Protein AF-0000000078880315 (afdb_homodimer)

Solvent-accessible surface area (backbone atoms only — not comparable to full-atom values): 31575 Å² total; per-residue (Å²): 105,66,65,55,48,51,47,51,52,50,47,64,68,63,51,79,81,53,62,60,77,68,39,70,79,33,32,33,38,32,30,36,22,53,47,67,68,31,27,52,38,49,49,51,42,39,74,69,38,25,28,31,39,34,22,2,74,40,71,65,24,21,52,53,47,38,68,73,37,57,89,51,36,43,56,34,72,33,44,59,71,35,68,67,34,46,52,51,46,50,52,54,50,58,71,70,43,56,90,94,52,37,26,38,28,42,36,43,51,43,62,77,76,64,43,41,58,64,85,64,54,54,71,66,56,38,52,53,49,28,34,38,40,27,52,11,44,52,50,52,49,61,71,48,38,67,35,22,47,68,44,40,16,29,40,37,39,60,46,19,34,44,18,61,36,47,43,35,49,72,31,26,31,54,40,21,20,22,22,17,21,41,46,21,40,46,45,15,47,30,63,67,30,43,60,42,51,28,44,42,29,33,40,18,39,53,78,55,42,45,95,62,44,60,60,51,33,51,48,52,30,50,53,42,60,70,67,48,56,71,67,58,46,60,34,33,32,69,66,34,50,54,52,43,51,51,50,49,52,51,52,45,70,69,29,48,71,66,58,63,52,53,43,51,49,50,49,43,53,72,35,30,68,76,49,57,58,64,42,68,24,60,88,57,31,63,58,41,43,52,42,42,61,42,59,64,70,56,39,49,52,49,44,48,68,76,56,66,70,76,64,40,54,58,30,76,107,104,66,65,56,47,51,47,51,53,52,46,63,68,63,50,80,82,53,64,60,76,68,40,70,78,31,30,33,38,34,29,35,21,52,47,68,68,31,28,54,39,50,49,52,42,40,73,69,38,25,28,30,38,34,20,3,73,40,72,65,25,21,52,54,47,40,68,73,35,56,89,52,36,44,56,34,73,35,44,58,69,34,68,68,36,45,52,50,46,49,53,52,50,56,71,68,43,55,89,94,52,39,26,39,29,41,35,42,50,42,62,79,76,64,44,42,57,63,84,64,55,54,69,65,58,37,51,53,48,27,35,38,41,27,52,10,43,52,50,51,49,62,73,48,38,66,35,22,47,67,46,39,17,30,41,38,38,59,45,18,34,46,18,64,36,45,43,34,50,73,30,26,30,55,40,22,21,22,21,18,21,40,44,24,39,47,44,15,48,30,64,69,29,43,60,42,52,28,44,42,28,33,39,16,40,51,76,55,43,45,94,62,46,60,62,52,32,50,48,52,31,49,52,42,60,72,66,48,55,71,68,58,47,58,34,34,33,69,66,34,51,55,53,43,51,50,52,50,51,51,51,48,69,68,30,48,70,66,58,62,52,53,43,50,49,50,48,43,54,70,35,29,67,76,47,57,58,63,42,70,25,61,90,58,30,63,58,40,42,53,42,41,60,42,58,64,70,57,40,49,53,49,43,49,66,76,57,67,70,76,64,41,54,58,32,75,107

InterPro domains:
  IPR002347 Short-chain dehydrogenase/reductase SDR [PF00106] (26-218)
  IPR002347 Short-chain dehydrogenase/reductase SDR [PR00080] (101-112)
  IPR002347 Short-chain dehydrogenase/reductase SDR [PR00080] (153-161)
  IPR002347 Short-chain dehydrogenase/reductase SDR [PR00080] (175-194)
  IPR002347 Short-chain dehydrogenase/reductase SDR [PR00081] (27-44)
  IPR002347 Short-chain dehydrogenase/reductase SDR [PR00081] (101-112)
  IPR002347 Short-chain dehydrogenase/reductase SDR [PR00081] (147-163)
  IPR002347 Short-chain dehydrogenase/reductase SDR [PR00081] (175-194)
  IPR002347 Short-chain dehydrogenase/reductase SDR [PR00081] (196-213)
  IPR020904 Short-chain dehydrogenase/reductase, conserved site [PS00061] (162-190)
  IPR036291 NAD(P)-binding domain superfamily [SSF51735] (19-226)

pLDDT: mean 86.41, std 15.2, range [40.78, 98.94]

Secondary structure (DSSP, 8-state):
-HHHHHHHHHHHHHS---B---GGG-EEEEE--SSHHHHHHHHHHHHHT-EEEEEESSHHHHHHHHHHS-TTEEEEE--TT-HHHHHHHHHHHHHHSPTT---SEEEE---------GGGS-HHHHHHHHIIIIIIHHHHHHHHHHHHHHHT-EEEEE--TTTSS----TT-HHHHHHHHHHHHHHHHHHHHHGGGT-EEEEEEE--B--TTHHHHHHHHHHHHHHHS-HHHHHHH-HHHHHHHHHHHHHHHHHSB--THHHHHHHHHHHHBSS--SEEEESTTHHHHHHHTTS-HHHHHHHHHHHS--PPPGGGG-/-HHHHHHHHHHHHHS---B---GGG-EEEEE--SSHHHHHHHHHHHHHT-EEEEEESSHHHHHHHHHHS-TTEEEEE--TT-HHHHHHHHHHHHHHSPTT---SEEEE-------S-GGGS-HHHHHHHHIIIIIHHHHHHHHHHHHHHHHT-EEEEE--TTTTT----TT-HHHHHHHHHHHHHHHHHHHHHGGGT-EEEEEEE--B--TTHHHHHHHHHHHHHHHS-HHHHHHH-HHHHHHHHHHHHHHHHHSB--THHHHHHHHHHHHBSS--SEEEESTTHHHHHHHTTS-HHHHHHHHHHHS--PPPGGGG-

Structure (mmCIF, N/CA/C/O backbone):
data_AF-0000000078880315-model_v1
#
loop_
_entity.id
_entity.type
_entity.pdbx_description
1 polymer 'Uncharacterized protein'
#
loop_
_atom_site.group_PDB
_atom_site.id
_atom_site.type_symbol
_atom_site.label_atom_id
_atom_site.label_alt_id
_atom_site.label_comp_id
_atom_site.label_asym_id
_atom_site.label_entity_id
_atom_site.label_seq_id
_atom_site.pdbx_PDB_ins_code
_atom_site.Cartn_x
_atom_site.Cartn_y
_atom_site.Cartn_z
_atom_site.occupancy
_atom_site.B_iso_or_equiv
_atom_site.auth_seq_id
_atom_site.auth_comp_id
_atom_site.auth_asym_id
_atom_site.auth_atom_id
_atom_site.pdbx_PDB_model_num
ATOM 1 N N . ILE A 1 1 ? 1.495 8.859 -29.516 1 46.91 1 ILE A N 1
ATOM 2 C CA . ILE A 1 1 ? 1.49 8.094 -28.281 1 46.91 1 ILE A CA 1
ATOM 3 C C . ILE A 1 1 ? 0.071 7.621 -27.969 1 46.91 1 ILE A C 1
ATOM 5 O O . ILE A 1 1 ? -0.155 6.43 -27.734 1 46.91 1 ILE A O 1
ATOM 9 N N . ALA A 1 2 ? -0.802 8.547 -28.125 1 50.09 2 ALA A N 1
ATOM 10 C CA . ALA A 1 2 ? -2.184 8.141 -27.891 1 50.09 2 ALA A CA 1
ATOM 11 C C . ALA A 1 2 ? -2.648 7.137 -28.953 1 50.09 2 ALA A C 1
ATOM 13 O O . ALA A 1 2 ? -3.277 6.129 -28.609 1 50.09 2 ALA A O 1
ATOM 14 N N . VAL A 1 3 ? -2.312 7.414 -30.062 1 51.72 3 VAL A N 1
ATOM 15 C CA . VAL A 1 3 ? -2.742 6.551 -31.156 1 51.72 3 VAL A CA 1
ATOM 16 C C . VAL A 1 3 ? -2.1 5.176 -31.016 1 51.72 3 VAL A C 1
ATOM 18 O O . VAL A 1 3 ? -2.76 4.152 -31.203 1 51.72 3 VAL A O 1
ATOM 21 N N . LEU A 1 4 ? -0.891 5.148 -30.625 1 52.59 4 LEU A N 1
ATOM 22 C CA . LEU A 1 4 ? -0.205 3.873 -30.438 1 52.59 4 LEU A CA 1
ATOM 23 C C . LEU A 1 4 ? -0.797 3.105 -29.266 1 52.59 4 LEU A C 1
ATOM 25 O O . LEU A 1 4 ? -0.941 1.882 -29.312 1 52.59 4 LEU A O 1
ATOM 29 N N . PHE A 1 5 ? -1.157 3.898 -28.359 1 54.91 5 PHE A N 1
ATOM 30 C CA . PHE A 1 5 ? -1.778 3.307 -27.188 1 54.91 5 PHE A CA 1
ATOM 31 C C . PHE A 1 5 ? -3.127 2.689 -27.531 1 54.91 5 PHE A C 1
ATOM 33 O O . PHE A 1 5 ? -3.426 1.564 -27.125 1 54.91 5 PHE A O 1
ATOM 40 N N . VAL A 1 6 ? -3.842 3.479 -28.266 1 55.38 6 VAL A N 1
ATOM 41 C CA . VAL A 1 6 ? -5.168 3 -28.641 1 55.38 6 VAL A CA 1
ATOM 42 C C . VAL A 1 6 ? -5.043 1.776 -29.547 1 55.38 6 VAL A C 1
ATOM 44 O O . VAL A 1 6 ? -5.809 0.817 -29.406 1 55.38 6 VAL A O 1
ATOM 47 N N . SER A 1 7 ? -4.094 1.853 -30.359 1 54.53 7 SER A N 1
ATOM 48 C CA . SER A 1 7 ? -3.893 0.73 -31.266 1 54.53 7 SER A CA 1
ATOM 49 C C . SER A 1 7 ? -3.432 -0.515 -30.516 1 54.53 7 SER A C 1
ATOM 51 O O . SER A 1 7 ? -3.867 -1.627 -30.828 1 54.53 7 SER A O 1
ATOM 53 N N . TRP A 1 8 ? -2.508 -0.329 -29.656 1 55 8 TRP A N 1
ATOM 54 C CA . TRP A 1 8 ? -2.039 -1.439 -28.828 1 55 8 TRP A CA 1
ATOM 55 C C . TRP A 1 8 ? -3.188 -2.053 -28.047 1 55 8 TRP A C 1
ATOM 57 O O . TRP A 1 8 ? -3.32 -3.277 -27.969 1 55 8 TRP A O 1
ATOM 67 N N . LEU A 1 9 ? -3.916 -1.178 -27.5 1 56.56 9 LEU A N 1
ATOM 68 C CA . LEU A 1 9 ? -5.086 -1.625 -26.766 1 56.56 9 LEU A CA 1
ATOM 69 C C . LEU A 1 9 ? -6.039 -2.406 -27.656 1 56.56 9 LEU A C 1
ATOM 71 O O . LEU A 1 9 ? -6.586 -3.434 -27.25 1 56.56 9 LEU A O 1
ATOM 75 N N . SER A 1 10 ? -6.223 -1.826 -28.797 1 52.69 10 SER A N 1
ATOM 76 C CA . SER A 1 10 ? -7.129 -2.461 -29.734 1 52.69 10 SER A CA 1
ATOM 77 C C . SER A 1 10 ? -6.605 -3.824 -30.188 1 52.69 10 SER A C 1
ATOM 79 O O . SER A 1 10 ? -7.375 -4.777 -30.312 1 52.69 10 SER A O 1
ATOM 81 N N . LEU A 1 11 ? -5.348 -3.941 -30.422 1 53.69 11 LEU A N 1
ATOM 82 C CA . LEU A 1 11 ? -4.77 -5.195 -30.891 1 53.69 11 LEU A CA 1
ATOM 83 C C . LEU A 1 11 ? -4.801 -6.254 -29.797 1 53.69 11 LEU A C 1
ATOM 85 O O . LEU A 1 11 ? -5.078 -7.426 -30.062 1 53.69 11 LEU A O 1
ATOM 89 N N . LYS A 1 12 ? -4.434 -5.938 -28.703 1 56.69 12 LYS A N 1
ATOM 90 C CA . LYS A 1 12 ? -4.43 -6.859 -27.578 1 56.69 12 LYS A CA 1
ATOM 91 C C . LYS A 1 12 ? -5.828 -7.406 -27.312 1 56.69 12 LYS A C 1
ATOM 93 O O . LYS A 1 12 ? -5.984 -8.562 -26.906 1 56.69 12 LYS A O 1
ATOM 98 N N . PHE A 1 13 ? -6.68 -6.434 -27.531 1 54.09 13 PHE A N 1
ATOM 99 C CA . PHE A 1 13 ? -8.062 -6.855 -27.359 1 54.09 13 PHE A CA 1
ATOM 100 C C . PHE A 1 13 ? -8.484 -7.82 -28.453 1 54.09 13 PHE A C 1
ATOM 102 O O . PHE A 1 13 ? -9.352 -8.672 -28.25 1 54.09 13 PHE A O 1
ATOM 109 N N . LEU A 1 14 ? -7.801 -7.711 -29.562 1 53.75 14 LEU A N 1
ATOM 110 C CA . LEU A 1 14 ? -8.297 -8.477 -30.703 1 53.75 14 LEU A CA 1
ATOM 111 C C . LEU A 1 14 ? -7.586 -9.82 -30.812 1 53.75 14 LEU A C 1
ATOM 113 O O . LEU A 1 14 ? -8.086 -10.742 -31.453 1 53.75 14 LEU A O 1
ATOM 117 N N . LEU A 1 15 ? -6.469 -9.992 -30.25 1 57.09 15 LEU A N 1
ATOM 118 C CA . LEU A 1 15 ? -5.77 -11.25 -30.484 1 57.09 15 LEU A CA 1
ATOM 119 C C . LEU 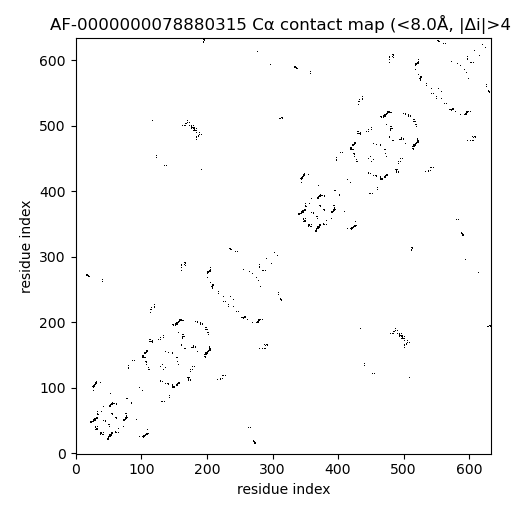A 1 15 ? -6.258 -12.32 -29.516 1 57.09 15 LEU A C 1
ATOM 121 O O . LEU A 1 15 ? -6.504 -12.039 -28.328 1 57.09 15 LEU A O 1
ATOM 125 N N . PRO A 1 16 ? -6.609 -13.453 -30.156 1 60 16 PRO A N 1
ATOM 126 C CA . PRO A 1 16 ? -7.059 -14.547 -29.281 1 60 16 PRO A CA 1
ATOM 127 C C . PRO A 1 16 ? -6.016 -14.938 -28.234 1 60 16 PRO A C 1
ATOM 129 O O . PRO A 1 16 ? -4.816 -14.859 -28.5 1 60 16 PRO A O 1
ATOM 132 N N . THR A 1 17 ? -6.441 -15.195 -27.078 1 67.38 17 THR A N 1
ATOM 133 C CA . THR A 1 17 ? -5.574 -15.648 -25.984 1 67.38 17 THR A CA 1
ATOM 134 C C . THR A 1 17 ? -5.117 -17.078 -26.219 1 67.38 17 THR A C 1
ATOM 136 O O . THR A 1 17 ? -5.945 -17.969 -26.422 1 67.38 17 THR A O 1
ATOM 139 N N . ARG A 1 18 ? -3.924 -17.438 -26.625 1 74.31 18 ARG A N 1
ATOM 140 C CA . ARG A 1 18 ? -3.371 -18.781 -26.672 1 74.31 18 ARG A CA 1
ATOM 141 C C . ARG A 1 18 ? -3.334 -19.391 -25.266 1 74.31 18 ARG A C 1
ATOM 143 O O . ARG A 1 18 ? -3.041 -18.703 -24.297 1 74.31 18 ARG A O 1
ATOM 150 N N . ILE A 1 19 ? -3.795 -20.562 -25.078 1 84.88 19 ILE A N 1
ATOM 151 C CA . ILE A 1 19 ? -3.902 -21.219 -23.781 1 84.88 19 ILE A CA 1
ATOM 152 C C . ILE A 1 19 ? -2.834 -22.297 -23.672 1 84.88 19 ILE A C 1
ATOM 154 O O . ILE A 1 19 ? -2.391 -22.859 -24.672 1 84.88 19 ILE A O 1
ATOM 158 N N . VAL A 1 20 ? -2.467 -22.5 -22.453 1 88.56 20 VAL A N 1
ATOM 159 C CA . VAL A 1 20 ? -1.51 -23.578 -22.203 1 88.56 20 VAL A CA 1
ATOM 160 C C . VAL A 1 20 ? -2.234 -24.922 -22.172 1 88.56 20 VAL A C 1
ATOM 162 O O . VAL A 1 20 ? -3.453 -24.969 -22 1 88.56 20 VAL A O 1
ATOM 165 N N . GLY A 1 21 ? -1.651 -26.078 -22.547 1 89.56 21 GLY A N 1
ATOM 166 C CA . GLY A 1 21 ? -2.193 -27.422 -22.484 1 89.56 21 GLY A CA 1
ATOM 167 C C . GLY A 1 21 ? -1.617 -28.234 -21.344 1 89.56 21 GLY A C 1
ATOM 168 O O . GLY A 1 21 ? -1.077 -27.688 -20.375 1 89.56 21 GLY A O 1
ATOM 169 N N . ASP A 1 22 ? -1.996 -29.484 -21.219 1 94.06 22 ASP A N 1
ATOM 170 C CA . ASP A 1 22 ? -1.438 -30.469 -20.297 1 94.06 22 ASP A CA 1
ATOM 171 C C . ASP A 1 22 ? -1.775 -30.109 -18.859 1 94.06 22 ASP A C 1
ATOM 173 O O . ASP A 1 22 ? -0.897 -30.094 -17.984 1 94.06 22 ASP A O 1
ATOM 177 N N . TYR A 1 23 ? -3.043 -29.688 -18.656 1 95.81 23 TYR A N 1
ATOM 178 C CA . TYR A 1 23 ? -3.504 -29.266 -17.328 1 95.81 23 TYR A CA 1
ATOM 179 C C . TYR A 1 23 ? -3.297 -30.391 -16.312 1 95.81 23 TYR A C 1
ATOM 181 O O . TYR A 1 23 ? -3.002 -30.125 -15.141 1 95.81 23 TYR A O 1
ATOM 189 N N . HIS A 1 24 ? -3.342 -31.641 -16.781 1 95.31 24 HIS A N 1
ATOM 190 C CA . HIS A 1 24 ? -3.291 -32.781 -15.875 1 95.31 24 HIS A CA 1
ATOM 191 C C . HIS A 1 24 ? -1.906 -32.938 -15.25 1 95.31 24 HIS A C 1
ATOM 193 O O . HIS A 1 24 ? -1.733 -33.688 -14.281 1 95.31 24 HIS A O 1
ATOM 199 N N . ASN A 1 25 ? -0.926 -32.219 -15.734 1 96.5 25 ASN A N 1
ATOM 200 C CA . ASN A 1 25 ? 0.419 -32.25 -15.172 1 96.5 25 ASN A CA 1
ATOM 201 C C . ASN A 1 25 ? 0.773 -30.953 -14.469 1 96.5 25 ASN A C 1
ATOM 203 O O . ASN A 1 25 ? 1.935 -30.719 -14.133 1 96.5 25 ASN A O 1
ATOM 207 N N . LYS A 1 26 ? -0.206 -30.109 -14.297 1 98.06 26 LYS A N 1
ATOM 208 C CA . LYS A 1 26 ? 0.046 -28.812 -13.688 1 98.06 26 LYS A CA 1
ATOM 209 C C . LYS A 1 26 ? -0.578 -28.719 -12.297 1 98.06 26 LYS A C 1
ATOM 211 O O . LYS A 1 26 ? -1.708 -29.172 -12.086 1 98.06 26 LYS A O 1
ATOM 216 N N . TYR A 1 27 ? 0.176 -28.203 -11.375 1 98.81 27 TYR A N 1
ATOM 217 C CA . TYR A 1 27 ? -0.209 -28.062 -9.969 1 98.81 27 TYR A CA 1
ATOM 218 C C . TYR A 1 27 ? -0.408 -26.594 -9.609 1 98.81 27 TYR A C 1
ATOM 220 O O . TYR A 1 27 ? 0.428 -25.75 -9.93 1 98.81 27 TYR A O 1
ATOM 228 N N . VAL A 1 28 ? -1.519 -26.266 -8.945 1 98.88 28 VAL A N 1
ATOM 229 C CA . VAL A 1 28 ? -1.863 -24.891 -8.609 1 98.88 28 VAL A CA 1
ATOM 230 C C . VAL A 1 28 ? -2.182 -24.781 -7.121 1 98.88 28 VAL A C 1
ATOM 232 O O . VAL A 1 28 ? -2.918 -25.609 -6.578 1 98.88 28 VAL A O 1
ATOM 235 N N . LEU A 1 29 ? -1.566 -23.844 -6.422 1 98.94 29 LEU A N 1
ATOM 236 C CA . LEU A 1 29 ? -1.932 -23.516 -5.051 1 98.94 29 LEU A CA 1
ATOM 237 C C . LEU A 1 29 ? -2.902 -22.328 -5.023 1 98.94 29 LEU A C 1
ATOM 239 O O . LEU A 1 29 ? -2.645 -21.297 -5.637 1 98.94 29 LEU A O 1
ATOM 243 N N . VAL A 1 30 ? -4.016 -22.469 -4.375 1 98.88 30 VAL A N 1
ATOM 244 C CA . VAL A 1 30 ? -5.012 -21.422 -4.203 1 98.88 30 VAL A CA 1
ATOM 245 C C . VAL A 1 30 ? -5.234 -21.156 -2.715 1 98.88 30 VAL A C 1
ATOM 247 O O . VAL A 1 30 ? -5.547 -22.078 -1.957 1 98.88 30 VAL A O 1
ATOM 250 N N . THR A 1 31 ? -5.039 -19.938 -2.287 1 98.69 31 THR A N 1
ATOM 251 C CA . THR A 1 31 ? -5.324 -19.625 -0.892 1 98.69 31 THR A CA 1
ATOM 252 C C . THR A 1 31 ? -6.754 -19.109 -0.732 1 98.69 31 THR A C 1
ATOM 254 O O . THR A 1 31 ? -7.352 -18.609 -1.688 1 98.69 31 THR A O 1
ATOM 257 N N . GLY A 1 32 ? -7.277 -19.203 0.508 1 97.19 32 GLY A N 1
ATOM 258 C CA . GLY A 1 32 ? -8.609 -18.703 0.793 1 97.19 32 GLY A CA 1
ATOM 259 C C . GLY A 1 32 ? -9.711 -19.547 0.185 1 97.19 32 GLY A C 1
ATOM 260 O O . GLY A 1 32 ? -10.617 -19.031 -0.463 1 97.19 32 GLY A O 1
ATOM 261 N N . CYS A 1 33 ? -9.664 -20.859 0.381 1 97.19 33 CYS A N 1
ATOM 262 C CA . CYS A 1 33 ? -10.57 -21.766 -0.306 1 97.19 33 CYS A CA 1
ATOM 263 C C . CYS A 1 33 ? -11.711 -22.203 0.609 1 97.19 33 CYS A C 1
ATOM 265 O O . CYS A 1 33 ? -12.461 -23.125 0.288 1 97.19 33 CYS A O 1
ATOM 267 N N . ASP A 1 34 ? -11.875 -21.516 1.762 1 94.31 34 ASP A N 1
ATOM 268 C CA . ASP A 1 34 ? -12.984 -21.844 2.654 1 94.31 34 ASP A CA 1
ATOM 269 C C . ASP A 1 34 ? -14.328 -21.578 1.979 1 94.31 34 ASP A C 1
ATOM 271 O O . ASP A 1 34 ? -15.289 -22.312 2.209 1 94.31 34 ASP A O 1
ATOM 275 N N . SER A 1 35 ? -14.383 -20.516 1.231 1 87.5 35 SER A N 1
ATOM 276 C CA . SER A 1 35 ? -15.602 -20.062 0.567 1 87.5 35 SER A CA 1
ATOM 277 C C . SER A 1 35 ? -15.297 -19.078 -0.551 1 87.5 35 SER A C 1
ATOM 279 O O . SER A 1 35 ? -14.133 -18.859 -0.889 1 87.5 35 SER A O 1
ATOM 281 N N . GLY A 1 36 ? -16.297 -18.75 -1.234 1 87.62 36 GLY A N 1
ATOM 282 C CA . GLY A 1 36 ? -16.219 -17.609 -2.131 1 87.62 36 GLY A CA 1
ATOM 283 C C . GLY A 1 36 ? -15.414 -17.891 -3.385 1 87.62 36 GLY A C 1
ATOM 284 O O . GLY A 1 36 ? -15.508 -18.984 -3.957 1 87.62 36 GLY A O 1
ATOM 285 N N . LEU A 1 37 ? -14.672 -16.922 -3.783 1 89.38 37 LEU A N 1
ATOM 286 C CA . LEU A 1 37 ? -13.984 -16.922 -5.07 1 89.38 37 LEU A CA 1
ATOM 287 C C . LEU A 1 37 ? -12.867 -17.953 -5.094 1 89.38 37 LEU A C 1
ATOM 289 O O . LEU A 1 37 ? -12.648 -18.625 -6.109 1 89.38 37 LEU A O 1
ATOM 293 N N . GLY A 1 38 ? -12.18 -18.109 -3.955 1 95.06 38 GLY A N 1
ATOM 294 C CA . GLY A 1 38 ? -11.109 -19.094 -3.893 1 95.06 38 GLY A CA 1
ATOM 295 C C . GLY A 1 38 ? -11.594 -20.516 -4.039 1 95.06 38 GLY A C 1
ATOM 296 O O . GLY A 1 38 ? -10.992 -21.312 -4.762 1 95.06 38 GLY A O 1
ATOM 297 N N . ARG A 1 39 ? -12.68 -20.781 -3.348 1 96 39 ARG A N 1
ATOM 298 C CA . ARG A 1 39 ? -13.266 -22.125 -3.438 1 96 39 ARG A CA 1
ATOM 299 C C . ARG A 1 39 ? -13.781 -22.406 -4.844 1 96 39 ARG A C 1
ATOM 301 O O . ARG A 1 39 ? -13.531 -23.469 -5.406 1 96 39 ARG A O 1
ATOM 308 N N . ASP A 1 40 ? -14.461 -21.438 -5.402 1 95.31 40 ASP A N 1
ATOM 309 C CA . ASP A 1 40 ? -15 -21.578 -6.75 1 95.31 40 ASP A CA 1
ATOM 310 C C . ASP A 1 40 ? -13.891 -21.812 -7.77 1 95.31 40 ASP A C 1
ATOM 312 O O . ASP A 1 40 ? -14.039 -22.625 -8.68 1 95.31 40 ASP A O 1
ATOM 316 N N . LEU A 1 41 ? -12.82 -21.109 -7.594 1 97.62 41 LEU A N 1
ATOM 317 C CA . LEU A 1 41 ? -11.688 -21.281 -8.5 1 97.62 41 LEU A CA 1
ATOM 318 C C . LEU A 1 41 ? -11.094 -22.672 -8.367 1 97.62 41 LEU A C 1
ATOM 320 O O . LEU A 1 41 ? -10.805 -23.328 -9.375 1 97.62 41 LEU A O 1
ATOM 324 N N . ALA A 1 42 ? -10.922 -23.141 -7.141 1 98.5 42 ALA A N 1
ATOM 325 C CA . ALA A 1 42 ? -10.359 -24.469 -6.906 1 98.5 42 ALA A CA 1
ATOM 326 C C . ALA A 1 42 ? -11.211 -25.547 -7.562 1 98.5 42 ALA A C 1
ATOM 328 O O . ALA A 1 42 ? -10.68 -26.438 -8.219 1 98.5 42 ALA A O 1
ATOM 329 N N . ILE A 1 43 ? -12.477 -25.422 -7.422 1 98.38 43 ILE A N 1
ATOM 330 C CA . ILE A 1 43 ? -13.414 -26.391 -7.977 1 98.38 43 ILE A CA 1
ATOM 331 C C . ILE A 1 43 ? -13.328 -26.391 -9.5 1 98.38 43 ILE A C 1
ATOM 333 O O . ILE A 1 43 ? -13.266 -27.438 -10.133 1 98.38 43 ILE A O 1
ATOM 337 N N . ARG A 1 44 ? -13.305 -25.203 -10.047 1 98.19 44 ARG A N 1
ATOM 338 C CA . ARG A 1 44 ? -13.25 -25.078 -11.5 1 98.19 44 ARG A CA 1
ATOM 339 C C . ARG A 1 44 ? -11.938 -25.625 -12.055 1 98.19 44 ARG A C 1
ATOM 341 O O . ARG A 1 44 ? -11.93 -26.312 -13.07 1 98.19 44 ARG A O 1
ATOM 348 N N . LEU A 1 45 ? -10.844 -25.312 -11.43 1 98.56 45 LEU A N 1
ATOM 349 C CA . LEU A 1 45 ? -9.539 -25.828 -11.852 1 98.56 45 LEU A CA 1
ATOM 350 C C . LEU A 1 45 ? -9.508 -27.344 -11.773 1 98.56 45 LEU A C 1
ATOM 352 O O . LEU A 1 45 ? -9 -28.016 -12.68 1 98.56 45 LEU A O 1
ATOM 356 N N . ASP A 1 46 ? -10.039 -27.875 -10.695 1 98.69 46 ASP A N 1
ATOM 357 C CA . ASP A 1 46 ? -10.141 -29.328 -10.539 1 98.69 46 ASP A CA 1
ATOM 358 C C . ASP A 1 46 ? -10.914 -29.953 -11.695 1 98.69 46 ASP A C 1
ATOM 360 O O . ASP A 1 46 ? -10.492 -30.953 -12.273 1 98.69 46 ASP A O 1
ATOM 364 N N . GLY A 1 47 ? -12 -29.312 -12.023 1 98.12 47 GLY A N 1
ATOM 365 C CA . GLY A 1 47 ? -12.828 -29.797 -13.125 1 98.12 47 GLY A CA 1
ATOM 366 C C . GLY A 1 47 ? -12.109 -29.766 -14.461 1 98.12 47 GLY A C 1
ATOM 367 O O . GLY A 1 47 ? -12.406 -30.578 -15.344 1 98.12 47 GLY A O 1
ATOM 368 N N . MET A 1 48 ? -11.18 -28.875 -14.617 1 97.62 48 MET A N 1
ATOM 369 C CA . MET A 1 48 ? -10.43 -28.719 -15.859 1 97.62 48 MET A CA 1
ATOM 370 C C . MET A 1 48 ? -9.297 -29.734 -15.938 1 97.62 48 MET A C 1
ATOM 372 O O . MET A 1 48 ? -8.688 -29.906 -17 1 97.62 48 MET A O 1
ATOM 376 N N . GLY A 1 49 ? -9.008 -30.391 -14.742 1 98 49 GLY A N 1
ATOM 377 C CA . GLY A 1 49 ? -8.008 -31.453 -14.75 1 98 49 GLY A CA 1
ATOM 378 C C . GLY A 1 49 ? -6.734 -31.062 -14.023 1 98 49 GLY A C 1
ATOM 379 O O . GLY A 1 49 ? -5.801 -31.875 -13.938 1 98 49 GLY A O 1
ATOM 380 N N . PHE A 1 50 ? -6.645 -29.844 -13.445 1 98.5 50 PHE A N 1
ATOM 381 C CA . PHE A 1 50 ? -5.473 -29.422 -12.688 1 98.5 50 PHE A CA 1
ATOM 382 C C . PHE A 1 50 ? -5.363 -30.203 -11.383 1 98.5 50 PHE A C 1
ATOM 384 O O . PHE A 1 50 ? -6.371 -30.672 -10.844 1 98.5 50 PHE A O 1
ATOM 391 N N . HIS A 1 51 ? -4.137 -30.406 -10.93 1 98.69 51 HIS A N 1
ATOM 392 C CA . HIS A 1 51 ? -3.934 -30.703 -9.516 1 98.69 51 HIS A CA 1
ATOM 393 C C . HIS A 1 51 ? -3.986 -29.438 -8.68 1 98.69 51 HIS A C 1
ATOM 395 O O . HIS A 1 51 ? -3.295 -28.453 -8.977 1 98.69 51 HIS A O 1
ATOM 401 N N . VAL A 1 52 ? -4.824 -29.453 -7.633 1 98.88 52 VAL A N 1
ATOM 402 C CA . VAL A 1 52 ? -5.043 -28.219 -6.887 1 98.88 52 VAL A CA 1
ATOM 403 C C . VAL A 1 52 ? -4.707 -28.438 -5.414 1 98.88 52 VAL A C 1
ATOM 405 O O . VAL A 1 52 ? -5.105 -29.438 -4.82 1 98.88 52 VAL A O 1
ATOM 408 N N . PHE A 1 53 ? -3.854 -27.594 -4.879 1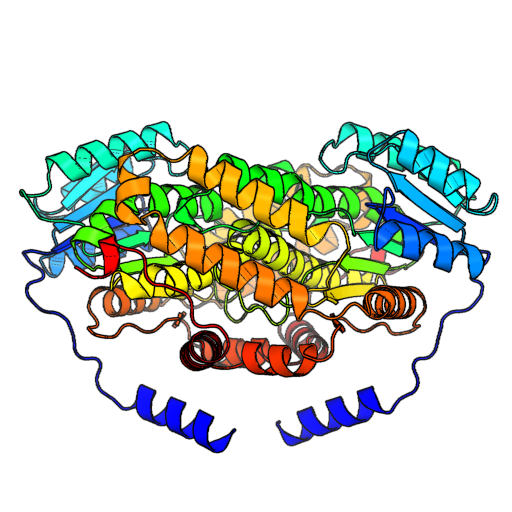 98.88 53 PHE A N 1
ATOM 409 C CA . PHE A 1 53 ? -3.725 -27.422 -3.436 1 98.88 53 PHE A CA 1
ATOM 410 C C . PHE A 1 53 ? -4.602 -26.281 -2.943 1 98.88 53 PHE A C 1
ATOM 412 O O . PHE A 1 53 ? -4.305 -25.109 -3.201 1 98.88 53 PHE A O 1
ATOM 419 N N . GLY A 1 54 ? -5.723 -26.609 -2.273 1 98.81 54 GLY A N 1
ATOM 420 C CA . GLY A 1 54 ? -6.617 -25.594 -1.739 1 98.81 54 GLY A CA 1
ATOM 421 C C . GLY A 1 54 ? -6.371 -25.297 -0.273 1 98.81 54 GLY A C 1
ATOM 422 O O . GLY A 1 54 ? -6.68 -26.109 0.596 1 98.81 54 GLY A O 1
ATOM 423 N N . ALA A 1 55 ? -5.828 -24.125 0.041 1 98.81 55 ALA A N 1
ATOM 424 C CA . ALA A 1 55 ? -5.539 -23.734 1.42 1 98.81 55 ALA A CA 1
ATOM 425 C C . ALA A 1 55 ? -6.773 -23.141 2.09 1 98.81 55 ALA A C 1
ATOM 427 O O . ALA A 1 55 ? -7.336 -22.156 1.597 1 98.81 55 ALA A O 1
ATOM 428 N N . CYS A 1 56 ? -7.156 -23.734 3.189 1 98.06 56 CYS A N 1
ATOM 429 C CA . CYS A 1 56 ? -8.305 -23.297 3.977 1 98.06 56 CYS A CA 1
ATOM 430 C C . CYS A 1 56 ? -7.883 -22.875 5.379 1 98.06 56 CYS A C 1
ATOM 432 O O . CYS A 1 56 ? -6.934 -23.438 5.938 1 98.06 56 CYS A O 1
ATOM 434 N N . LEU A 1 57 ? -8.602 -21.906 5.84 1 97.25 57 LEU A N 1
ATOM 435 C CA . LEU A 1 57 ? -8.367 -21.469 7.211 1 97.25 57 LEU A CA 1
ATOM 436 C C . LEU A 1 57 ? -8.953 -22.453 8.211 1 97.25 57 LEU A C 1
ATOM 438 O O . LEU A 1 57 ? -8.414 -22.641 9.305 1 97.25 57 LEU A O 1
ATOM 442 N N . THR A 1 58 ? -10.086 -23.125 7.816 1 97.38 58 THR A N 1
ATOM 443 C CA . THR A 1 58 ? -10.812 -23.969 8.75 1 97.38 58 THR A CA 1
ATOM 444 C C . THR A 1 58 ? -10.766 -25.438 8.312 1 97.38 58 THR A C 1
ATOM 446 O O . THR A 1 58 ? -10.672 -25.719 7.117 1 97.38 58 THR A O 1
ATOM 449 N N . GLN A 1 59 ? -10.875 -26.281 9.312 1 97.94 59 GLN A N 1
ATOM 450 C CA . GLN A 1 59 ? -10.969 -27.719 9.031 1 97.94 59 GLN A CA 1
ATOM 451 C C . GLN A 1 59 ? -12.219 -28.031 8.227 1 97.94 59 GLN A C 1
ATOM 453 O O . GLN A 1 59 ? -12.195 -28.891 7.34 1 97.94 59 GLN A O 1
ATOM 458 N N . GLN A 1 60 ? -13.258 -27.359 8.531 1 97.88 60 GLN A N 1
ATOM 459 C CA . GLN A 1 60 ? -14.5 -27.578 7.805 1 97.88 60 GLN A CA 1
ATOM 460 C C . GLN A 1 60 ? -14.352 -27.188 6.336 1 97.88 60 GLN A C 1
ATOM 462 O O . GLN A 1 60 ? -14.82 -27.906 5.449 1 97.88 60 GLN A O 1
ATOM 467 N N . GLY A 1 61 ? -13.75 -26.047 6.098 1 97.06 61 GLY A N 1
ATOM 468 C CA . GLY A 1 61 ? -13.508 -25.625 4.727 1 97.06 61 GLY A CA 1
ATOM 469 C C . GLY A 1 61 ? -12.672 -26.625 3.941 1 97.06 61 GLY A C 1
ATOM 470 O O . GLY A 1 61 ? -12.984 -26.922 2.787 1 97.06 61 GLY A O 1
ATOM 471 N N . LYS A 1 62 ? -11.68 -27.141 4.598 1 98.06 62 LYS A N 1
ATOM 472 C CA . LYS A 1 62 ? -10.805 -28.141 3.988 1 98.06 62 LYS A CA 1
ATOM 473 C C . LYS A 1 62 ? -11.586 -29.406 3.617 1 98.06 62 LYS A C 1
ATOM 475 O O . LYS A 1 62 ? -11.484 -29.891 2.488 1 98.06 62 LYS A O 1
ATOM 480 N N . ARG A 1 63 ? -12.344 -29.891 4.5 1 97.75 63 ARG A N 1
ATOM 481 C CA . ARG A 1 63 ? -13.117 -31.109 4.277 1 97.75 63 ARG A CA 1
ATOM 482 C C . ARG A 1 63 ? -14.133 -30.906 3.16 1 97.75 63 ARG A C 1
ATOM 484 O O . ARG A 1 63 ? -14.281 -31.781 2.289 1 97.75 63 ARG A O 1
ATOM 491 N N . ASP A 1 64 ? -14.781 -29.766 3.232 1 97.62 64 ASP A N 1
ATOM 492 C CA . ASP A 1 64 ? -15.797 -29.469 2.225 1 97.62 64 ASP A CA 1
ATOM 493 C C . ASP A 1 64 ? -15.18 -29.422 0.828 1 97.62 64 ASP A C 1
ATOM 495 O O . ASP A 1 64 ? -15.773 -29.906 -0.135 1 97.62 64 ASP A O 1
ATOM 499 N N . LEU A 1 65 ? -14.031 -28.859 0.736 1 98 65 LEU A N 1
ATOM 500 C CA . LEU A 1 65 ? -13.344 -28.75 -0.547 1 98 65 LEU A CA 1
ATOM 501 C C . LEU A 1 65 ? -12.953 -30.125 -1.076 1 98 65 LEU A C 1
ATOM 503 O O . LEU A 1 65 ? -13.195 -30.438 -2.244 1 98 65 LEU A O 1
ATOM 507 N N . GLU A 1 66 ? -12.406 -30.953 -0.226 1 98.06 66 GLU A N 1
ATOM 508 C CA . GLU A 1 66 ? -11.945 -32.281 -0.621 1 98.06 66 GLU A CA 1
ATOM 509 C C . GLU A 1 66 ? -13.117 -33.188 -0.995 1 98.06 66 GLU A C 1
ATOM 511 O O . GLU A 1 66 ? -12.992 -34.062 -1.857 1 98.06 66 GLU A O 1
ATOM 516 N N . GLN A 1 67 ? -14.227 -32.938 -0.397 1 98.06 67 GLN A N 1
ATOM 517 C CA . GLN A 1 67 ? -15.406 -33.719 -0.706 1 98.06 67 GLN A CA 1
ATOM 518 C C . GLN A 1 67 ? -16 -33.344 -2.053 1 98.06 67 GLN A C 1
ATOM 520 O O . GLN A 1 67 ? -16.594 -34.156 -2.748 1 98.06 67 GLN A O 1
ATOM 525 N N . THR A 1 68 ? -15.875 -32.094 -2.359 1 98.06 68 THR A N 1
ATOM 526 C CA . THR A 1 68 ? -16.469 -31.547 -3.568 1 98.06 68 THR A CA 1
ATOM 527 C C . THR A 1 68 ? -15.617 -31.859 -4.789 1 98.06 68 THR A C 1
ATOM 529 O O . THR A 1 68 ? -16.141 -32.062 -5.891 1 98.06 68 THR A O 1
ATOM 532 N N . CYS A 1 69 ? -14.328 -31.938 -4.613 1 98.31 69 CYS A N 1
ATOM 533 C CA . CYS A 1 69 ? -13.383 -32.062 -5.723 1 98.31 69 CYS A CA 1
ATOM 534 C C . CYS A 1 69 ? -12.898 -33.5 -5.879 1 98.31 69 CYS A C 1
ATOM 536 O O . CYS A 1 69 ? -13.219 -34.344 -5.059 1 98.31 69 CYS A O 1
ATOM 538 N N . SER A 1 70 ? -12.297 -33.781 -6.992 1 98 70 SER A N 1
ATOM 539 C CA . SER A 1 70 ? -11.688 -35.094 -7.223 1 98 70 SER A CA 1
ATOM 540 C C . SER A 1 70 ? -10.453 -35.281 -6.344 1 98 70 SER A C 1
ATOM 542 O O . SER A 1 70 ? -10.078 -34.406 -5.578 1 98 70 SER A O 1
ATOM 544 N N . LYS A 1 71 ? -9.789 -36.406 -6.496 1 97.12 71 LYS A N 1
ATOM 545 C CA . LYS A 1 71 ? -8.609 -36.75 -5.711 1 97.12 71 LYS A CA 1
ATOM 546 C C . LYS A 1 71 ? -7.41 -35.906 -6.113 1 97.12 71 LYS A C 1
ATOM 548 O O . LYS A 1 71 ? -6.402 -35.875 -5.402 1 97.12 71 LYS A O 1
ATOM 553 N N . ARG A 1 72 ? -7.527 -35.188 -7.188 1 97.62 72 ARG A N 1
ATOM 554 C CA . ARG A 1 72 ? -6.449 -34.312 -7.633 1 97.62 72 ARG A CA 1
ATOM 555 C C . ARG A 1 72 ? -6.355 -33.062 -6.758 1 97.62 72 ARG A C 1
ATOM 557 O O . ARG A 1 72 ? -5.363 -32.344 -6.809 1 97.62 72 ARG A O 1
ATOM 564 N N . THR A 1 73 ? -7.402 -32.812 -6.004 1 98.44 73 THR A N 1
ATOM 565 C CA . THR A 1 73 ? -7.406 -31.641 -5.121 1 98.44 73 THR A CA 1
ATOM 566 C C . THR A 1 73 ? -7.074 -32.031 -3.688 1 98.44 73 THR A C 1
ATOM 568 O O . THR A 1 73 ? -7.734 -32.906 -3.113 1 98.44 73 THR A O 1
ATOM 571 N N . VAL A 1 74 ? -6.059 -31.484 -3.164 1 98.38 74 VAL A N 1
ATOM 572 C CA . VAL A 1 74 ? -5.637 -31.688 -1.785 1 98.38 74 VAL A CA 1
ATOM 573 C C . VAL A 1 74 ? -5.918 -30.438 -0.958 1 98.38 74 VAL A C 1
ATOM 575 O O . VAL A 1 74 ? -5.48 -29.344 -1.314 1 98.38 74 VAL A O 1
ATOM 578 N N . GLY A 1 75 ? -6.664 -30.641 0.116 1 98.38 75 GLY A N 1
ATOM 579 C CA . GLY A 1 75 ? -6.883 -29.547 1.046 1 98.38 75 GLY A CA 1
ATOM 580 C C . GLY A 1 75 ? -5.727 -29.328 2.006 1 98.38 75 GLY A C 1
ATOM 581 O O . GLY A 1 75 ? -5.137 -30.297 2.496 1 98.38 75 GLY A O 1
ATOM 582 N N . LEU A 1 76 ? -5.359 -28.062 2.215 1 98.56 76 LEU A N 1
ATOM 583 C CA . LEU A 1 76 ? -4.348 -27.672 3.191 1 98.56 76 LEU A CA 1
ATOM 584 C C . LEU A 1 76 ? -4.949 -26.781 4.281 1 98.56 76 LEU A C 1
ATOM 586 O O . LEU A 1 76 ? -5.797 -25.938 3.998 1 98.56 76 LEU A O 1
ATOM 590 N N . LEU A 1 77 ? -4.625 -27.094 5.48 1 98.31 77 LEU A N 1
ATOM 591 C CA . LEU A 1 77 ? -4.898 -26.141 6.547 1 98.31 77 LEU A CA 1
ATOM 592 C C . LEU A 1 77 ? -3.785 -25.109 6.648 1 98.31 77 LEU A C 1
ATOM 594 O O . LEU A 1 77 ? -2.648 -25.438 6.988 1 98.31 77 LEU A O 1
ATOM 598 N N . MET A 1 78 ? -4.137 -23.828 6.383 1 98.44 78 MET A N 1
ATOM 599 C CA . MET A 1 78 ? -3.09 -22.812 6.332 1 98.44 78 MET A CA 1
ATOM 600 C C . MET A 1 78 ? -3.66 -21.422 6.621 1 98.44 78 MET A C 1
ATOM 602 O O . MET A 1 78 ? -4.449 -20.891 5.832 1 98.44 78 MET A O 1
ATOM 606 N N . ASP A 1 79 ? -3.309 -20.906 7.75 1 98.56 79 ASP A N 1
ATOM 607 C CA . ASP A 1 79 ? -3.502 -19.484 8.039 1 98.56 79 ASP A CA 1
ATOM 608 C C . ASP A 1 79 ? -2.367 -18.656 7.457 1 98.56 79 ASP A C 1
ATOM 610 O O . ASP A 1 79 ? -1.221 -18.75 7.895 1 98.56 79 ASP A O 1
ATOM 614 N N . VAL A 1 80 ? -2.727 -17.781 6.504 1 98.62 80 VAL A N 1
ATOM 615 C CA . VAL A 1 80 ? -1.691 -17.062 5.777 1 98.62 80 VAL A CA 1
ATOM 616 C C . VAL A 1 80 ? -0.99 -16.078 6.719 1 98.62 80 VAL A C 1
ATOM 618 O O . VAL A 1 80 ? 0.055 -15.523 6.379 1 98.62 80 VAL A O 1
ATOM 621 N N . THR A 1 81 ? -1.554 -15.836 7.949 1 98.44 81 THR A N 1
ATOM 622 C CA . THR A 1 81 ? -0.914 -14.93 8.898 1 98.44 81 THR A CA 1
ATOM 623 C C . THR A 1 81 ? 0.099 -15.68 9.758 1 98.44 81 THR A C 1
ATOM 625 O O . THR A 1 81 ? 0.781 -15.078 10.594 1 98.44 81 THR A O 1
ATOM 628 N N . SER A 1 82 ? 0.19 -16.984 9.578 1 98.62 82 SER A N 1
ATOM 629 C CA . SER A 1 82 ? 1.123 -17.812 10.344 1 98.62 82 SER A CA 1
ATOM 630 C C . SER A 1 82 ? 2.238 -18.344 9.461 1 98.62 82 SER A C 1
ATOM 632 O O . SER A 1 82 ? 2.016 -19.266 8.672 1 98.62 82 SER A O 1
ATOM 634 N N . HIS A 1 83 ? 3.416 -17.844 9.68 1 98.19 83 HIS A N 1
ATOM 635 C CA . HIS A 1 83 ? 4.539 -18.328 8.891 1 98.19 83 HIS A CA 1
ATOM 636 C C . HIS A 1 83 ? 4.766 -19.812 9.117 1 98.19 83 HIS A C 1
ATOM 638 O O . HIS A 1 83 ? 5.16 -20.531 8.195 1 98.19 83 HIS A O 1
ATOM 644 N N . GLU A 1 84 ? 4.562 -20.234 10.297 1 98.31 84 GLU A N 1
ATOM 645 C CA . GLU A 1 84 ? 4.738 -21.656 10.617 1 98.31 84 GLU A CA 1
ATOM 646 C C . GLU A 1 84 ? 3.793 -22.531 9.797 1 98.31 84 GLU A C 1
ATOM 648 O O . GLU A 1 84 ? 4.203 -23.547 9.258 1 98.31 84 GLU A O 1
ATOM 653 N N . GLN A 1 85 ? 2.559 -22.125 9.672 1 98.62 85 GLN A N 1
ATOM 654 C CA . GLN A 1 85 ? 1.591 -22.891 8.898 1 98.62 85 GLN A CA 1
ATOM 655 C C . GLN A 1 85 ? 1.902 -22.828 7.406 1 98.62 85 GLN A C 1
ATOM 657 O O . GLN A 1 85 ? 1.707 -23.812 6.684 1 98.62 85 GLN A O 1
ATOM 662 N N . ILE A 1 86 ? 2.41 -21.703 6.973 1 98.81 86 ILE A N 1
ATOM 663 C CA . ILE A 1 86 ? 2.797 -21.562 5.574 1 98.81 86 ILE A CA 1
ATOM 664 C C . ILE A 1 86 ? 3.955 -22.5 5.258 1 98.81 86 ILE A C 1
ATOM 666 O O . ILE A 1 86 ? 3.943 -23.188 4.234 1 98.81 86 ILE A O 1
ATOM 670 N N . ALA A 1 87 ? 4.91 -22.562 6.16 1 98.44 87 ALA A N 1
ATOM 671 C CA . ALA A 1 87 ? 6.055 -23.438 5.992 1 98.44 87 ALA A CA 1
ATOM 672 C C . ALA A 1 87 ? 5.617 -24.906 5.988 1 98.44 87 ALA A C 1
ATOM 674 O O . ALA A 1 87 ? 6.133 -25.719 5.207 1 98.44 87 ALA A O 1
ATOM 675 N N . GLU A 1 88 ? 4.719 -25.234 6.848 1 98.62 88 GLU A N 1
ATOM 676 C CA . GLU A 1 88 ? 4.188 -26.594 6.887 1 98.62 88 GLU A CA 1
ATOM 677 C C . GLU A 1 88 ? 3.469 -26.953 5.586 1 98.62 88 GLU A C 1
ATOM 679 O O . GLU A 1 88 ? 3.621 -28.047 5.066 1 98.62 88 GLU A O 1
ATOM 684 N N . ALA A 1 89 ? 2.678 -26.031 5.109 1 98.81 89 ALA A N 1
ATOM 685 C CA . ALA A 1 89 ? 1.989 -26.234 3.84 1 98.81 89 ALA A CA 1
ATOM 686 C C . ALA A 1 89 ? 2.986 -26.438 2.703 1 98.81 89 ALA A C 1
ATOM 688 O O . ALA A 1 89 ? 2.762 -27.266 1.811 1 98.81 89 ALA A O 1
ATOM 689 N N . PHE A 1 90 ? 4.062 -25.656 2.725 1 98.75 90 PHE A N 1
ATOM 690 C CA . PHE A 1 90 ? 5.113 -25.797 1.725 1 98.75 90 PHE A CA 1
ATOM 691 C C . PHE A 1 90 ? 5.66 -27.219 1.705 1 98.75 90 PHE A C 1
ATOM 693 O O . PHE A 1 90 ? 5.805 -27.828 0.638 1 98.75 90 PHE A O 1
ATOM 700 N N . GLU A 1 91 ? 5.914 -27.734 2.867 1 98.5 91 GLU A N 1
ATOM 701 C CA . GLU A 1 91 ? 6.453 -29.094 2.965 1 98.5 91 GLU A CA 1
ATOM 702 C C . GLU A 1 91 ? 5.434 -30.125 2.506 1 98.5 91 GLU A C 1
ATOM 704 O O . GLU A 1 91 ? 5.793 -31.109 1.864 1 98.5 91 GLU A O 1
ATOM 709 N N . GLN A 1 92 ? 4.219 -29.906 2.826 1 98.5 92 GLN A N 1
ATOM 710 C CA . GLN A 1 92 ? 3.166 -30.812 2.371 1 98.5 92 GLN A CA 1
ATOM 711 C C . GLN A 1 92 ? 3.053 -30.812 0.85 1 98.5 92 GLN A C 1
ATOM 713 O O . GLN A 1 92 ? 2.951 -31.859 0.224 1 98.5 92 GLN A O 1
ATOM 718 N N . VAL A 1 93 ? 3.068 -29.625 0.246 1 98.75 93 VAL A N 1
ATOM 719 C CA . VAL A 1 93 ? 2.996 -29.484 -1.204 1 98.75 93 VAL A CA 1
ATOM 720 C C . VAL A 1 93 ? 4.18 -30.203 -1.854 1 98.75 93 VAL A C 1
ATOM 722 O O . VAL A 1 93 ? 4.004 -30.984 -2.799 1 98.75 93 VAL A O 1
ATOM 725 N N . LYS A 1 94 ? 5.344 -30 -1.298 1 97.75 94 LYS A N 1
ATOM 726 C CA . LYS A 1 94 ? 6.559 -30.609 -1.829 1 97.75 94 LYS A CA 1
ATOM 727 C C . LYS A 1 94 ? 6.465 -32.125 -1.798 1 97.75 94 LYS A C 1
ATOM 729 O O . LYS A 1 94 ? 6.938 -32.812 -2.715 1 97.75 94 LYS A O 1
ATOM 734 N N . SER A 1 95 ? 5.836 -32.594 -0.781 1 97.5 95 SER A N 1
ATOM 735 C CA . SER A 1 95 ? 5.758 -34.062 -0.614 1 97.5 95 SER A CA 1
ATOM 736 C C . SER A 1 95 ? 4.801 -34.688 -1.629 1 97.5 95 SER A C 1
ATOM 738 O O . SER A 1 95 ? 4.918 -35.875 -1.951 1 97.5 95 SER A O 1
ATOM 740 N N . VAL A 1 96 ? 3.85 -33.906 -2.096 1 97.31 96 VAL A N 1
ATOM 741 C CA . VAL A 1 96 ? 2.848 -34.406 -3.035 1 97.31 96 VAL A CA 1
ATOM 742 C C . VAL A 1 96 ? 3.367 -34.25 -4.465 1 97.31 96 VAL A C 1
ATOM 744 O O . VAL A 1 96 ? 3.037 -35.062 -5.328 1 97.31 96 VAL A O 1
ATOM 747 N N . LEU A 1 97 ? 4.176 -33.281 -4.738 1 97.94 97 LEU A N 1
ATOM 748 C CA . LEU A 1 97 ? 4.676 -33 -6.082 1 97.94 97 LEU A CA 1
ATOM 749 C C . LEU A 1 97 ? 5.594 -34.125 -6.566 1 97.94 97 LEU A C 1
ATOM 751 O O . LEU A 1 97 ? 6.445 -34.594 -5.816 1 97.94 97 LEU A O 1
ATOM 755 N N . PRO A 1 98 ? 5.418 -34.594 -7.832 1 96.88 98 PRO A N 1
ATOM 756 C CA . PRO A 1 98 ? 6.406 -35.5 -8.414 1 96.88 98 PRO A CA 1
ATOM 757 C C . PRO A 1 98 ? 7.805 -34.875 -8.477 1 96.88 98 PRO A C 1
ATOM 759 O O . PRO A 1 98 ? 7.941 -33.656 -8.555 1 96.88 98 PRO A O 1
ATOM 762 N N . SER A 1 99 ? 8.734 -35.75 -8.539 1 94.25 99 SER A N 1
ATOM 763 C CA . SER A 1 99 ? 10.117 -35.312 -8.625 1 94.25 99 SER A CA 1
ATOM 764 C C . SER A 1 99 ? 10.328 -34.406 -9.844 1 94.25 99 SER A C 1
ATOM 766 O O . SER A 1 99 ? 9.875 -34.719 -10.945 1 94.25 99 SER A O 1
ATOM 768 N N . GLY A 1 100 ? 10.938 -33.281 -9.531 1 93.69 100 GLY A N 1
ATOM 769 C CA . GLY A 1 100 ? 11.281 -32.375 -10.617 1 93.69 100 GLY A CA 1
ATOM 770 C C . GLY A 1 100 ? 10.117 -31.516 -11.062 1 93.69 100 GLY A C 1
ATOM 771 O O . GLY A 1 100 ? 10.203 -30.812 -12.078 1 93.69 100 GLY A O 1
ATOM 772 N N . THR A 1 101 ? 9.016 -31.656 -10.398 1 96.44 101 THR A N 1
ATOM 773 C CA . THR A 1 101 ? 7.836 -30.859 -10.742 1 96.44 101 THR A CA 1
ATOM 774 C C . THR A 1 101 ? 7.66 -29.703 -9.75 1 96.44 101 THR A C 1
ATOM 776 O O . THR A 1 101 ? 7.867 -29.875 -8.547 1 96.44 101 THR A O 1
ATOM 779 N N . GLY A 1 102 ? 7.363 -28.547 -10.281 1 98.12 102 GLY A N 1
ATOM 780 C CA . GLY A 1 102 ? 7.094 -27.375 -9.453 1 98.12 102 GLY A CA 1
ATOM 781 C C . GLY A 1 102 ? 5.633 -26.969 -9.453 1 98.12 102 GLY A C 1
ATOM 782 O O . GLY A 1 102 ? 4.754 -27.797 -9.719 1 98.12 102 GLY A O 1
ATOM 783 N N . LEU A 1 103 ? 5.367 -25.766 -9.039 1 98.75 103 LEU A N 1
ATOM 784 C CA . LEU A 1 103 ? 4.02 -25.203 -9.047 1 98.75 103 LEU A CA 1
ATOM 785 C C . LEU A 1 103 ? 3.795 -24.359 -10.297 1 98.75 103 LEU A C 1
ATOM 787 O O . LEU A 1 103 ? 4.539 -23.406 -10.555 1 98.75 103 LEU A O 1
ATOM 791 N N . TRP A 1 104 ? 2.801 -24.734 -11.008 1 98.69 104 TRP A N 1
ATOM 792 C CA . TRP A 1 104 ? 2.438 -23.969 -12.195 1 98.69 104 TRP A CA 1
ATOM 793 C C . TRP A 1 104 ? 1.931 -22.578 -11.812 1 98.69 104 TRP A C 1
ATOM 795 O O . TRP A 1 104 ? 2.227 -21.594 -12.492 1 98.69 104 TRP A O 1
ATOM 805 N N . ALA A 1 105 ? 1.169 -22.562 -10.703 1 98.88 105 ALA A N 1
ATOM 806 C CA . ALA A 1 105 ? 0.646 -21.25 -10.297 1 98.88 105 ALA A CA 1
ATOM 807 C C . ALA A 1 105 ? 0.417 -21.203 -8.789 1 98.88 105 ALA A C 1
ATOM 809 O O . ALA A 1 105 ? 0.093 -22.219 -8.164 1 98.88 105 ALA A O 1
ATOM 810 N N . VAL A 1 106 ? 0.69 -20.094 -8.25 1 98.94 106 VAL A N 1
ATOM 811 C CA . VAL A 1 106 ? 0.222 -19.688 -6.93 1 98.94 106 VAL A CA 1
ATOM 812 C C . VAL A 1 106 ? -0.811 -18.578 -7.059 1 98.94 106 VAL A C 1
ATOM 814 O O . VAL A 1 106 ? -0.519 -17.516 -7.613 1 98.94 106 VAL A O 1
ATOM 817 N N . TYR A 1 107 ? -2.016 -18.859 -6.648 1 98.88 107 TYR A N 1
ATOM 818 C CA . TYR A 1 107 ? -3.111 -17.891 -6.676 1 98.88 107 TYR A CA 1
ATOM 819 C C . TYR A 1 107 ? -3.428 -17.391 -5.273 1 98.88 107 TYR A C 1
ATOM 821 O O . TYR A 1 107 ? -4.051 -18.094 -4.477 1 98.88 107 TYR A O 1
ATOM 829 N N . ASN A 1 108 ? -3.01 -16.188 -4.996 1 98.62 108 ASN A N 1
ATOM 830 C CA . ASN A 1 108 ? -3.234 -15.562 -3.695 1 98.62 108 ASN A CA 1
ATOM 831 C C . ASN A 1 108 ? -4.586 -14.852 -3.637 1 98.62 108 ASN A C 1
ATOM 833 O O . ASN A 1 108 ? -4.715 -13.711 -4.086 1 98.62 108 ASN A O 1
ATOM 837 N N . ASN A 1 109 ? -5.473 -15.469 -2.92 1 96.25 109 ASN A N 1
ATOM 838 C CA . ASN A 1 109 ? -6.848 -14.984 -2.863 1 96.25 109 ASN A CA 1
ATOM 839 C C . ASN A 1 109 ? -7.258 -14.633 -1.436 1 96.25 109 ASN A C 1
ATOM 841 O O . ASN A 1 109 ? -8.195 -13.859 -1.229 1 96.25 109 ASN A O 1
ATOM 845 N N . ALA A 1 110 ? -6.594 -15.234 -0.455 1 95 110 ALA A N 1
ATOM 846 C CA . ALA A 1 110 ? -6.957 -15 0.94 1 95 110 ALA A CA 1
ATOM 847 C C . ALA A 1 110 ? -6.996 -13.508 1.255 1 95 110 ALA A C 1
ATOM 849 O O . ALA A 1 110 ? -6.074 -12.766 0.902 1 95 110 ALA A O 1
ATOM 850 N N . GLY A 1 111 ? -8.047 -13.047 1.834 1 92.5 111 GLY A N 1
ATOM 851 C CA . GLY A 1 111 ? -8.211 -11.648 2.205 1 92.5 111 GLY A CA 1
ATOM 852 C C . GLY A 1 111 ? -9.625 -11.32 2.664 1 92.5 111 GLY A C 1
ATOM 853 O O . GLY A 1 111 ? -10.523 -12.148 2.555 1 92.5 111 GLY A O 1
ATOM 854 N N . TYR A 1 112 ? -9.758 -10.18 3.242 1 90.06 112 TYR A N 1
ATOM 855 C CA . TYR A 1 112 ? -11.07 -9.695 3.66 1 90.06 112 TYR A CA 1
ATOM 856 C C . TYR A 1 112 ? -11.102 -8.172 3.666 1 90.06 112 TYR A C 1
ATOM 858 O O . TYR A 1 112 ? -10.078 -7.516 3.449 1 90.06 112 TYR A O 1
ATOM 866 N N . MET A 1 113 ? -12.336 -7.664 3.768 1 89.5 113 MET A N 1
ATOM 867 C CA . MET A 1 113 ? -12.539 -6.219 3.768 1 89.5 113 MET A CA 1
ATOM 868 C C . MET A 1 113 ? -13.539 -5.816 4.852 1 89.5 113 MET A C 1
ATOM 870 O O . MET A 1 113 ? -14.516 -6.523 5.102 1 89.5 113 MET A O 1
ATOM 874 N N . THR A 1 114 ? -13.258 -4.75 5.508 1 88.62 114 THR A N 1
ATOM 875 C CA . THR A 1 114 ? -14.203 -4.059 6.375 1 88.62 114 THR A CA 1
ATOM 876 C C . THR A 1 114 ? -14.336 -2.594 5.973 1 88.62 114 THR A C 1
ATOM 878 O O . THR A 1 114 ? -13.391 -2.002 5.445 1 88.62 114 THR A O 1
ATOM 881 N N . LEU A 1 115 ? -15.547 -2.043 6.188 1 89.38 115 LEU A N 1
ATOM 882 C CA . LEU A 1 115 ? -15.828 -0.681 5.75 1 89.38 115 LEU A CA 1
ATOM 883 C C . LEU A 1 115 ? -16.219 0.202 6.934 1 89.38 115 LEU A C 1
ATOM 885 O O . LEU A 1 115 ? -17.031 -0.193 7.77 1 89.38 115 LEU A O 1
ATOM 889 N N . ALA A 1 116 ? -15.664 1.319 7.027 1 93.44 116 ALA A N 1
ATOM 890 C CA . ALA A 1 116 ? -15.977 2.367 7.996 1 93.44 116 ALA A CA 1
ATOM 891 C C . ALA A 1 116 ? -15.141 3.617 7.742 1 93.44 116 ALA A C 1
ATOM 893 O O . ALA A 1 116 ? -14.172 3.58 6.984 1 93.44 116 ALA A O 1
ATOM 894 N N . PRO A 1 117 ? -15.586 4.746 8.258 1 92.81 117 PRO A N 1
ATOM 895 C CA . PRO A 1 117 ? -14.711 5.922 8.172 1 92.81 117 PRO A CA 1
ATOM 896 C C . PRO A 1 117 ? -13.305 5.652 8.711 1 92.81 117 PRO A C 1
ATOM 898 O O . PRO A 1 117 ? -13.148 4.938 9.703 1 92.81 117 PRO A O 1
ATOM 901 N N . LEU A 1 118 ? -12.359 6.223 8.047 1 95.62 118 LEU A N 1
ATOM 902 C CA . LEU A 1 118 ? -10.953 5.949 8.305 1 95.62 118 LEU A CA 1
ATOM 903 C C . LEU A 1 118 ? -10.602 6.234 9.758 1 95.62 118 LEU A C 1
ATOM 905 O O . LEU A 1 118 ? -9.773 5.531 10.352 1 95.62 118 LEU A O 1
ATOM 909 N N . GLU A 1 119 ? -11.266 7.25 10.367 1 95.62 119 GLU A N 1
ATOM 910 C CA . GLU A 1 119 ? -10.945 7.672 11.727 1 95.62 119 GLU A CA 1
ATOM 911 C C . GLU A 1 119 ? -11.422 6.641 12.75 1 95.62 119 GLU A C 1
ATOM 913 O O . GLU A 1 119 ? -10.953 6.621 13.883 1 95.62 119 GLU A O 1
ATOM 918 N N . TRP A 1 120 ? -12.375 5.848 12.32 1 96.31 120 TRP A N 1
ATOM 919 C CA . TRP A 1 120 ? -13.008 4.949 13.273 1 96.31 120 TRP A CA 1
ATOM 920 C C . TRP A 1 120 ? -12.141 3.719 13.531 1 96.31 120 TRP A C 1
ATOM 922 O O . TRP A 1 120 ? -12.289 3.051 14.555 1 96.31 120 TRP A O 1
ATOM 932 N N . PHE A 1 121 ? -11.258 3.361 12.609 1 96.56 121 PHE A N 1
ATOM 933 C CA . PHE A 1 121 ? -10.43 2.168 12.734 1 96.56 121 PHE A CA 1
ATOM 934 C C . PHE A 1 121 ? -9.281 2.4 13.711 1 96.56 121 PHE A C 1
ATOM 936 O O . PHE A 1 121 ? -8.492 3.328 13.539 1 96.56 121 PHE A O 1
ATOM 943 N N . PRO A 1 122 ? -9.219 1.6 14.82 1 96.44 122 PRO A N 1
ATOM 944 C CA . PRO A 1 122 ? -7.941 1.605 15.531 1 96.44 122 PRO A CA 1
ATOM 945 C C . PRO A 1 122 ? -6.777 1.135 14.664 1 96.44 122 PRO A C 1
ATOM 947 O O . PRO A 1 122 ? -6.98 0.387 13.711 1 96.44 122 PRO A O 1
ATOM 950 N N . LEU A 1 123 ? -5.582 1.543 14.984 1 97.56 123 LEU A N 1
ATOM 951 C CA . LEU A 1 123 ? -4.414 1.183 14.188 1 97.56 123 LEU A CA 1
ATOM 952 C C . LEU A 1 123 ? -4.277 -0.332 14.078 1 97.56 123 LEU A C 1
ATOM 954 O O . LEU A 1 123 ? -3.861 -0.848 13.039 1 97.56 123 LEU A O 1
ATOM 958 N N . ASP A 1 124 ? -4.637 -1.032 15.117 1 97 124 ASP A N 1
ATOM 959 C CA . ASP A 1 124 ? -4.508 -2.486 15.133 1 97 124 ASP A CA 1
ATOM 960 C C . ASP A 1 124 ? -5.406 -3.123 14.07 1 97 124 ASP A C 1
ATOM 962 O O . ASP A 1 124 ? -5.066 -4.172 13.516 1 97 124 ASP A O 1
ATOM 966 N N . ASP A 1 125 ? -6.555 -2.514 13.781 1 96.5 125 ASP A N 1
ATOM 967 C CA . ASP A 1 125 ? -7.418 -3.016 12.711 1 96.5 125 ASP A CA 1
ATOM 968 C C . ASP A 1 125 ? -6.738 -2.891 11.352 1 96.5 125 ASP A C 1
ATOM 970 O O . ASP A 1 125 ? -6.848 -3.787 10.516 1 96.5 125 ASP A O 1
ATOM 974 N N . TYR A 1 126 ? -6.066 -1.757 11.141 1 97.88 126 TYR A N 1
ATOM 975 C CA . TYR A 1 126 ? -5.293 -1.578 9.914 1 97.88 126 TYR A CA 1
ATOM 976 C C . TYR A 1 126 ? -4.266 -2.695 9.75 1 97.88 126 TYR A C 1
ATOM 978 O O . TYR A 1 126 ? -4.215 -3.35 8.711 1 97.88 126 TYR A O 1
ATOM 986 N N . LYS A 1 127 ? -3.531 -2.902 10.82 1 98.19 127 LYS A N 1
ATOM 987 C CA . LYS A 1 127 ? -2.428 -3.855 10.781 1 98.19 127 LYS A CA 1
ATOM 988 C C . LYS A 1 127 ? -2.939 -5.285 10.641 1 98.19 127 LYS A C 1
ATOM 990 O O . LYS A 1 127 ? -2.344 -6.098 9.922 1 98.19 127 LYS A O 1
ATOM 995 N N . ARG A 1 128 ? -4.016 -5.605 11.305 1 97.62 128 ARG A N 1
ATOM 996 C CA . ARG A 1 128 ? -4.586 -6.949 11.211 1 97.62 128 ARG A CA 1
ATOM 997 C C . ARG A 1 128 ? -5.031 -7.258 9.789 1 97.62 128 ARG A C 1
ATOM 999 O O . ARG A 1 128 ? -4.809 -8.367 9.289 1 97.62 128 ARG A O 1
ATOM 1006 N N . MET A 1 129 ? -5.68 -6.336 9.148 1 97.25 129 MET A N 1
ATOM 1007 C CA . MET A 1 129 ? -6.09 -6.551 7.766 1 97.25 129 MET A CA 1
ATOM 1008 C C . MET A 1 129 ? -4.875 -6.723 6.859 1 97.25 129 MET A C 1
ATOM 1010 O O . MET A 1 129 ? -4.883 -7.562 5.957 1 97.25 129 MET A O 1
ATOM 1014 N N . ALA A 1 130 ? -3.854 -5.922 7.105 1 98.5 130 ALA A N 1
ATOM 1015 C CA . ALA A 1 130 ? -2.627 -6.043 6.324 1 98.5 130 ALA A CA 1
ATOM 1016 C C . ALA A 1 130 ? -1.974 -7.406 6.535 1 98.5 130 ALA A C 1
ATOM 1018 O O . ALA A 1 130 ? -1.366 -7.961 5.613 1 98.5 130 ALA A O 1
ATOM 1019 N N . ASP A 1 131 ? -2.076 -7.934 7.734 1 98.56 131 ASP A N 1
ATOM 1020 C CA . ASP A 1 131 ? -1.495 -9.242 8.031 1 98.56 131 ASP A CA 1
ATOM 1021 C C . ASP A 1 131 ? -2.068 -10.32 7.117 1 98.56 131 ASP A C 1
ATOM 1023 O O . ASP A 1 131 ? -1.341 -11.203 6.664 1 98.56 131 ASP A O 1
ATOM 1027 N N . VAL A 1 132 ? -3.297 -10.18 6.832 1 98 132 VAL A N 1
ATOM 1028 C CA . VAL A 1 132 ? -3.963 -11.195 6.016 1 98 132 VAL A CA 1
ATOM 1029 C C . VAL A 1 132 ? -3.807 -10.844 4.539 1 98 132 VAL A C 1
ATOM 1031 O O . VAL A 1 132 ? -3.248 -11.633 3.766 1 98 132 VAL A O 1
ATOM 1034 N N . ASN A 1 133 ? -4.219 -9.633 4.125 1 97.12 133 ASN A N 1
ATOM 1035 C CA . ASN A 1 133 ? -4.375 -9.25 2.727 1 97.12 133 ASN A CA 1
ATOM 1036 C C . ASN A 1 133 ? -3.023 -9.016 2.055 1 97.12 133 ASN A C 1
ATOM 1038 O O . ASN A 1 133 ? -2.902 -9.141 0.835 1 97.12 133 ASN A O 1
ATOM 1042 N N . LEU A 1 134 ? -2.051 -8.617 2.855 1 98.38 134 LEU A N 1
ATOM 1043 C CA . LEU A 1 134 ? -0.808 -8.141 2.256 1 98.38 134 LEU A CA 1
ATOM 1044 C C . LEU A 1 134 ? 0.372 -9 2.703 1 98.38 134 LEU A C 1
ATOM 1046 O O . LEU A 1 134 ? 0.951 -9.734 1.899 1 98.38 134 LEU A O 1
ATOM 1050 N N . TRP A 1 135 ? 0.646 -9 4.023 1 98.81 135 TRP A N 1
ATOM 1051 C CA . TRP A 1 135 ? 1.822 -9.719 4.504 1 98.81 135 TRP A CA 1
ATOM 1052 C C . TRP A 1 135 ? 1.662 -11.227 4.309 1 98.81 135 TRP A C 1
ATOM 1054 O O . TRP A 1 135 ? 2.635 -11.922 4.016 1 98.81 135 TRP A O 1
ATOM 1064 N N . GLY A 1 136 ? 0.432 -11.742 4.547 1 98.81 136 GLY A N 1
ATOM 1065 C CA . GLY A 1 136 ? 0.176 -13.141 4.234 1 98.81 136 GLY A CA 1
ATOM 1066 C C . GLY A 1 136 ? 0.454 -13.492 2.785 1 98.81 136 GLY A C 1
ATOM 1067 O O . GLY A 1 136 ? 1.087 -14.508 2.498 1 98.81 136 GLY A O 1
ATOM 1068 N N . LEU A 1 137 ? 0.006 -12.656 1.874 1 98.69 137 LEU A N 1
ATOM 1069 C CA . LEU A 1 137 ? 0.232 -12.828 0.443 1 98.69 137 LEU A CA 1
ATOM 1070 C C . LEU A 1 137 ? 1.723 -12.812 0.122 1 98.69 137 LEU A C 1
ATOM 1072 O O . LEU A 1 137 ? 2.209 -13.656 -0.632 1 98.69 137 LEU A O 1
ATOM 1076 N N . VAL A 1 138 ? 2.479 -11.867 0.69 1 98.81 138 VAL A N 1
ATOM 1077 C CA . VAL A 1 138 ? 3.918 -11.758 0.476 1 98.81 138 VAL A CA 1
ATOM 1078 C C . VAL A 1 138 ? 4.613 -13.016 0.981 1 98.81 138 VAL A C 1
ATOM 1080 O O . VAL A 1 138 ? 5.465 -13.586 0.29 1 98.81 138 VAL A O 1
ATOM 1083 N N . ASP A 1 139 ? 4.215 -13.461 2.15 1 98.81 139 ASP A N 1
ATOM 1084 C CA . ASP A 1 139 ? 4.848 -14.617 2.779 1 98.81 139 ASP A CA 1
ATOM 1085 C C . ASP A 1 139 ? 4.586 -15.891 1.98 1 98.81 139 ASP A C 1
ATOM 1087 O O . ASP A 1 139 ? 5.508 -16.656 1.707 1 98.81 139 ASP A O 1
ATOM 1091 N N . VAL A 1 140 ? 3.348 -16.062 1.598 1 98.88 140 VAL A N 1
ATOM 1092 C CA . VAL A 1 140 ? 3.002 -17.234 0.79 1 98.88 140 VAL A CA 1
ATOM 1093 C C . VAL A 1 140 ? 3.787 -17.203 -0.521 1 98.88 140 VAL A C 1
ATOM 1095 O O . VAL A 1 140 ? 4.391 -18.203 -0.913 1 98.88 140 VAL A O 1
ATOM 1098 N N . THR A 1 141 ? 3.781 -16.078 -1.204 1 98.88 141 THR A N 1
ATOM 1099 C CA . THR A 1 141 ? 4.453 -15.945 -2.492 1 98.88 141 THR A CA 1
ATOM 1100 C C . THR A 1 141 ? 5.938 -16.266 -2.363 1 98.88 141 THR A C 1
ATOM 1102 O O . THR A 1 141 ? 6.465 -17.094 -3.109 1 98.88 141 THR A O 1
ATOM 1105 N N . LYS A 1 142 ? 6.582 -15.688 -1.394 1 98.38 142 LYS A N 1
ATOM 1106 C CA . LYS A 1 142 ? 8.023 -15.875 -1.237 1 98.38 142 LYS A CA 1
ATOM 1107 C C . LYS A 1 142 ? 8.352 -17.312 -0.855 1 98.38 142 LYS A C 1
ATOM 1109 O O . LYS A 1 142 ? 9.328 -17.891 -1.344 1 98.38 142 LYS A O 1
ATOM 1114 N N . THR A 1 143 ? 7.566 -17.906 -0.005 1 98.5 143 THR A N 1
ATOM 1115 C CA . THR A 1 143 ? 7.809 -19.266 0.469 1 98.5 143 THR A CA 1
ATOM 1116 C C . THR A 1 143 ? 7.68 -20.266 -0.676 1 98.5 143 THR A C 1
ATOM 1118 O O . THR A 1 143 ? 8.469 -21.203 -0.768 1 98.5 143 THR A O 1
ATOM 1121 N N . PHE A 1 144 ? 6.758 -20.062 -1.592 1 98.75 144 PHE A N 1
ATOM 1122 C CA . PHE A 1 144 ? 6.477 -21.047 -2.629 1 98.75 144 PHE A CA 1
ATOM 1123 C C . PHE A 1 144 ? 7.184 -20.688 -3.928 1 98.75 144 PHE A C 1
ATOM 1125 O O . PHE A 1 144 ? 7.125 -21.438 -4.906 1 98.75 144 PHE A O 1
ATOM 1132 N N . LEU A 1 145 ? 7.859 -19.562 -3.939 1 98.12 145 LEU A N 1
ATOM 1133 C CA . LEU A 1 145 ? 8.453 -19 -5.152 1 98.12 145 LEU A CA 1
ATOM 1134 C C . LEU A 1 145 ? 9.453 -19.984 -5.762 1 98.12 145 LEU A C 1
ATOM 1136 O O . LEU A 1 145 ? 9.508 -20.141 -6.98 1 98.12 145 LEU A O 1
ATOM 1140 N N . PRO A 1 146 ? 10.266 -20.734 -4.941 1 96.94 146 PRO A N 1
ATOM 1141 C CA . PRO A 1 146 ? 11.195 -21.688 -5.539 1 96.94 146 PRO A CA 1
ATOM 1142 C C . PRO A 1 146 ? 10.484 -22.75 -6.391 1 96.94 146 PRO A C 1
ATOM 1144 O O . PRO A 1 146 ? 10.992 -23.141 -7.449 1 96.94 146 PRO A O 1
ATOM 1147 N N . LEU A 1 147 ? 9.352 -23.188 -5.996 1 98.38 147 LEU A N 1
ATOM 1148 C CA . LEU A 1 147 ? 8.594 -24.172 -6.762 1 98.38 147 LEU A CA 1
ATOM 1149 C C . LEU A 1 147 ? 8.008 -23.562 -8.023 1 98.38 147 LEU A C 1
ATOM 1151 O O . LEU A 1 147 ? 7.891 -24.219 -9.055 1 98.38 147 LEU A O 1
ATOM 1155 N N . VAL A 1 148 ? 7.625 -22.281 -7.941 1 98.62 148 VAL A N 1
ATOM 1156 C CA . VAL A 1 148 ? 7.09 -21.578 -9.109 1 98.62 148 VAL A CA 1
ATOM 1157 C C . VAL A 1 148 ? 8.188 -21.391 -10.141 1 98.62 148 VAL A C 1
ATOM 1159 O O . VAL A 1 148 ? 7.965 -21.562 -11.344 1 98.62 148 VAL A O 1
ATOM 1162 N N . LYS A 1 149 ? 9.391 -21.016 -9.656 1 96.38 149 LYS A N 1
ATOM 1163 C CA . LYS A 1 149 ? 10.539 -20.859 -10.539 1 96.38 149 LYS A CA 1
ATOM 1164 C C . LYS A 1 149 ? 10.859 -22.172 -11.258 1 96.38 149 LYS A C 1
ATOM 1166 O O . LYS A 1 149 ? 11.125 -22.172 -12.461 1 96.38 149 LYS A O 1
ATOM 1171 N N . MET A 1 150 ? 10.789 -23.203 -10.523 1 96.25 150 MET A N 1
ATOM 1172 C CA . MET A 1 150 ? 11.094 -24.516 -11.086 1 96.25 150 MET A CA 1
ATOM 1173 C C . MET A 1 150 ? 10.164 -24.844 -12.25 1 96.25 150 MET A C 1
ATOM 1175 O O . MET A 1 150 ? 10.594 -25.406 -13.258 1 96.25 150 MET A O 1
ATOM 1179 N N . ALA A 1 151 ? 8.953 -24.422 -12.188 1 97.06 151 ALA A N 1
ATOM 1180 C CA . ALA A 1 151 ? 7.961 -24.719 -13.211 1 97.06 151 ALA A CA 1
ATOM 1181 C C . ALA A 1 151 ? 7.895 -23.609 -14.258 1 97.06 151 ALA A C 1
ATOM 1183 O O . ALA A 1 151 ? 7.148 -23.719 -15.234 1 97.06 151 ALA A O 1
ATOM 1184 N N . ARG A 1 152 ? 8.695 -22.547 -14.047 1 96.38 152 ARG A N 1
ATOM 1185 C CA . ARG A 1 152 ? 8.516 -21.359 -14.867 1 96.38 152 ARG A CA 1
ATOM 1186 C C . ARG A 1 152 ? 7.039 -20.984 -14.961 1 96.38 152 ARG A C 1
ATOM 1188 O O . ARG A 1 152 ? 6.516 -20.766 -16.062 1 96.38 152 ARG A O 1
ATOM 1195 N N . GLY A 1 153 ? 6.418 -20.984 -13.773 1 98 153 GLY A N 1
ATOM 1196 C CA . GLY A 1 153 ? 4.977 -20.828 -13.664 1 98 153 GLY A CA 1
ATOM 1197 C C . GLY A 1 153 ? 4.555 -19.375 -13.523 1 98 153 GLY A C 1
ATOM 1198 O O . GLY A 1 153 ? 5.055 -18.5 -14.234 1 98 153 GLY A O 1
ATOM 1199 N N . ARG A 1 154 ? 3.512 -19.172 -12.648 1 98.06 154 ARG A N 1
ATOM 1200 C CA . ARG A 1 154 ? 3.002 -17.812 -12.516 1 98.06 154 ARG A CA 1
ATOM 1201 C C . ARG A 1 154 ? 2.447 -17.562 -11.117 1 98.06 154 ARG A C 1
ATOM 1203 O O . ARG A 1 154 ? 2.098 -18.516 -10.406 1 98.06 154 ARG A O 1
ATOM 1210 N N . VAL A 1 155 ? 2.533 -16.391 -10.719 1 98.75 155 VAL A N 1
ATOM 1211 C CA . VAL A 1 155 ? 1.89 -15.898 -9.508 1 98.75 155 VAL A CA 1
ATOM 1212 C C . VAL A 1 155 ? 0.726 -14.984 -9.875 1 98.75 155 VAL A C 1
ATOM 1214 O O . VAL A 1 155 ? 0.878 -14.078 -10.703 1 98.75 155 VAL A O 1
ATOM 1217 N N . VAL A 1 156 ? -0.453 -15.281 -9.383 1 98.75 156 VAL A N 1
ATOM 1218 C CA . VAL A 1 156 ? -1.636 -14.453 -9.594 1 98.75 156 VAL A CA 1
ATOM 1219 C C . VAL A 1 156 ? -2.119 -13.891 -8.258 1 98.75 156 VAL A C 1
ATOM 1221 O O . VAL A 1 156 ? -2.453 -14.648 -7.348 1 98.75 156 VAL A O 1
ATOM 1224 N N . ASN A 1 157 ? -2.084 -12.594 -8.133 1 97.81 157 ASN A N 1
ATOM 1225 C CA . ASN A 1 157 ? -2.486 -11.914 -6.906 1 97.81 157 ASN A CA 1
ATOM 1226 C C . ASN A 1 157 ? -3.822 -11.195 -7.078 1 97.81 157 ASN A C 1
ATOM 1228 O O . ASN A 1 157 ? -4.07 -10.578 -8.117 1 97.81 157 ASN A O 1
ATOM 1232 N N . VAL A 1 158 ? -4.648 -11.297 -6.074 1 94.44 158 VAL A N 1
ATOM 1233 C CA . VAL A 1 158 ? -5.941 -10.625 -6.133 1 94.44 158 VAL A CA 1
ATOM 1234 C C . VAL A 1 158 ? -5.852 -9.273 -5.43 1 94.44 158 VAL A C 1
ATOM 1236 O O . VAL A 1 158 ? -5.57 -9.211 -4.23 1 94.44 158 VAL A O 1
ATOM 1239 N N . SER A 1 159 ? -6.027 -8.289 -6.148 1 90.5 159 SER A N 1
ATOM 1240 C CA . SER A 1 159 ? -6.141 -6.93 -5.633 1 90.5 159 SER A CA 1
ATOM 1241 C C . SER A 1 159 ? -7.586 -6.438 -5.676 1 90.5 159 SER A C 1
ATOM 1243 O O . SER A 1 159 ? -8.492 -7.117 -5.188 1 90.5 159 SER A O 1
ATOM 1245 N N . SER A 1 160 ? -7.836 -5.277 -6.043 1 78.94 160 SER A N 1
ATOM 1246 C CA . SER A 1 160 ? -9.148 -4.656 -6.168 1 78.94 160 SER A CA 1
ATOM 1247 C C . SER A 1 160 ? -9.109 -3.457 -7.109 1 78.94 160 SER A C 1
ATOM 1249 O O . SER A 1 160 ? -8.039 -2.904 -7.371 1 78.94 160 SER A O 1
ATOM 1251 N N . ILE A 1 161 ? -10.258 -3.209 -7.723 1 61.66 161 ILE A N 1
ATOM 1252 C CA . ILE A 1 161 ? -10.297 -2.002 -8.539 1 61.66 161 ILE A CA 1
ATOM 1253 C C . ILE A 1 161 ? -10.016 -0.779 -7.672 1 61.66 161 ILE A C 1
ATOM 1255 O O . ILE A 1 161 ? -9.516 0.236 -8.156 1 61.66 161 ILE A O 1
ATOM 1259 N N . VAL A 1 162 ? -10.469 -0.869 -6.438 1 54.03 162 VAL A N 1
ATOM 1260 C CA . VAL A 1 162 ? -10.148 0.207 -5.508 1 54.03 162 VAL A CA 1
ATOM 1261 C C . VAL A 1 162 ? -8.648 0.204 -5.211 1 54.03 162 VAL A C 1
ATOM 1263 O O . VAL A 1 162 ? -8.086 1.225 -4.809 1 54.03 162 VAL A O 1
ATOM 1266 N N . GLY A 1 163 ? -7.832 -0.682 -5.441 1 42.06 163 GLY A N 1
ATOM 1267 C CA . GLY A 1 163 ? -6.395 -0.803 -5.285 1 42.06 163 GLY A CA 1
ATOM 1268 C C . GLY A 1 163 ? -5.629 -0.528 -6.57 1 42.06 163 GLY A C 1
ATOM 1269 O O . GLY A 1 163 ? -4.602 0.154 -6.551 1 42.06 163 GLY A O 1
ATOM 1270 N N . GLY A 1 164 ? -6.012 -1.241 -7.684 1 41.28 164 GLY A N 1
ATOM 1271 C CA . GLY A 1 164 ? -5.312 -1.263 -8.961 1 41.28 164 GLY A CA 1
ATOM 1272 C C . GLY A 1 164 ? -5.395 0.055 -9.711 1 41.28 164 GLY A C 1
ATOM 1273 O O . GLY A 1 164 ? -4.371 0.698 -9.953 1 41.28 164 GLY A O 1
ATOM 1274 N N . CYS A 1 165 ? -6.543 0.175 -10.398 1 44.75 165 CYS A N 1
ATOM 1275 C CA . CYS A 1 165 ? -6.777 1.382 -11.18 1 44.75 165 CYS A CA 1
ATOM 1276 C C . CYS A 1 165 ? -7.168 2.549 -10.281 1 44.75 165 CYS A C 1
ATOM 1278 O O . CYS A 1 165 ? -7.723 3.543 -10.75 1 44.75 165 CYS A O 1
ATOM 1280 N N . LEU A 1 166 ? -6.473 2.684 -9.164 1 51.31 166 LEU A N 1
ATOM 1281 C CA . LEU A 1 166 ? -6.266 2.939 -7.746 1 51.31 166 LEU A CA 1
ATOM 1282 C C . LEU A 1 166 ? -7.125 4.109 -7.273 1 51.31 166 LEU A C 1
ATOM 1284 O O . LEU A 1 166 ? -6.777 5.27 -7.5 1 51.31 166 LEU A O 1
ATOM 1288 N N . ILE A 1 167 ? -8.398 3.861 -7.344 1 57.66 167 ILE A N 1
ATOM 1289 C CA . ILE A 1 167 ? -9.219 4.801 -6.59 1 57.66 167 ILE A CA 1
ATOM 1290 C C . ILE A 1 167 ? -9.445 4.273 -5.176 1 57.66 167 ILE A C 1
ATOM 1292 O O . ILE A 1 167 ? -9.977 3.174 -4.992 1 57.66 167 ILE A O 1
ATOM 1296 N N . ALA A 1 168 ? -8.766 4.902 -4.297 1 68.38 168 ALA A N 1
ATOM 1297 C CA . ALA A 1 168 ? -9.094 4.648 -2.895 1 68.38 168 ALA A CA 1
ATOM 1298 C C . ALA A 1 168 ? -10.312 5.453 -2.459 1 68.38 168 ALA A C 1
ATOM 1300 O O . ALA A 1 168 ? -10.234 6.676 -2.309 1 68.38 168 ALA A O 1
ATOM 1301 N N . ASN A 1 169 ? -11.383 4.676 -2.227 1 71.75 169 ASN A N 1
ATOM 1302 C CA . ASN A 1 169 ? -12.641 5.344 -1.924 1 71.75 169 ASN A CA 1
ATOM 1303 C C . ASN A 1 169 ? -12.859 5.484 -0.42 1 71.75 169 ASN A C 1
ATOM 1305 O O . ASN A 1 169 ? -12.195 4.812 0.371 1 71.75 169 ASN A O 1
ATOM 1309 N N . GLU A 1 170 ? -13.797 6.305 -0.087 1 80.75 170 GLU A N 1
ATOM 1310 C CA . GLU A 1 170 ? -14.18 6.48 1.312 1 80.75 170 GLU A CA 1
ATOM 1311 C C . GLU A 1 170 ? -14.57 5.148 1.948 1 80.75 170 GLU A C 1
ATOM 1313 O O . GLU A 1 170 ? -15.078 4.258 1.27 1 80.75 170 GLU A O 1
ATOM 1318 N N . LEU A 1 171 ? -14.266 4.988 3.176 1 86.75 171 LEU A N 1
ATOM 1319 C CA . LEU A 1 171 ? -14.656 3.877 4.035 1 86.75 171 LEU A CA 1
ATOM 1320 C C . LEU A 1 171 ? -13.727 2.684 3.836 1 86.75 171 LEU A C 1
ATOM 1322 O O . LEU A 1 171 ? -13.844 1.677 4.535 1 86.75 171 LEU A O 1
ATOM 1326 N N . THR A 1 172 ? -12.742 2.787 2.941 1 88.56 172 THR A N 1
ATOM 1327 C CA . THR A 1 172 ? -11.977 1.604 2.568 1 88.56 172 THR A CA 1
ATOM 1328 C C . THR A 1 172 ? -10.508 1.761 2.965 1 88.56 172 THR A C 1
ATOM 1330 O O . THR A 1 172 ? -9.641 1.053 2.447 1 88.56 172 THR A O 1
ATOM 1333 N N . ALA A 1 173 ? -10.211 2.615 3.832 1 92.69 173 ALA A N 1
ATOM 1334 C CA . ALA A 1 173 ? -8.82 3 4.062 1 92.69 173 ALA A CA 1
ATOM 1335 C C . ALA A 1 173 ? -7.957 1.779 4.367 1 92.69 173 ALA A C 1
ATOM 1337 O O . ALA A 1 173 ? -6.977 1.514 3.664 1 92.69 173 ALA A O 1
ATOM 1338 N N . PRO A 1 174 ? -8.289 0.948 5.438 1 95.19 174 PRO A N 1
ATOM 1339 C CA . PRO A 1 174 ? -7.43 -0.214 5.684 1 95.19 174 PRO A CA 1
ATOM 1340 C C . PRO A 1 174 ? -7.363 -1.163 4.492 1 95.19 174 PRO A C 1
ATOM 1342 O O . PRO A 1 174 ? -6.289 -1.683 4.172 1 95.19 174 PRO A O 1
ATOM 1345 N N . TYR A 1 175 ? -8.43 -1.367 3.861 1 93 175 TYR A N 1
ATOM 1346 C CA . TYR A 1 175 ? -8.5 -2.277 2.725 1 93 175 TYR A CA 1
ATOM 1347 C C . TYR A 1 175 ? -7.691 -1.739 1.548 1 93 175 TYR A C 1
ATOM 1349 O O . TYR A 1 175 ? -6.871 -2.455 0.969 1 93 175 TYR A O 1
ATOM 1357 N N . SER A 1 176 ? -7.93 -0.437 1.183 1 91.44 176 SER A N 1
ATOM 1358 C CA . SER A 1 176 ? -7.227 0.186 0.065 1 91.44 176 SER A CA 1
ATOM 1359 C C . SER A 1 176 ? -5.719 0.154 0.274 1 91.44 176 SER A C 1
ATOM 1361 O O . SER A 1 176 ? -4.961 -0.084 -0.668 1 91.44 176 SER A O 1
ATOM 1363 N N . ILE A 1 177 ? -5.297 0.393 1.478 1 94.81 177 ILE A N 1
ATOM 1364 C CA . ILE A 1 177 ? -3.871 0.351 1.791 1 94.81 177 ILE A CA 1
ATOM 1365 C C . ILE A 1 177 ? -3.303 -1.021 1.432 1 94.81 177 ILE A C 1
ATOM 1367 O O . ILE A 1 177 ? -2.26 -1.117 0.784 1 94.81 177 ILE A O 1
ATOM 1371 N N . THR A 1 178 ? -3.982 -2.098 1.829 1 95.81 178 THR A N 1
ATOM 1372 C CA . THR A 1 178 ? -3.479 -3.443 1.587 1 95.81 178 THR A CA 1
ATOM 1373 C C . THR A 1 178 ? -3.453 -3.752 0.092 1 95.81 178 THR A C 1
ATOM 1375 O O . THR A 1 178 ? -2.49 -4.336 -0.411 1 95.81 178 THR A O 1
ATOM 1378 N N . LYS A 1 179 ? -4.465 -3.373 -0.582 1 92.69 179 LYS A N 1
ATOM 1379 C CA . LYS A 1 179 ? -4.559 -3.725 -1.995 1 92.69 179 LYS A CA 1
ATOM 1380 C C . LYS A 1 179 ? -3.598 -2.889 -2.834 1 92.69 179 LYS A C 1
ATOM 1382 O O . LYS A 1 179 ? -3.066 -3.365 -3.84 1 92.69 179 LYS A O 1
ATOM 1387 N N . TYR A 1 180 ? -3.395 -1.634 -2.443 1 90.75 180 TYR A N 1
ATOM 1388 C CA . TYR A 1 180 ? -2.309 -0.87 -3.049 1 90.75 180 TYR A CA 1
ATOM 1389 C C . TYR A 1 180 ? -0.967 -1.56 -2.828 1 90.75 180 TYR A C 1
ATOM 1391 O O . TYR A 1 180 ? -0.136 -1.618 -3.736 1 90.75 180 TYR A O 1
ATOM 1399 N N . GLY A 1 181 ? -0.787 -2.021 -1.641 1 93.88 181 GLY A N 1
ATOM 1400 C CA . GLY A 1 181 ? 0.425 -2.773 -1.356 1 93.88 181 GLY A CA 1
ATOM 1401 C C . GLY A 1 181 ? 0.585 -4 -2.236 1 93.88 181 GLY A C 1
ATOM 1402 O O . GLY A 1 181 ? 1.686 -4.293 -2.709 1 93.88 181 GLY A O 1
ATOM 1403 N N . VAL A 1 182 ? -0.49 -4.68 -2.473 1 95.12 182 VAL A N 1
ATOM 1404 C CA . VAL A 1 182 ? -0.485 -5.859 -3.332 1 95.12 182 VAL A CA 1
ATOM 1405 C C . VAL A 1 182 ? -0.071 -5.469 -4.746 1 95.12 182 VAL A C 1
ATOM 1407 O O . VAL A 1 182 ? 0.706 -6.176 -5.395 1 95.12 182 VAL A O 1
ATOM 1410 N N . GLU A 1 183 ? -0.576 -4.348 -5.219 1 90.38 183 GLU A N 1
ATOM 1411 C CA . GLU A 1 183 ? -0.204 -3.854 -6.543 1 90.38 183 GLU A CA 1
ATOM 1412 C C . GLU A 1 183 ? 1.299 -3.607 -6.637 1 90.38 183 GLU A C 1
ATOM 1414 O O . GLU A 1 183 ? 1.949 -4.055 -7.586 1 90.38 183 GLU A O 1
ATOM 1419 N N . ALA A 1 184 ? 1.803 -2.922 -5.672 1 90.56 184 ALA A N 1
ATOM 1420 C CA . ALA A 1 184 ? 3.227 -2.594 -5.656 1 90.56 184 ALA A CA 1
ATOM 1421 C C . ALA A 1 184 ? 4.078 -3.859 -5.625 1 90.56 184 ALA A C 1
ATOM 1423 O O . ALA A 1 184 ? 5.016 -4.004 -6.414 1 90.56 184 ALA A O 1
ATOM 1424 N N . PHE A 1 185 ? 3.721 -4.758 -4.727 1 95.69 185 PHE A N 1
ATOM 1425 C CA . PHE A 1 185 ? 4.453 -6.012 -4.598 1 95.69 185 PHE A CA 1
ATOM 1426 C C . PHE A 1 185 ? 4.441 -6.781 -5.914 1 95.69 185 PHE A C 1
ATOM 1428 O O . PHE A 1 185 ? 5.473 -7.301 -6.344 1 95.69 185 PHE A O 1
ATOM 1435 N N . SER A 1 186 ? 3.301 -6.812 -6.531 1 94.06 186 SER A N 1
ATOM 1436 C CA . SER A 1 186 ? 3.119 -7.578 -7.758 1 94.06 186 SER A CA 1
ATOM 1437 C C . SER A 1 186 ? 3.945 -7 -8.898 1 94.06 186 SER A C 1
ATOM 1439 O O . SER A 1 186 ? 4.535 -7.746 -9.688 1 94.06 186 SER A O 1
ATOM 1441 N N . ASP A 1 187 ? 3.975 -5.734 -9.008 1 88.75 187 ASP A N 1
ATOM 1442 C CA . ASP A 1 187 ? 4.738 -5.094 -10.07 1 88.75 187 ASP A CA 1
ATOM 1443 C C . ASP A 1 187 ? 6.234 -5.367 -9.922 1 88.75 187 ASP A C 1
ATOM 1445 O O . ASP A 1 187 ? 6.918 -5.672 -10.898 1 88.75 187 ASP A O 1
ATOM 1449 N N . VAL A 1 188 ? 6.711 -5.23 -8.688 1 90.44 188 VAL A N 1
ATOM 1450 C CA . VAL A 1 188 ? 8.133 -5.496 -8.461 1 90.44 188 VAL A CA 1
ATOM 1451 C C . VAL A 1 188 ? 8.43 -6.973 -8.711 1 90.44 188 VAL A C 1
ATOM 1453 O O . VAL A 1 188 ? 9.422 -7.309 -9.352 1 90.44 188 VAL A O 1
ATOM 1456 N N . LEU A 1 189 ? 7.559 -7.824 -8.219 1 95.12 189 LEU A N 1
ATOM 1457 C CA . LEU A 1 189 ? 7.719 -9.258 -8.43 1 95.12 189 LEU A CA 1
ATOM 1458 C C . LEU A 1 189 ? 7.789 -9.586 -9.914 1 95.12 189 LEU A C 1
ATOM 1460 O O . LEU A 1 189 ? 8.656 -10.352 -10.344 1 95.12 189 LEU A O 1
ATOM 1464 N N . ARG A 1 190 ? 6.871 -9.031 -10.664 1 92.31 190 ARG A N 1
ATOM 1465 C CA . ARG A 1 190 ? 6.809 -9.273 -12.102 1 92.31 190 ARG A CA 1
ATOM 1466 C C . ARG A 1 190 ? 8.141 -8.938 -12.773 1 92.31 190 ARG A C 1
ATOM 1468 O O . ARG A 1 190 ? 8.672 -9.734 -13.547 1 92.31 190 ARG A O 1
ATOM 1475 N N . ARG A 1 191 ? 8.672 -7.828 -12.43 1 86.62 191 ARG A N 1
ATOM 1476 C CA . ARG A 1 191 ? 9.906 -7.348 -13.047 1 86.62 191 ARG A CA 1
ATOM 1477 C C . ARG A 1 191 ? 11.094 -8.195 -12.625 1 86.62 191 ARG A C 1
ATOM 1479 O O . ARG A 1 191 ? 11.953 -8.523 -13.445 1 86.62 191 ARG A O 1
ATOM 1486 N N . GLU A 1 192 ? 11.156 -8.578 -11.414 1 90.69 192 GLU A N 1
ATOM 1487 C CA . GLU A 1 192 ? 12.328 -9.289 -10.898 1 90.69 192 GLU A CA 1
ATOM 1488 C C . GLU A 1 192 ? 12.273 -10.773 -11.273 1 90.69 192 GLU A C 1
ATOM 1490 O O . GLU A 1 192 ? 13.305 -11.445 -11.305 1 90.69 192 GLU A O 1
ATOM 1495 N N . MET A 1 193 ? 11.086 -11.281 -11.602 1 92.69 193 MET A N 1
ATOM 1496 C CA . MET A 1 193 ? 10.953 -12.703 -11.891 1 92.69 193 MET A CA 1
ATOM 1497 C C . MET A 1 193 ? 10.992 -12.961 -13.391 1 92.69 193 MET A C 1
ATOM 1499 O O . MET A 1 193 ? 11.055 -14.117 -13.828 1 92.69 193 MET A O 1
ATOM 1503 N N . LEU A 1 194 ? 11.016 -11.906 -14.133 1 87.5 194 LEU A N 1
ATOM 1504 C CA . LEU A 1 194 ? 10.992 -12.031 -15.586 1 87.5 194 LEU A CA 1
ATOM 1505 C C . LEU A 1 194 ? 12.133 -12.922 -16.062 1 87.5 194 LEU A C 1
ATOM 1507 O O . LEU A 1 194 ? 11.914 -13.828 -16.875 1 87.5 194 LEU A O 1
ATOM 1511 N N . PRO A 1 195 ? 13.367 -12.766 -15.508 1 87.19 195 PRO A N 1
ATOM 1512 C CA . PRO A 1 195 ? 14.461 -13.617 -15.984 1 87.19 195 PRO A CA 1
ATOM 1513 C C . PRO A 1 195 ? 14.234 -15.102 -15.688 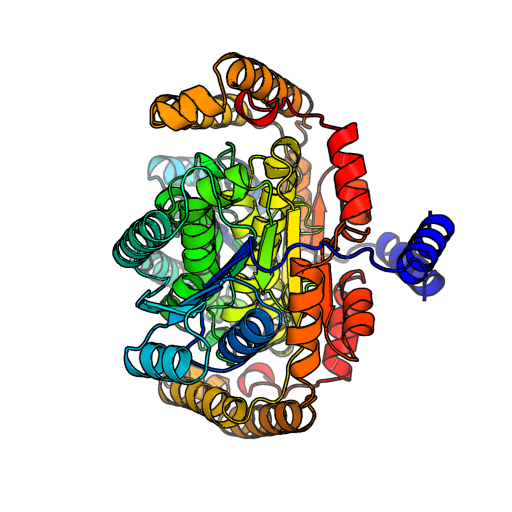1 87.19 195 PRO A C 1
ATOM 1515 O O . PRO A 1 195 ? 14.828 -15.961 -16.344 1 87.19 195 PRO A O 1
ATOM 1518 N N . TRP A 1 196 ? 13.406 -15.406 -14.742 1 92.94 196 TRP A N 1
ATOM 1519 C CA . TRP A 1 196 ? 13.148 -16.781 -14.352 1 92.94 196 TRP A CA 1
ATOM 1520 C C . TRP A 1 196 ? 12 -17.375 -15.164 1 92.94 196 TRP A C 1
ATOM 1522 O O . TRP A 1 196 ? 11.641 -18.547 -14.977 1 92.94 196 TRP A O 1
ATOM 1532 N N . GLY A 1 197 ? 11.398 -16.5 -16.031 1 92.56 197 GLY A N 1
ATOM 1533 C CA . GLY A 1 197 ? 10.273 -16.969 -16.828 1 92.56 197 GLY A CA 1
ATOM 1534 C C . GLY A 1 197 ? 8.984 -17.062 -16.047 1 92.56 197 GLY A C 1
ATOM 1535 O O . GLY A 1 197 ? 8.031 -17.719 -16.484 1 92.56 197 GLY A O 1
ATOM 1536 N N . VAL A 1 198 ? 8.977 -16.5 -14.875 1 95.62 198 VAL A N 1
ATOM 1537 C CA . VAL A 1 198 ? 7.777 -16.484 -14.039 1 95.62 198 VAL A CA 1
ATOM 1538 C C . VAL A 1 198 ? 6.891 -15.305 -14.43 1 95.62 198 VAL A C 1
ATOM 1540 O O . VAL A 1 198 ? 7.375 -14.18 -14.57 1 95.62 198 VAL A O 1
ATOM 1543 N N . ARG A 1 199 ? 5.625 -15.594 -14.703 1 95.12 199 ARG A N 1
ATOM 1544 C CA . ARG A 1 199 ? 4.656 -14.547 -15.016 1 95.12 199 ARG A CA 1
ATOM 1545 C C . ARG A 1 199 ? 3.906 -14.109 -13.758 1 95.12 199 ARG A C 1
ATOM 1547 O O . ARG A 1 199 ? 3.672 -14.914 -12.859 1 95.12 199 ARG A O 1
ATOM 1554 N N . VAL A 1 200 ? 3.596 -12.812 -13.703 1 95.94 200 VAL A N 1
ATOM 1555 C CA . VAL A 1 200 ? 2.855 -12.273 -12.57 1 95.94 200 VAL A CA 1
ATOM 1556 C C . VAL A 1 200 ? 1.645 -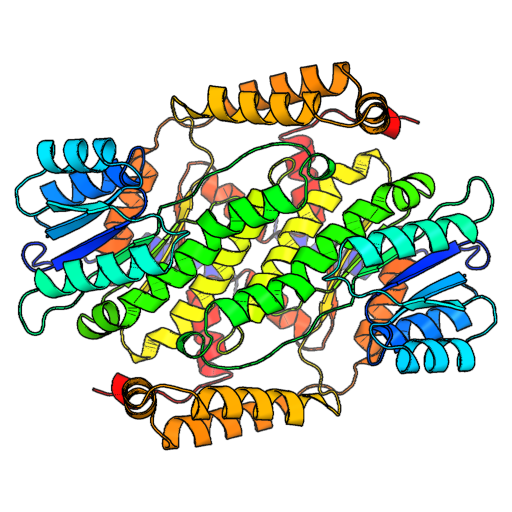11.484 -13.062 1 95.94 200 VAL A C 1
ATOM 1558 O O . VAL A 1 200 ? 1.774 -10.617 -13.93 1 95.94 200 VAL A O 1
ATOM 1561 N N . SER A 1 201 ? 0.479 -11.844 -12.594 1 94.88 201 SER A N 1
ATOM 1562 C CA . SER A 1 201 ? -0.764 -11.164 -12.945 1 94.88 201 SER A CA 1
ATOM 1563 C C . SER A 1 201 ? -1.499 -10.672 -11.703 1 94.88 201 SER A C 1
ATOM 1565 O O . SER A 1 201 ? -1.346 -11.242 -10.625 1 94.88 201 SER A O 1
ATOM 1567 N N . ILE A 1 202 ? -2.264 -9.633 -11.883 1 93.56 202 ILE A N 1
ATOM 1568 C CA . ILE A 1 202 ? -3.105 -9.078 -10.828 1 93.56 202 ILE A CA 1
ATOM 1569 C C . ILE A 1 202 ? -4.57 -9.141 -11.25 1 93.56 202 ILE A C 1
ATOM 1571 O O . ILE A 1 202 ? -4.922 -8.695 -12.352 1 93.56 202 ILE A O 1
ATOM 1575 N N . ILE A 1 203 ? -5.398 -9.766 -10.445 1 93 203 ILE A N 1
ATOM 1576 C CA . ILE A 1 203 ? -6.844 -9.688 -10.633 1 93 203 ILE A CA 1
ATOM 1577 C C . ILE A 1 203 ? -7.395 -8.477 -9.883 1 93 203 ILE A C 1
ATOM 1579 O O . ILE A 1 203 ? -7.156 -8.312 -8.68 1 93 203 ILE A O 1
ATOM 1583 N N . GLU A 1 204 ? -8.102 -7.645 -10.539 1 88.75 204 GLU A N 1
ATOM 1584 C CA . GLU A 1 204 ? -8.641 -6.426 -9.945 1 88.75 204 GLU A CA 1
ATOM 1585 C C . GLU A 1 204 ? -10.164 -6.402 -10.016 1 88.75 204 GLU A C 1
ATOM 1587 O O . GLU A 1 204 ? -10.742 -5.734 -10.875 1 88.75 204 GLU A O 1
ATOM 1592 N N . PRO A 1 205 ? -10.773 -7.039 -9.062 1 86.12 205 PRO A N 1
ATOM 1593 C CA . PRO A 1 205 ? -12.234 -7.102 -9.086 1 86.12 205 PRO A CA 1
ATOM 1594 C C . PRO A 1 205 ? -12.891 -5.816 -8.578 1 86.12 205 PRO A C 1
ATOM 1596 O O . PRO A 1 205 ? -12.359 -5.168 -7.676 1 86.12 205 PRO A O 1
ATOM 1599 N N . GLN A 1 206 ? -14.023 -5.539 -9.148 1 77.69 206 GLN A N 1
ATOM 1600 C CA . GLN A 1 206 ? -14.914 -4.551 -8.539 1 77.69 206 GLN A CA 1
ATOM 1601 C C . GLN A 1 206 ? -15.68 -5.145 -7.367 1 77.69 206 GLN A C 1
ATOM 1603 O O . GLN A 1 206 ? -15.5 -6.316 -7.023 1 77.69 206 GLN A O 1
ATOM 1608 N N . ALA A 1 207 ? -16.438 -4.273 -6.785 1 72.31 207 ALA A N 1
ATOM 1609 C CA . ALA A 1 207 ? -17.281 -4.766 -5.695 1 72.31 207 ALA A CA 1
ATOM 1610 C C . ALA A 1 207 ? -18.422 -5.637 -6.23 1 72.31 207 ALA A C 1
ATOM 1612 O O . ALA A 1 207 ? -19.094 -5.262 -7.191 1 72.31 207 ALA A O 1
ATOM 1613 N N . PHE A 1 208 ? -18.422 -6.812 -5.703 1 72.38 208 PHE A N 1
ATOM 1614 C CA . PHE A 1 208 ? -19.516 -7.711 -6.062 1 72.38 208 PHE A CA 1
ATOM 1615 C C . PHE A 1 208 ? -20.391 -8.008 -4.852 1 72.38 208 PHE A C 1
ATOM 1617 O O . PHE A 1 208 ? -19.922 -7.961 -3.711 1 72.38 208 PHE A O 1
ATOM 1624 N N . LYS A 1 209 ? -21.656 -8.156 -5.156 1 72.88 209 LYS A N 1
ATOM 1625 C CA . LYS A 1 209 ? -22.578 -8.539 -4.094 1 72.88 209 LYS A CA 1
ATOM 1626 C C . LYS A 1 209 ? -22.422 -10.016 -3.736 1 72.88 209 LYS A C 1
ATOM 1628 O O . LYS A 1 209 ? -22.594 -10.891 -4.59 1 72.88 209 LYS A O 1
ATOM 1633 N N . THR A 1 210 ? -21.672 -10.219 -2.678 1 64.31 210 THR A N 1
ATOM 1634 C CA . THR A 1 210 ? -21.703 -11.586 -2.182 1 64.31 210 THR A CA 1
ATOM 1635 C C . THR A 1 210 ? -22.703 -11.727 -1.034 1 64.31 210 THR A C 1
ATOM 1637 O O . THR A 1 210 ? -23.016 -10.742 -0.356 1 64.31 210 THR A O 1
ATOM 1640 N N . PRO A 1 211 ? -23.453 -12.859 -0.968 1 57.03 211 PRO A N 1
ATOM 1641 C CA . PRO A 1 211 ? -24.531 -13.023 0.022 1 57.03 211 PRO A CA 1
ATOM 1642 C C . PRO A 1 211 ? -24.094 -12.625 1.431 1 57.03 211 PRO A C 1
ATOM 1644 O O . PRO A 1 211 ? -24.922 -12.164 2.227 1 57.03 211 PRO A O 1
ATOM 1647 N N . LEU A 1 212 ? -22.844 -12.711 1.72 1 57.41 212 LEU A N 1
ATOM 1648 C CA . LEU A 1 212 ? -22.438 -12.461 3.1 1 57.41 212 LEU A CA 1
ATOM 1649 C C . LEU A 1 212 ? -21.859 -11.055 3.254 1 57.41 212 LEU A C 1
ATOM 1651 O O . LEU A 1 212 ? -21.641 -10.594 4.375 1 57.41 212 LEU A O 1
ATOM 1655 N N . TRP A 1 213 ? -21.891 -10.336 2.191 1 62.62 213 TRP A N 1
ATOM 1656 C CA . TRP A 1 213 ? -21.156 -9.078 2.246 1 62.62 213 TRP A CA 1
ATOM 1657 C C . TRP A 1 213 ? -21.938 -8.016 3.01 1 62.62 213 TRP A C 1
ATOM 1659 O O . TRP A 1 213 ? -21.359 -7.258 3.797 1 62.62 213 TRP A O 1
ATOM 1669 N N . ASP A 1 214 ? -23.203 -8.07 2.793 1 60.47 214 ASP A N 1
ATOM 1670 C CA . ASP A 1 214 ? -24.016 -7.02 3.412 1 60.47 214 ASP A CA 1
ATOM 1671 C C . ASP A 1 214 ? -23.953 -7.113 4.934 1 60.47 214 ASP A C 1
ATOM 1673 O O . ASP A 1 214 ? -23.625 -6.137 5.609 1 60.47 214 ASP A O 1
ATOM 1677 N N . ASN A 1 215 ? -24.141 -8.289 5.363 1 65.56 215 ASN A N 1
ATOM 1678 C CA . ASN A 1 215 ? -24.203 -8.469 6.809 1 65.56 215 ASN A CA 1
ATOM 1679 C C . ASN A 1 215 ? -22.828 -8.258 7.453 1 65.56 215 ASN A C 1
ATOM 1681 O O . ASN A 1 215 ? -22.719 -7.613 8.5 1 65.56 215 ASN A O 1
ATOM 1685 N N . ILE A 1 216 ? -21.922 -8.602 6.762 1 69.06 216 ILE A N 1
ATOM 1686 C CA . ILE A 1 216 ? -20.578 -8.539 7.332 1 69.06 216 ILE A CA 1
ATOM 1687 C C . ILE A 1 216 ? -20.078 -7.098 7.32 1 69.06 216 ILE A C 1
ATOM 1689 O O . ILE A 1 216 ? -19.562 -6.602 8.328 1 69.06 216 ILE A O 1
ATOM 1693 N N . ALA A 1 217 ? -20.422 -6.395 6.266 1 72.44 217 ALA A N 1
ATOM 1694 C CA . ALA A 1 217 ? -19.938 -5.023 6.125 1 72.44 217 ALA A CA 1
ATOM 1695 C C . ALA A 1 217 ? -20.641 -4.094 7.113 1 72.44 217 ALA A C 1
ATOM 1697 O O . ALA A 1 217 ? -20 -3.289 7.785 1 72.44 217 ALA A O 1
ATOM 1698 N N . THR A 1 218 ? -21.906 -4.359 7.277 1 81.56 218 THR A N 1
ATOM 1699 C CA . THR A 1 218 ? -22.656 -3.459 8.141 1 81.56 218 THR A CA 1
ATOM 1700 C C . THR A 1 218 ? -22.422 -3.803 9.609 1 81.56 218 THR A C 1
ATOM 1702 O O . THR A 1 218 ? -22.391 -2.914 10.469 1 81.56 218 THR A O 1
ATOM 1705 N N . LYS A 1 219 ? -22.219 -5.055 9.812 1 85.69 219 LYS A N 1
ATOM 1706 C CA . LYS A 1 219 ? -21.969 -5.465 11.195 1 85.69 219 LYS A CA 1
ATOM 1707 C C . LYS A 1 219 ? -20.672 -4.867 11.734 1 85.69 219 LYS A C 1
ATOM 1709 O O . LYS A 1 219 ? -20.641 -4.328 12.836 1 85.69 219 LYS A O 1
ATOM 1714 N N . LYS A 1 220 ? -19.656 -4.953 11.023 1 88.31 220 LYS A N 1
ATOM 1715 C CA . LYS A 1 220 ? -18.391 -4.383 11.461 1 88.31 220 LYS A CA 1
ATOM 1716 C C . LYS A 1 220 ? -18.469 -2.861 11.555 1 88.31 220 LYS A C 1
ATOM 1718 O O . LYS A 1 220 ? -17.938 -2.264 12.492 1 88.31 220 LYS A O 1
ATOM 1723 N N . TYR A 1 221 ? -19.156 -2.258 10.578 1 92.69 221 TYR A N 1
ATOM 1724 C CA . TYR A 1 221 ? -19.375 -0.816 10.609 1 92.69 221 TYR A CA 1
ATOM 1725 C C . TYR A 1 221 ? -20.016 -0.391 11.922 1 92.69 221 TYR A C 1
ATOM 1727 O O . TYR A 1 221 ? -19.516 0.505 12.602 1 92.69 221 TYR A O 1
ATOM 1735 N N . MET A 1 222 ? -21.078 -1.103 12.289 1 93.81 222 MET A N 1
ATOM 1736 C CA . MET A 1 222 ? -21.812 -0.75 13.492 1 93.81 222 MET A CA 1
ATOM 1737 C C . MET A 1 222 ? -21.016 -1.088 14.75 1 93.81 222 MET A C 1
ATOM 1739 O O . MET A 1 222 ? -21.109 -0.385 15.758 1 93.81 222 MET A O 1
ATOM 1743 N N . SER A 1 223 ? -20.297 -2.176 14.656 1 95.12 223 SER A N 1
ATOM 1744 C CA . SER A 1 223 ? -19.453 -2.529 15.781 1 95.12 223 SER A CA 1
ATOM 1745 C C . SER A 1 223 ? -18.422 -1.437 16.062 1 95.12 223 SER A C 1
ATOM 1747 O O . SER A 1 223 ? -18.172 -1.094 17.219 1 95.12 223 SER A O 1
ATOM 1749 N N . LEU A 1 224 ? -17.859 -0.839 15.047 1 95.31 224 LEU A N 1
ATOM 1750 C CA . LEU A 1 224 ? -16.906 0.246 15.211 1 95.31 224 LEU A CA 1
ATOM 1751 C C . LEU A 1 224 ? -17.578 1.499 15.75 1 95.31 224 LEU A C 1
ATOM 1753 O O . LEU A 1 224 ? -17.078 2.131 16.688 1 95.31 224 LEU A O 1
ATOM 1757 N N . TRP A 1 225 ? -18.719 1.804 15.219 1 95.62 225 TRP A N 1
ATOM 1758 C CA . TRP A 1 225 ? -19.484 2.951 15.695 1 95.62 225 TRP A CA 1
ATOM 1759 C C . TRP A 1 225 ? -19.781 2.832 17.188 1 95.62 225 TRP A C 1
ATOM 1761 O O . TRP A 1 225 ? -19.547 3.773 17.953 1 95.62 225 TRP A O 1
ATOM 1771 N N . ASN A 1 226 ? -20.234 1.679 17.547 1 95.94 226 ASN A N 1
ATOM 1772 C CA . ASN A 1 226 ? -20.641 1.458 18.922 1 95.94 226 ASN A CA 1
ATOM 1773 C C . ASN A 1 226 ? -19.453 1.528 19.875 1 95.94 226 ASN A C 1
ATOM 1775 O O . ASN A 1 226 ? -19.609 1.859 21.062 1 95.94 226 ASN A O 1
ATOM 1779 N N . GLY A 1 227 ? -18.266 1.24 19.344 1 95.56 227 GLY A N 1
ATOM 1780 C CA . GLY A 1 227 ? -17.078 1.217 20.172 1 95.56 227 GLY A CA 1
ATOM 1781 C C . GLY A 1 227 ? -16.359 2.551 20.234 1 95.56 227 GLY A C 1
ATOM 1782 O O . GLY A 1 227 ? -15.375 2.703 20.953 1 95.56 227 GLY A O 1
ATOM 1783 N N . LEU A 1 228 ? -16.828 3.555 19.531 1 95.62 228 LEU A N 1
ATOM 1784 C CA . LEU A 1 228 ? -16.156 4.855 19.5 1 95.62 228 LEU A CA 1
ATOM 1785 C C . LEU A 1 228 ? -16.297 5.57 20.828 1 95.62 228 LEU A C 1
ATOM 1787 O O . LEU A 1 228 ? -17.25 5.324 21.578 1 95.62 228 LEU A O 1
ATOM 1791 N N . ASP A 1 229 ? -15.328 6.395 21.125 1 94.12 229 ASP A N 1
ATOM 1792 C CA . ASP A 1 229 ? -15.461 7.234 22.312 1 94.12 229 ASP A CA 1
ATOM 1793 C C . ASP A 1 229 ? -16.578 8.266 22.125 1 94.12 229 ASP A C 1
ATOM 1795 O O . ASP A 1 229 ? -16.969 8.57 21 1 94.12 229 ASP A O 1
ATOM 1799 N N . PRO A 1 230 ? -17.109 8.805 23.203 1 94.44 230 PRO A N 1
ATOM 1800 C CA . PRO A 1 230 ? -18.25 9.719 23.156 1 94.44 230 PRO A CA 1
ATOM 1801 C C . PRO A 1 230 ? -17.969 10.969 22.328 1 94.44 230 PRO A C 1
ATOM 1803 O O . PRO A 1 230 ? -18.859 11.477 21.641 1 94.44 230 PRO A O 1
ATOM 1806 N N . GLU A 1 231 ? -16.781 11.414 22.328 1 91.19 231 GLU A N 1
ATOM 1807 C CA . GLU A 1 231 ? -16.438 12.625 21.594 1 91.19 231 GLU A CA 1
ATOM 1808 C C . GLU A 1 231 ? -16.547 12.391 20.078 1 91.19 231 GLU A C 1
ATOM 1810 O O . GLU A 1 231 ? -17.109 13.219 19.359 1 91.19 231 GLU A O 1
ATOM 1815 N N . MET A 1 232 ? -16.062 11.328 19.656 1 92.81 232 MET A N 1
ATOM 1816 C CA . MET A 1 232 ? -16.141 10.977 18.25 1 92.81 232 MET A CA 1
ATOM 1817 C C . MET A 1 232 ? -17.578 10.719 17.828 1 92.81 232 MET A C 1
ATOM 1819 O O . MET A 1 232 ? -17.984 11.07 16.719 1 92.81 232 MET A O 1
ATOM 1823 N N . LYS A 1 233 ? -18.359 10.086 18.688 1 93.94 233 LYS A N 1
ATOM 1824 C CA . LYS A 1 233 ? -19.766 9.836 18.375 1 93.94 233 LYS A CA 1
ATOM 1825 C C . LYS A 1 233 ? -20.516 11.148 18.203 1 93.94 233 LYS A C 1
ATOM 1827 O O . LYS A 1 233 ? -21.375 11.258 17.312 1 93.94 233 LYS A O 1
ATOM 1832 N N . LYS A 1 234 ? -20.188 12.031 19.047 1 93.69 234 LYS A N 1
ATOM 1833 C CA . LYS A 1 234 ? -20.828 13.344 18.938 1 93.69 234 LYS A CA 1
ATOM 1834 C C . LYS A 1 234 ? -20.406 14.062 17.656 1 93.69 234 LYS A C 1
ATOM 1836 O O . LYS A 1 234 ? -21.219 14.734 17.031 1 93.69 234 LYS A O 1
ATOM 1841 N N . GLU A 1 235 ? -19.188 13.906 17.344 1 93.31 235 GLU A N 1
ATOM 1842 C CA . GLU A 1 235 ? -18.641 14.555 16.172 1 93.31 235 GLU A CA 1
ATOM 1843 C C . GLU A 1 235 ? -19.297 14.055 14.891 1 93.31 235 GLU A C 1
ATOM 1845 O O . GLU A 1 235 ? -19.594 14.836 13.992 1 93.31 235 GLU A O 1
ATOM 1850 N N . TYR A 1 236 ? -19.531 12.805 14.766 1 93.44 236 TYR A N 1
ATOM 1851 C CA . TYR A 1 236 ? -20.125 12.234 13.562 1 93.44 236 TYR A CA 1
ATOM 1852 C C . TYR A 1 236 ? -21.641 12.258 13.641 1 93.44 236 TYR A C 1
ATOM 1854 O O . TYR A 1 236 ? -22.312 12.633 12.672 1 93.44 236 TYR A O 1
ATOM 1862 N N . GLY A 1 237 ? -22.234 11.891 14.766 1 94.5 237 GLY A N 1
ATOM 1863 C CA . GLY A 1 237 ? -23.672 11.938 14.977 1 94.5 237 GLY A CA 1
ATOM 1864 C C . GLY A 1 237 ? -24.391 10.695 14.477 1 94.5 237 GLY A C 1
ATOM 1865 O O . GLY A 1 237 ? -23.984 10.109 13.469 1 94.5 237 GLY A O 1
ATOM 1866 N N . GLU A 1 238 ? -25.516 10.398 15.078 1 93.12 238 GLU A N 1
ATOM 1867 C CA . GLU A 1 238 ? -26.312 9.219 14.75 1 93.12 238 GLU A CA 1
ATOM 1868 C C . GLU A 1 238 ? -26.922 9.336 13.359 1 93.12 238 GLU A C 1
ATOM 1870 O O . GLU A 1 238 ? -27.047 8.344 12.641 1 93.12 238 GLU A O 1
ATOM 1875 N N . LYS A 1 239 ? -27.281 10.5 13.016 1 92.62 239 LYS A N 1
ATOM 1876 C CA . LYS A 1 239 ? -27.875 10.711 11.711 1 92.62 239 LYS A CA 1
ATOM 1877 C C . LYS A 1 239 ? -26.906 10.383 10.586 1 92.62 239 LYS A C 1
ATOM 1879 O O . LYS A 1 239 ? -27.297 9.82 9.562 1 92.62 239 LYS A O 1
ATOM 1884 N N . PHE A 1 240 ? -25.641 10.781 10.812 1 91.88 240 PHE A N 1
ATOM 1885 C CA . PHE A 1 240 ? -24.609 10.438 9.852 1 91.88 240 PHE A CA 1
ATOM 1886 C C . PHE A 1 240 ? -24.531 8.93 9.656 1 91.88 240 PHE A C 1
ATOM 1888 O O . PHE A 1 240 ? -24.469 8.453 8.516 1 91.88 240 PHE A O 1
ATOM 1895 N N . VAL A 1 241 ? -24.562 8.227 10.742 1 92.69 241 VAL A N 1
ATOM 1896 C CA . VAL A 1 241 ? -24.406 6.773 10.727 1 92.69 241 VAL A CA 1
ATOM 1897 C C . VAL A 1 241 ? -25.578 6.133 9.984 1 92.69 241 VAL A C 1
ATOM 1899 O O . VAL A 1 241 ? -25.391 5.262 9.133 1 92.69 241 VAL A O 1
ATOM 1902 N N . GLU A 1 242 ? -26.75 6.598 10.266 1 91.62 242 GLU A N 1
ATOM 1903 C CA . GLU A 1 242 ? -27.953 6.07 9.617 1 91.62 242 GLU A CA 1
ATOM 1904 C C . GLU A 1 242 ? -27.891 6.273 8.109 1 91.62 242 GLU A C 1
ATOM 1906 O O . GLU A 1 242 ? -28.141 5.34 7.34 1 91.62 242 GLU A O 1
ATOM 1911 N N . GLU A 1 243 ? -27.547 7.457 7.746 1 89.56 243 GLU A N 1
ATOM 1912 C CA . GLU A 1 243 ? -27.5 7.789 6.324 1 89.56 243 GLU A CA 1
ATOM 1913 C C . GLU A 1 243 ? -26.359 7.055 5.621 1 89.56 243 GLU A C 1
ATOM 1915 O O . GLU A 1 243 ? -26.516 6.605 4.484 1 89.56 243 GLU A O 1
ATOM 1920 N N . ASP A 1 244 ? -25.234 6.98 6.301 1 88.5 244 ASP A N 1
ATOM 1921 C CA . ASP A 1 244 ? -24.078 6.324 5.707 1 88.5 244 ASP A CA 1
ATOM 1922 C C . ASP A 1 244 ? -24.328 4.824 5.531 1 88.5 244 ASP A C 1
ATOM 1924 O O . ASP A 1 244 ? -23.984 4.254 4.496 1 88.5 244 ASP A O 1
ATOM 1928 N N . VAL A 1 245 ? -24.922 4.191 6.508 1 88.56 245 VAL A N 1
ATOM 1929 C CA . VAL A 1 245 ? -25.25 2.771 6.449 1 88.56 245 VAL A CA 1
ATOM 1930 C C . VAL A 1 245 ? -26.281 2.521 5.355 1 88.56 245 VAL A C 1
ATOM 1932 O O . VAL A 1 245 ? -26.203 1.534 4.621 1 88.56 245 VAL A O 1
ATOM 1935 N N . ALA A 1 246 ? -27.25 3.439 5.25 1 86.5 246 ALA A N 1
ATOM 1936 C CA . ALA A 1 246 ? -28.25 3.32 4.191 1 86.5 246 ALA A CA 1
ATOM 1937 C C . ALA A 1 246 ? -27.594 3.402 2.812 1 86.5 246 ALA A C 1
ATOM 1939 O O . ALA A 1 246 ? -27.969 2.658 1.9 1 86.5 246 ALA A O 1
ATOM 1940 N N . GLY A 1 247 ? -26.672 4.359 2.689 1 82.69 247 GLY A N 1
ATOM 1941 C CA . GLY A 1 247 ? -25.938 4.473 1.445 1 82.69 247 GLY A CA 1
ATOM 1942 C C . GLY A 1 247 ? -25.125 3.234 1.118 1 82.69 247 GLY A C 1
ATOM 1943 O O . GLY A 1 247 ? -25.062 2.812 -0.038 1 82.69 247 GLY A O 1
ATOM 1944 N N . LEU A 1 248 ? -24.5 2.682 2.123 1 82.25 248 LEU A N 1
ATOM 1945 C CA . LEU A 1 248 ? -23.703 1.47 1.962 1 82.25 248 LEU A CA 1
ATOM 1946 C C . LEU A 1 248 ? -24.578 0.305 1.506 1 82.25 248 LEU A C 1
ATOM 1948 O O . LEU A 1 248 ? -24.188 -0.452 0.612 1 82.25 248 LEU A O 1
ATOM 1952 N N . ARG A 1 249 ? -25.703 0.139 2.107 1 82.88 249 ARG A N 1
ATOM 1953 C CA . ARG A 1 249 ? -26.625 -0.923 1.732 1 82.88 249 ARG A CA 1
ATOM 1954 C C . ARG A 1 249 ? -27.078 -0.769 0.284 1 82.88 249 ARG A C 1
ATOM 1956 O O . ARG A 1 249 ? -27.172 -1.754 -0.45 1 82.88 249 ARG A O 1
ATOM 1963 N N . LYS A 1 250 ? -27.359 0.48 -0.057 1 80.12 250 LYS A N 1
ATOM 1964 C CA . LYS A 1 250 ? -27.766 0.751 -1.433 1 80.12 250 LYS A CA 1
ATOM 1965 C C . LYS A 1 250 ? -26.656 0.385 -2.416 1 80.12 250 LYS A C 1
ATOM 1967 O O . LYS A 1 250 ? -26.922 -0.175 -3.48 1 80.12 250 LYS A O 1
ATOM 1972 N N . TYR A 1 251 ? -25.453 0.714 -2.029 1 75.38 251 TYR A N 1
ATOM 1973 C CA . TYR A 1 251 ? -24.312 0.399 -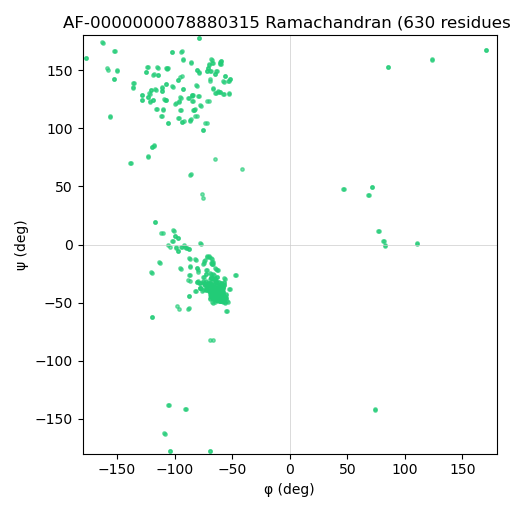2.863 1 75.38 251 TYR A CA 1
ATOM 1974 C C . TYR A 1 251 ? -24.156 -1.107 -3.035 1 75.38 251 TYR A C 1
ATOM 1976 O O . TYR A 1 251 ? -23.906 -1.591 -4.145 1 75.38 251 TYR A O 1
ATOM 1984 N N . ILE A 1 252 ? -24.25 -1.852 -2.008 1 76.44 252 ILE A N 1
ATOM 1985 C CA . ILE A 1 252 ? -24.094 -3.303 -2.025 1 76.44 252 ILE A CA 1
ATOM 1986 C C . ILE A 1 252 ? -25.203 -3.92 -2.877 1 76.44 252 ILE A C 1
ATOM 1988 O O . ILE A 1 252 ? -24.953 -4.824 -3.678 1 76.44 252 ILE A O 1
ATOM 1992 N N . ASP A 1 253 ? -26.375 -3.371 -2.766 1 77.19 253 ASP A N 1
ATOM 1993 C CA . ASP A 1 253 ? -27.531 -3.895 -3.494 1 77.19 253 ASP A CA 1
ATOM 1994 C C . ASP A 1 253 ? -27.375 -3.66 -4.996 1 77.19 253 ASP A C 1
ATOM 1996 O O . ASP A 1 253 ? -27.891 -4.441 -5.805 1 77.19 253 ASP A O 1
ATOM 2000 N N . MET A 1 254 ? -26.672 -2.617 -5.34 1 74.19 254 MET A N 1
ATOM 2001 C CA . MET A 1 254 ? -26.516 -2.252 -6.742 1 74.19 254 MET A CA 1
ATOM 2002 C C . MET A 1 254 ? -25.344 -2.982 -7.371 1 74.19 254 MET A C 1
ATOM 2004 O O . MET A 1 254 ? -25.172 -2.971 -8.594 1 74.19 254 MET A O 1
ATOM 2008 N N . SER A 1 255 ? -24.547 -3.59 -6.547 1 76.44 255 SER A N 1
ATOM 2009 C CA . SER A 1 255 ? -23.359 -4.266 -7.055 1 76.44 255 SER A CA 1
ATOM 2010 C C . SER A 1 255 ? -23.734 -5.535 -7.816 1 76.44 255 SER A C 1
ATOM 2012 O O . SER A 1 255 ? -24.75 -6.168 -7.523 1 76.44 255 SER A O 1
ATOM 2014 N N . SER A 1 256 ? -22.906 -5.832 -8.773 1 76.12 256 SER A N 1
ATOM 2015 C CA . SER A 1 256 ? -23.141 -6.984 -9.641 1 76.12 256 SER A CA 1
ATOM 2016 C C . SER A 1 256 ? -23.062 -8.289 -8.852 1 76.12 256 SER A C 1
ATOM 2018 O O . SER A 1 256 ? -22.266 -8.406 -7.922 1 76.12 256 SER A O 1
ATOM 2020 N N . THR A 1 257 ? -23.859 -9.219 -9.273 1 78.75 257 THR A N 1
ATOM 2021 C CA . THR A 1 257 ? -23.812 -10.547 -8.68 1 78.75 257 THR A CA 1
ATOM 2022 C C . THR A 1 257 ? -23.016 -11.508 -9.562 1 78.75 257 THR A C 1
ATOM 2024 O O . THR A 1 257 ? -22.969 -12.711 -9.297 1 78.75 257 THR A O 1
ATOM 2027 N N . ALA A 1 258 ? -22.406 -10.922 -10.578 1 80.44 258 ALA A N 1
ATOM 2028 C CA . ALA A 1 258 ? -21.719 -11.758 -11.555 1 80.44 258 ALA A CA 1
ATOM 2029 C C . ALA A 1 258 ? -20.281 -12.055 -11.109 1 80.44 258 ALA A C 1
ATOM 2031 O O . ALA A 1 258 ? -19.328 -11.781 -11.836 1 80.44 258 ALA A O 1
ATOM 2032 N N . PHE A 1 259 ? -20.156 -12.68 -9.977 1 81.81 259 PHE A N 1
ATOM 2033 C CA . PHE A 1 259 ? -18.859 -12.977 -9.367 1 81.81 259 PHE A CA 1
ATOM 2034 C C . PHE A 1 259 ? -18.094 -13.984 -10.211 1 81.81 259 PHE A C 1
ATOM 2036 O O . PHE A 1 259 ? -16.875 -14.086 -10.094 1 81.81 259 PHE A O 1
ATOM 2043 N N . TYR A 1 260 ? -18.797 -14.672 -11.102 1 86.81 260 TYR A N 1
ATOM 2044 C CA . TYR A 1 260 ? -18.156 -15.664 -11.953 1 86.81 260 TYR A CA 1
ATOM 2045 C C . TYR A 1 260 ? -17.109 -15.016 -12.852 1 86.81 260 TYR A C 1
ATOM 2047 O O . TYR A 1 260 ? -16.156 -15.672 -13.297 1 86.81 260 TYR A O 1
ATOM 2055 N N . MET A 1 261 ? -17.25 -13.727 -13.062 1 88.75 261 MET A N 1
ATOM 2056 C CA . MET A 1 261 ? -16.312 -13.008 -13.93 1 88.75 261 MET A CA 1
ATOM 2057 C C . MET A 1 261 ? -14.922 -12.992 -13.312 1 88.75 261 MET A C 1
ATOM 2059 O O . MET A 1 261 ? -13.922 -12.977 -14.039 1 88.75 261 MET A O 1
ATOM 2063 N N . VAL A 1 262 ? -14.906 -12.938 -12 1 91.75 262 VAL A N 1
ATOM 2064 C CA . VAL A 1 262 ? -13.617 -12.938 -11.312 1 91.75 262 VAL A CA 1
ATOM 2065 C C . VAL A 1 262 ? -12.93 -14.289 -11.5 1 91.75 262 VAL A C 1
ATOM 2067 O O . VAL A 1 262 ? -11.734 -14.352 -11.773 1 91.75 262 VAL A O 1
ATOM 2070 N N . VAL A 1 263 ? -13.703 -15.344 -11.422 1 94.88 263 VAL A N 1
ATOM 2071 C CA . VAL A 1 263 ? -13.172 -16.688 -11.602 1 94.88 263 VAL A CA 1
ATOM 2072 C C . VAL A 1 263 ? -12.727 -16.875 -13.055 1 94.88 263 VAL A C 1
ATOM 2074 O O . VAL A 1 263 ? -11.688 -17.5 -13.312 1 94.88 263 VAL A O 1
ATOM 2077 N N . ASP A 1 264 ? -13.469 -16.312 -13.992 1 94.56 264 ASP A N 1
ATOM 2078 C CA . ASP A 1 264 ? -13.094 -16.391 -15.398 1 94.56 264 ASP A CA 1
ATOM 2079 C C . ASP A 1 264 ? -11.742 -15.711 -15.641 1 94.56 264 ASP A C 1
ATOM 2081 O O . ASP A 1 264 ? -10.906 -16.234 -16.375 1 94.56 264 ASP A O 1
ATOM 2085 N N . ALA A 1 265 ? -11.602 -14.57 -15.023 1 93.38 265 ALA A N 1
ATOM 2086 C CA . ALA A 1 265 ? -10.336 -13.844 -15.148 1 93.38 265 ALA A CA 1
ATOM 2087 C C . ALA A 1 265 ? -9.188 -14.648 -14.547 1 93.38 265 ALA A C 1
ATOM 2089 O O . ALA A 1 265 ? -8.086 -14.688 -15.109 1 93.38 265 ALA A O 1
ATOM 2090 N N . ALA A 1 266 ? -9.484 -15.273 -13.43 1 97.12 266 ALA A N 1
ATOM 2091 C CA . ALA A 1 266 ? -8.477 -16.109 -12.773 1 97.12 266 ALA A CA 1
ATOM 2092 C C . ALA A 1 266 ? -8.062 -17.266 -13.672 1 97.12 266 ALA A C 1
ATOM 2094 O O . ALA A 1 266 ? -6.875 -17.562 -13.812 1 97.12 266 ALA A O 1
ATOM 2095 N N . ILE A 1 267 ? -9.023 -17.891 -14.281 1 97.56 267 ILE A N 1
ATOM 2096 C CA . ILE A 1 267 ? -8.75 -19 -15.172 1 97.56 267 ILE A CA 1
ATOM 2097 C C . ILE A 1 267 ? -7.91 -18.531 -16.359 1 97.56 267 ILE A C 1
ATOM 2099 O O . ILE A 1 267 ? -6.945 -19.188 -16.75 1 97.56 267 ILE A O 1
ATOM 2103 N N . ASP A 1 268 ? -8.234 -17.391 -16.859 1 95.56 268 ASP A N 1
ATOM 2104 C CA . ASP A 1 268 ? -7.449 -16.844 -17.953 1 95.56 268 ASP A CA 1
ATOM 2105 C C . ASP A 1 268 ? -6.008 -16.578 -17.531 1 95.56 268 ASP A C 1
ATOM 2107 O O . ASP A 1 268 ? -5.07 -16.953 -18.25 1 95.56 268 ASP A O 1
ATOM 2111 N N . ALA A 1 269 ? -5.867 -16.016 -16.406 1 96.5 269 ALA A N 1
ATOM 2112 C CA . ALA A 1 269 ? -4.531 -15.711 -15.898 1 96.5 269 ALA A CA 1
ATOM 2113 C C . ALA A 1 269 ? -3.711 -16.984 -15.695 1 96.5 269 ALA A C 1
ATOM 2115 O O . ALA A 1 269 ? -2.492 -16.969 -15.891 1 96.5 269 ALA A O 1
ATOM 2116 N N . ILE A 1 270 ? -4.352 -18.031 -15.359 1 98.19 270 ILE A N 1
ATOM 2117 C CA . ILE A 1 270 ? -3.672 -19.281 -15.016 1 98.19 270 ILE A CA 1
ATOM 2118 C C . ILE A 1 270 ? -3.424 -20.094 -16.281 1 98.19 270 ILE A C 1
ATOM 2120 O O . ILE A 1 270 ? -2.414 -20.797 -16.391 1 98.19 270 ILE A O 1
ATOM 2124 N N . THR A 1 271 ? -4.223 -19.922 -17.328 1 97.56 271 THR A N 1
ATOM 2125 C CA . THR A 1 271 ? -4.16 -20.859 -18.438 1 97.56 271 THR A CA 1
ATOM 2126 C C . THR A 1 271 ? -3.621 -20.172 -19.688 1 97.56 271 THR A C 1
ATOM 2128 O O . THR A 1 271 ? -3.244 -20.828 -20.656 1 97.56 271 THR A O 1
ATOM 2131 N N . SER A 1 272 ? -3.605 -18.875 -19.688 1 94.38 272 SER A N 1
ATOM 2132 C CA . SER A 1 272 ? -3.121 -18.172 -20.875 1 94.38 272 SER A CA 1
ATOM 2133 C C . SER A 1 272 ? -1.618 -18.359 -21.047 1 94.38 272 SER A C 1
ATOM 2135 O O . SER A 1 272 ? -0.866 -18.344 -20.078 1 94.38 272 SER A O 1
ATOM 2137 N N . ARG A 1 273 ? -1.159 -18.5 -22.266 1 92.06 273 ARG A N 1
ATOM 2138 C CA . ARG A 1 273 ? 0.27 -18.578 -22.562 1 92.06 273 ARG A CA 1
ATOM 2139 C C . ARG A 1 273 ? 0.958 -17.25 -22.234 1 92.06 273 ARG A C 1
ATOM 2141 O O . ARG A 1 273 ? 2.092 -17.234 -21.75 1 92.06 273 ARG A O 1
ATOM 2148 N N . ASP A 1 274 ? 0.243 -16.203 -22.578 1 89.19 274 ASP A N 1
ATOM 2149 C CA . ASP A 1 274 ? 0.724 -14.852 -22.297 1 89.19 274 ASP A CA 1
ATOM 2150 C C . ASP A 1 274 ? -0.288 -14.07 -21.453 1 89.19 274 ASP A C 1
ATOM 2152 O O . ASP A 1 274 ? -0.948 -13.164 -21.969 1 89.19 274 ASP A O 1
ATOM 2156 N N . PRO A 1 275 ? -0.349 -14.391 -20.172 1 92.25 275 PRO A N 1
ATOM 2157 C CA . PRO A 1 275 ? -1.332 -13.711 -19.328 1 92.25 275 PRO A CA 1
ATOM 2158 C C . PRO A 1 275 ? -1.08 -12.211 -19.219 1 92.25 275 PRO A C 1
ATOM 2160 O O . PRO A 1 275 ? 0.066 -11.766 -19.328 1 92.25 275 PRO A O 1
ATOM 2163 N N . LYS A 1 276 ? -2.162 -11.5 -19.062 1 87.88 276 LYS A N 1
ATOM 2164 C CA . LYS A 1 276 ? -2.064 -10.062 -18.859 1 87.88 276 LYS A CA 1
ATOM 2165 C C . LYS A 1 276 ? -1.484 -9.742 -17.484 1 87.88 276 LYS A C 1
ATOM 2167 O O . LYS A 1 276 ? -1.583 -10.547 -16.562 1 87.88 276 LYS A O 1
ATOM 2172 N N . HIS A 1 277 ? -0.889 -8.57 -17.422 1 87 277 HIS A N 1
ATOM 2173 C CA . HIS A 1 277 ? -0.364 -8.125 -16.125 1 87 277 HIS A CA 1
ATOM 2174 C C . HIS A 1 277 ? -1.492 -7.789 -15.164 1 87 277 HIS A C 1
ATOM 2176 O O . HIS A 1 277 ? -1.343 -7.949 -13.945 1 87 277 HIS A O 1
ATOM 2182 N N . ARG A 1 278 ? -2.557 -7.25 -15.719 1 87.06 278 ARG A N 1
ATOM 2183 C CA . ARG A 1 278 ? -3.701 -6.832 -14.914 1 87.06 278 ARG A CA 1
ATOM 2184 C C . ARG A 1 278 ? -5.012 -7.258 -15.57 1 87.06 278 ARG A C 1
ATOM 2186 O O . ARG A 1 278 ? -5.164 -7.156 -16.797 1 87.06 278 ARG A O 1
ATOM 2193 N N . TYR A 1 279 ? -5.891 -7.793 -14.766 1 87.06 279 TYR A N 1
ATOM 2194 C CA . TYR A 1 279 ? -7.238 -8.18 -15.172 1 87.06 279 TYR A CA 1
ATOM 2195 C C . TYR A 1 279 ? -8.289 -7.379 -14.406 1 87.06 279 TYR A C 1
ATOM 2197 O O . TYR A 1 279 ? -8.758 -7.809 -13.352 1 87.06 279 TYR A O 1
ATOM 2205 N N . PRO A 1 280 ? -8.633 -6.18 -14.883 1 83.81 280 PRO A N 1
ATOM 2206 C CA . PRO A 1 280 ? -9.789 -5.52 -14.273 1 83.81 280 PRO A CA 1
ATOM 2207 C C . PRO A 1 280 ? -11.094 -6.281 -14.516 1 83.81 280 PRO A C 1
ATOM 2209 O O . PRO A 1 280 ? -11.352 -6.719 -15.641 1 83.81 280 PRO A O 1
ATOM 2212 N N . VAL A 1 281 ? -11.812 -6.504 -13.508 1 85.06 281 VAL A N 1
ATOM 2213 C CA . VAL A 1 281 ? -13.016 -7.32 -13.625 1 85.06 281 VAL A CA 1
ATOM 2214 C C . VAL A 1 281 ? -14.234 -6.516 -13.188 1 85.06 281 VAL A C 1
ATOM 2216 O O . VAL A 1 281 ? -14.258 -5.965 -12.086 1 85.06 281 VAL A O 1
ATOM 2219 N N . GLY A 1 282 ? -15.25 -6.496 -14 1 77.25 282 GLY A N 1
ATOM 2220 C CA . GLY A 1 282 ? -16.5 -5.809 -13.719 1 77.25 282 GLY A CA 1
ATOM 2221 C C . GLY A 1 282 ? -16.875 -4.797 -14.789 1 77.25 282 GLY A C 1
ATOM 2222 O O . GLY A 1 282 ? -16.047 -4.426 -15.617 1 77.25 282 GLY A O 1
ATOM 2223 N N . TRP A 1 283 ? -18.172 -4.434 -14.859 1 62.34 283 TRP A N 1
ATOM 2224 C CA . TRP A 1 283 ? -18.688 -3.543 -15.891 1 62.34 283 TRP A CA 1
ATOM 2225 C C . TRP A 1 283 ? -18.109 -2.141 -15.75 1 62.34 283 TRP A C 1
ATOM 2227 O O . TRP A 1 283 ? -17.906 -1.441 -16.75 1 62.34 283 TRP A O 1
ATOM 2237 N N . ASN A 1 284 ? -17.844 -1.891 -14.531 1 61.47 284 ASN A N 1
ATOM 2238 C CA . ASN A 1 284 ? -17.359 -0.534 -14.297 1 61.47 284 ASN A CA 1
ATOM 2239 C C . ASN A 1 284 ? -15.836 -0.479 -14.234 1 61.47 284 ASN A C 1
ATOM 2241 O O . ASN A 1 284 ? -15.258 0.591 -14.047 1 61.47 284 ASN A O 1
ATOM 2245 N N . ALA A 1 285 ? -15.297 -1.623 -14.508 1 58.91 285 ALA A N 1
ATOM 2246 C CA . ALA A 1 285 ? -13.852 -1.688 -14.305 1 58.91 285 ALA A CA 1
ATOM 2247 C C . ALA A 1 285 ? -13.117 -0.842 -15.336 1 58.91 285 ALA A C 1
ATOM 2249 O O . ALA A 1 285 ? -12.109 -0.208 -15.023 1 58.91 285 ALA A O 1
ATOM 2250 N N . LYS A 1 286 ? -13.695 -0.81 -16.469 1 57.97 286 LYS A N 1
ATOM 2251 C CA . LYS A 1 286 ? -13.039 -0.033 -17.516 1 57.97 286 LYS A CA 1
ATOM 2252 C C . LYS A 1 286 ? -13.156 1.465 -17.234 1 57.97 286 LYS A C 1
ATOM 2254 O O . LYS A 1 286 ? -12.203 2.215 -17.469 1 57.97 286 LYS A O 1
ATOM 2259 N N . VAL A 1 287 ? -14.32 1.808 -16.703 1 58.53 287 VAL A N 1
ATOM 2260 C CA . VAL A 1 287 ? -14.508 3.215 -16.375 1 58.53 287 VAL A CA 1
ATOM 2261 C C . VAL A 1 287 ? -13.57 3.613 -15.227 1 58.53 287 VAL A C 1
ATOM 2263 O O . VAL A 1 287 ? -12.93 4.664 -15.289 1 58.53 287 VAL A O 1
ATOM 2266 N N . VAL A 1 288 ? -13.453 2.713 -14.398 1 58.38 288 VAL A N 1
ATOM 2267 C CA . VAL A 1 288 ? -12.648 3.002 -13.219 1 58.38 288 VAL A CA 1
ATOM 2268 C C . VAL A 1 288 ? -11.172 3.051 -13.594 1 58.38 288 VAL A C 1
ATOM 2270 O O . VAL A 1 288 ? -10.414 3.863 -13.062 1 58.38 288 VAL A O 1
ATOM 2273 N N . SER A 1 289 ? -10.906 2.264 -14.539 1 58.84 289 SER A N 1
ATOM 2274 C CA . SER A 1 289 ? -9.516 2.258 -14.977 1 58.84 289 SER A CA 1
ATOM 2275 C C . SER A 1 289 ? -9.141 3.578 -15.648 1 58.84 289 SER A C 1
ATOM 2277 O O . SER A 1 289 ? -8.008 4.047 -15.516 1 58.84 289 SER A O 1
ATOM 2279 N N . ILE A 1 290 ? -10.094 4.176 -16.203 1 57.25 290 ILE A N 1
ATOM 2280 C CA . ILE A 1 290 ? -9.867 5.469 -16.844 1 57.25 290 ILE A CA 1
ATOM 2281 C C . ILE A 1 290 ? -9.758 6.559 -15.781 1 57.25 290 ILE A C 1
ATOM 2283 O O . ILE A 1 290 ? -8.883 7.426 -15.859 1 57.25 290 ILE A O 1
ATOM 2287 N N . LEU A 1 291 ? -10.578 6.438 -14.805 1 54.94 291 LEU A N 1
ATOM 2288 C CA . LEU A 1 291 ? -10.586 7.426 -13.734 1 54.94 291 LEU A CA 1
ATOM 2289 C C . LEU A 1 291 ? -9.266 7.406 -12.969 1 54.94 291 LEU A C 1
ATOM 2291 O O . LEU A 1 291 ? -8.812 8.445 -12.477 1 54.94 291 LEU A O 1
ATOM 2295 N N . GLY A 1 292 ? -8.68 6.246 -12.961 1 54.16 292 GLY A N 1
ATOM 2296 C CA . GLY A 1 292 ? -7.441 6.09 -12.219 1 54.16 292 GLY A CA 1
ATOM 2297 C C . GLY A 1 292 ? -6.281 6.852 -12.836 1 54.16 292 GLY A C 1
ATOM 2298 O O . GLY A 1 292 ? -5.293 7.141 -12.156 1 54.16 292 GLY A O 1
ATOM 2299 N N . VAL A 1 293 ? -6.48 7.219 -14.023 1 56.69 293 VAL A N 1
ATOM 2300 C CA . VAL A 1 293 ? -5.363 7.887 -14.688 1 56.69 293 VAL A CA 1
ATOM 2301 C C . VAL A 1 293 ? -5.641 9.383 -14.789 1 56.69 293 VAL A C 1
ATOM 2303 O O . VAL A 1 293 ? -4.754 10.164 -15.141 1 56.69 293 VAL A O 1
ATOM 2306 N N . LEU A 1 294 ? -6.848 9.742 -14.258 1 57.59 294 LEU A N 1
ATOM 2307 C CA . LEU A 1 294 ? -7.219 11.156 -14.289 1 57.59 294 LEU A CA 1
ATOM 2308 C C . LEU A 1 294 ? -6.656 11.891 -13.078 1 57.59 294 LEU A C 1
ATOM 2310 O O . LEU A 1 294 ? -6.324 11.266 -12.062 1 57.59 294 LEU A O 1
ATOM 2314 N N . PRO A 1 295 ? -6.527 13.234 -13.289 1 55.47 295 PRO A N 1
ATOM 2315 C CA . PRO A 1 295 ? -6.141 14.008 -12.109 1 55.47 295 PRO A CA 1
ATOM 2316 C C . PRO A 1 295 ? -7.062 13.773 -10.922 1 55.47 295 PRO A C 1
ATOM 2318 O O . PRO A 1 295 ? -8.273 13.609 -11.094 1 55.47 295 PRO A O 1
ATOM 2321 N N . SER A 1 296 ? -6.469 13.711 -9.781 1 56.59 296 SER A N 1
ATOM 2322 C CA . SER A 1 296 ? -7.184 13.375 -8.555 1 56.59 296 SER A CA 1
ATOM 2323 C C . SER A 1 296 ? -8.414 14.258 -8.367 1 56.59 296 SER A C 1
ATOM 2325 O O . SER A 1 296 ? -9.445 13.797 -7.883 1 56.59 296 SER A O 1
ATOM 2327 N N . GLY A 1 297 ? -8.281 15.5 -8.711 1 59.59 297 GLY A N 1
ATOM 2328 C CA . GLY A 1 297 ? -9.422 16.391 -8.578 1 59.59 297 GLY A CA 1
ATOM 2329 C C . GLY A 1 297 ? -10.625 15.945 -9.383 1 59.59 297 GLY A C 1
ATOM 2330 O O . GLY A 1 297 ? -11.766 16.062 -8.922 1 59.59 297 GLY A O 1
ATOM 2331 N N . TRP A 1 298 ? -10.344 15.359 -10.57 1 57.22 298 TRP A N 1
ATOM 2332 C CA . TRP A 1 298 ? -11.438 14.875 -11.414 1 57.22 298 TRP A CA 1
ATOM 2333 C C . TRP A 1 298 ? -12.047 13.602 -10.836 1 57.22 298 TRP A C 1
ATOM 2335 O O . TRP A 1 298 ? -13.266 13.438 -10.82 1 57.22 298 TRP A O 1
ATOM 2345 N N . THR A 1 299 ? -11.188 12.867 -10.359 1 60.44 299 THR A N 1
ATOM 2346 C CA . THR A 1 299 ? -11.664 11.625 -9.75 1 60.44 299 THR A CA 1
ATOM 2347 C C . THR A 1 299 ? -12.523 11.922 -8.523 1 60.44 299 THR A C 1
ATOM 2349 O O . THR A 1 299 ? -13.586 11.328 -8.344 1 60.44 299 THR A O 1
ATOM 2352 N N . ASP A 1 300 ? -12.07 12.844 -7.738 1 66.12 300 ASP A N 1
ATOM 2353 C CA . ASP A 1 300 ? -12.828 13.211 -6.543 1 66.12 300 ASP A CA 1
ATOM 2354 C C . ASP A 1 300 ? -14.195 13.789 -6.914 1 66.12 300 ASP A C 1
ATOM 2356 O O . ASP A 1 300 ? -15.203 13.445 -6.297 1 66.12 300 ASP A O 1
ATOM 2360 N N . ALA A 1 301 ? -14.148 14.656 -7.895 1 63.97 301 ALA A N 1
ATOM 2361 C CA . ALA A 1 301 ? -15.406 15.25 -8.344 1 63.97 301 ALA A CA 1
ATOM 2362 C C . ALA A 1 301 ? -16.375 14.188 -8.836 1 63.97 301 ALA A C 1
ATOM 2364 O O . ALA A 1 301 ? -17.562 14.234 -8.531 1 63.97 301 ALA A O 1
ATOM 2365 N N . PHE A 1 302 ? -15.906 13.281 -9.594 1 64.5 302 PHE A N 1
ATOM 2366 C CA . PHE A 1 302 ? -16.734 12.188 -10.094 1 64.5 302 PHE A CA 1
ATOM 2367 C C . PHE A 1 302 ? -17.281 11.359 -8.938 1 64.5 302 PHE A C 1
ATOM 2369 O O . PHE A 1 302 ? -18.484 11.062 -8.898 1 64.5 302 PHE A O 1
ATOM 2376 N N . LEU A 1 303 ? -16.469 11.055 -8.031 1 64 303 LEU A N 1
ATOM 2377 C CA . LEU A 1 303 ? -16.875 10.203 -6.926 1 64 303 LEU A CA 1
ATOM 2378 C C . LEU A 1 303 ? -17.891 10.914 -6.039 1 64 303 LEU A C 1
ATOM 2380 O O . LEU A 1 303 ? -18.859 10.305 -5.562 1 64 303 LEU A O 1
ATOM 2384 N N . TRP A 1 304 ? -17.609 12.141 -5.824 1 64.75 304 TRP A N 1
ATOM 2385 C CA . TRP A 1 304 ? -18.5 12.914 -4.984 1 64.75 304 TRP A CA 1
ATOM 2386 C C . TRP A 1 304 ? -19.875 13.039 -5.633 1 64.75 304 TRP A C 1
ATOM 2388 O O . TRP A 1 304 ? -20.906 13.047 -4.938 1 64.75 304 TRP A O 1
ATOM 2398 N N . THR A 1 305 ? -19.844 13.07 -6.961 1 63.44 305 THR A N 1
ATOM 2399 C CA . THR A 1 305 ? -21.094 13.203 -7.684 1 63.44 305 THR A CA 1
ATOM 2400 C C . THR A 1 305 ? -21.797 11.852 -7.809 1 63.44 305 THR A C 1
ATOM 2402 O O . THR A 1 305 ? -23.016 11.758 -7.645 1 63.44 305 THR A O 1
ATOM 2405 N N . ALA A 1 306 ? -21.047 10.867 -8.039 1 64.69 306 ALA A N 1
ATOM 2406 C CA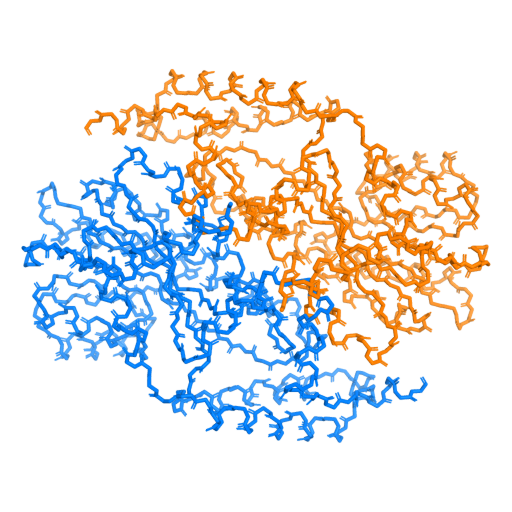 . ALA A 1 306 ? -21.609 9.539 -8.297 1 64.69 306 ALA A CA 1
ATOM 2407 C C . ALA A 1 306 ? -22.047 8.867 -7 1 64.69 306 ALA A C 1
ATOM 2409 O O . ALA A 1 306 ? -23.047 8.148 -6.98 1 64.69 306 ALA A O 1
ATOM 2410 N N . TRP A 1 307 ? -21.25 9.195 -5.906 1 66.75 307 TRP A N 1
ATOM 2411 C CA . TRP A 1 307 ? -21.547 8.57 -4.621 1 66.75 307 TRP A CA 1
ATOM 2412 C C . TRP A 1 307 ? -21.422 9.578 -3.484 1 66.75 307 TRP A C 1
ATOM 2414 O O . TRP A 1 307 ? -20.547 9.469 -2.631 1 66.75 307 TRP A O 1
ATOM 2424 N N . PRO A 1 308 ? -22.391 10.523 -3.475 1 64.94 308 PRO A N 1
ATOM 2425 C CA . PRO A 1 308 ? -22.344 11.508 -2.393 1 64.94 308 PRO A CA 1
ATOM 2426 C C . PRO A 1 308 ? -22.5 10.883 -1.011 1 64.94 308 PRO A C 1
ATOM 2428 O O . PRO A 1 308 ? -23.297 9.953 -0.84 1 64.94 308 PRO A O 1
ATOM 2431 N N . ARG A 1 309 ? -21.672 11.234 -0.212 1 71.62 309 ARG A N 1
ATOM 2432 C CA . ARG A 1 309 ? -21.75 10.781 1.171 1 71.62 309 ARG A CA 1
ATOM 2433 C C . ARG A 1 309 ? -22.219 11.906 2.094 1 71.62 309 ARG A C 1
ATOM 2435 O O . ARG A 1 309 ? -21.969 13.078 1.813 1 71.62 309 ARG A O 1
ATOM 2442 N N . PRO A 1 310 ? -22.875 11.406 3.182 1 76.88 310 PRO A N 1
ATOM 2443 C CA . PRO A 1 310 ? -23.297 12.43 4.141 1 76.88 310 PRO A CA 1
ATOM 2444 C C . PRO A 1 310 ? -22.109 13.102 4.836 1 76.88 310 PRO A C 1
ATOM 2446 O O . PRO A 1 310 ? -21.016 12.539 4.871 1 76.88 310 PRO A O 1
ATOM 2449 N N . SER A 1 311 ? -22.344 14.289 5.301 1 75.69 311 SER A N 1
ATOM 2450 C CA . SER A 1 311 ? -21.359 15.016 6.082 1 75.69 311 SER A CA 1
ATOM 2451 C C . SER A 1 311 ? -21.547 14.781 7.574 1 75.69 311 SER A C 1
ATOM 2453 O O . SER A 1 311 ? -22.672 14.828 8.078 1 75.69 311 SER A O 1
ATOM 2455 N N . PRO A 1 312 ? -20.438 14.516 8.266 1 78 312 PRO A N 1
ATOM 2456 C CA . PRO A 1 312 ? -20.562 14.391 9.719 1 78 312 PRO A CA 1
ATOM 2457 C C . PRO A 1 312 ? -21.078 15.672 10.383 1 78 312 PRO A C 1
ATOM 2459 O O . PRO A 1 312 ? -20.922 16.766 9.82 1 78 312 PRO A O 1
ATOM 2462 N N . LEU A 1 313 ? -21.641 15.508 11.547 1 80.44 313 LEU A N 1
ATOM 2463 C CA . LEU A 1 313 ? -22.25 16.625 12.258 1 80.44 313 LEU A CA 1
ATOM 2464 C C . LEU A 1 313 ? -21.219 17.703 12.562 1 80.44 313 LEU A C 1
ATOM 2466 O O . LEU A 1 313 ? -21.484 18.891 12.359 1 80.44 313 LEU A O 1
ATOM 2470 N N . GLY A 1 314 ? -20.016 17.312 12.922 1 78.44 314 GLY A N 1
ATOM 2471 C CA . GLY A 1 314 ? -18.984 18.25 13.32 1 78.44 314 GLY A CA 1
ATOM 2472 C C . GLY A 1 314 ? -18.391 19.016 12.156 1 78.44 314 GLY A C 1
ATOM 2473 O O . GLY A 1 314 ? -17.75 20.047 12.344 1 78.44 314 GLY A O 1
ATOM 2474 N N . ALA A 1 315 ? -18.656 18.547 11.031 1 80.69 315 ALA A N 1
ATOM 2475 C CA . ALA A 1 315 ? -18.109 19.219 9.852 1 80.69 315 ALA A CA 1
ATOM 2476 C C . ALA A 1 315 ? -19.016 20.344 9.391 1 80.69 315 ALA A C 1
ATOM 2478 O O . ALA A 1 315 ? -18.609 21.188 8.578 1 80.69 315 ALA A O 1
ATOM 2479 N N . LYS A 1 316 ? -20.219 20.422 9.734 1 70.06 316 LYS A N 1
ATOM 2480 C CA . LYS A 1 316 ? -21.188 21.438 9.344 1 70.06 316 LYS A CA 1
ATOM 2481 C C . LYS A 1 316 ? -20.984 22.719 10.141 1 70.06 316 LYS A C 1
ATOM 2483 O O . LYS A 1 316 ? -21.562 23.766 9.812 1 70.06 316 LYS A O 1
ATOM 2488 N N . LYS A 1 317 ? -20.016 22.734 10.984 1 61.28 317 LYS A N 1
ATOM 2489 C CA . LYS A 1 317 ? -19.844 23.938 11.805 1 61.28 317 LYS A CA 1
ATOM 2490 C C . LYS A 1 317 ? -18.859 24.906 11.156 1 61.28 317 LYS A C 1
ATOM 2492 O O . LYS A 1 317 ? -17.922 24.484 10.461 1 61.28 317 LYS A O 1
ATOM 2497 N N . ILE B 1 1 ? -12.523 14.828 -23.859 1 46.94 1 ILE B N 1
ATOM 2498 C CA . ILE B 1 1 ? -11.953 14.453 -22.562 1 46.94 1 ILE B CA 1
ATOM 2499 C C . ILE B 1 1 ? -10.461 14.766 -22.547 1 46.94 1 ILE B C 1
ATOM 2501 O O . ILE B 1 1 ? -9.969 15.43 -21.625 1 46.94 1 ILE B O 1
ATOM 2505 N N . ALA B 1 2 ? -9.875 14.406 -23.609 1 50.97 2 ALA B N 1
ATOM 2506 C CA . ALA B 1 2 ? -8.445 14.719 -23.672 1 50.97 2 ALA B CA 1
ATOM 2507 C C . ALA B 1 2 ? -8.227 16.219 -23.719 1 50.97 2 ALA B C 1
ATOM 2509 O O . ALA B 1 2 ? -7.363 16.766 -23.016 1 50.97 2 ALA B O 1
ATOM 2510 N N . VAL B 1 3 ? -8.953 16.797 -24.484 1 51.56 3 VAL B N 1
ATOM 2511 C CA . VAL B 1 3 ? -8.797 18.234 -24.656 1 51.56 3 VAL B CA 1
ATOM 2512 C C . VAL B 1 3 ? -9.117 18.953 -23.344 1 51.56 3 VAL B C 1
ATOM 2514 O O . VAL B 1 3 ? -8.406 19.891 -22.953 1 51.56 3 VAL B O 1
ATOM 2517 N N . LEU B 1 4 ? -10.086 18.5 -22.672 1 52.78 4 LEU B N 1
ATOM 2518 C CA . LEU B 1 4 ? -10.445 19.109 -21.391 1 52.78 4 LEU B CA 1
ATOM 2519 C C . LEU B 1 4 ? -9.359 18.859 -20.359 1 52.78 4 LEU B C 1
ATOM 2521 O O . LEU B 1 4 ? -9.055 19.75 -19.547 1 52.78 4 LEU B O 1
ATOM 2525 N N . PHE B 1 5 ? -8.844 17.75 -20.516 1 55.16 5 PHE B N 1
ATOM 2526 C CA . PHE B 1 5 ? -7.758 17.375 -19.609 1 55.16 5 PHE B CA 1
ATOM 2527 C C . PHE B 1 5 ? -6.535 18.266 -19.844 1 55.16 5 PHE B C 1
ATOM 2529 O O . PHE B 1 5 ? -5.938 18.766 -18.891 1 55.16 5 PHE B O 1
ATOM 2536 N N . VAL B 1 6 ? -6.273 18.375 -21.094 1 55.34 6 VAL B N 1
ATOM 2537 C CA . VAL B 1 6 ? -5.098 19.172 -21.438 1 55.34 6 VAL B CA 1
ATOM 2538 C C . VAL B 1 6 ? -5.332 20.625 -21.047 1 55.34 6 VAL B C 1
ATOM 2540 O O . VAL B 1 6 ? -4.426 21.297 -20.547 1 55.34 6 VAL B O 1
ATOM 2543 N N . SER B 1 7 ? -6.5 21.016 -21.266 1 54.72 7 SER B N 1
ATOM 2544 C CA . SER B 1 7 ? -6.82 22.391 -20.922 1 54.72 7 SER B CA 1
ATOM 2545 C C . SER B 1 7 ? -6.781 22.625 -19.406 1 54.72 7 SER B C 1
ATOM 2547 O O . SER B 1 7 ? -6.305 23.656 -18.953 1 54.72 7 SER B O 1
ATOM 2549 N N . TRP B 1 8 ? -7.367 21.734 -18.719 1 55.22 8 TRP B N 1
ATOM 2550 C CA . TRP B 1 8 ? -7.332 21.812 -17.25 1 55.22 8 TRP B CA 1
ATOM 2551 C C . TRP B 1 8 ? -5.891 21.828 -16.75 1 55.22 8 TRP B C 1
ATOM 2553 O O . TRP B 1 8 ? -5.547 22.625 -15.875 1 55.22 8 TRP B O 1
ATOM 2563 N N . LEU B 1 9 ? -5.172 20.953 -17.328 1 56.75 9 LEU B N 1
ATOM 2564 C CA . LEU B 1 9 ? -3.756 20.906 -16.969 1 56.75 9 LEU B CA 1
ATOM 2565 C C . LEU B 1 9 ? -3.07 22.234 -17.281 1 56.75 9 LEU B C 1
ATOM 2567 O O . LEU B 1 9 ? -2.258 22.719 -16.484 1 56.75 9 LEU B O 1
ATOM 2571 N N . SER B 1 10 ? -3.395 22.688 -18.438 1 52.78 10 SER B N 1
ATOM 2572 C CA . SER B 1 10 ? -2.785 23.938 -18.875 1 52.78 10 SER B CA 1
ATOM 2573 C C . SER B 1 10 ? -3.203 25.094 -17.969 1 52.78 10 SER B C 1
ATOM 2575 O O . SER B 1 10 ? -2.385 25.953 -17.625 1 52.78 10 SER B O 1
ATOM 2577 N N . LEU B 1 11 ? -4.43 25.156 -17.578 1 53.91 11 LEU B N 1
ATOM 2578 C CA . LEU B 1 11 ? -4.926 26.25 -16.75 1 53.91 11 LEU B CA 1
ATOM 2579 C C . LEU B 1 11 ? -4.344 26.172 -15.344 1 53.91 11 LEU B C 1
ATOM 2581 O O . LEU B 1 11 ? -3.998 27.203 -14.758 1 53.91 11 LEU B O 1
ATOM 2585 N N . LYS B 1 12 ? -4.348 25.125 -14.797 1 56.88 12 LYS B N 1
ATOM 2586 C CA . LYS B 1 12 ? -3.803 24.922 -13.453 1 56.88 12 LYS B CA 1
ATOM 2587 C C . LYS B 1 12 ? -2.332 25.328 -13.391 1 56.88 12 LYS B C 1
ATOM 2589 O O . LYS B 1 12 ? -1.865 25.844 -12.375 1 56.88 12 LYS B O 1
ATOM 2594 N N . PHE B 1 13 ? -1.778 24.969 -14.523 1 54.34 13 PHE B N 1
ATOM 2595 C CA . PHE B 1 13 ? -0.372 25.344 -14.609 1 54.34 13 PHE B CA 1
ATOM 2596 C C . PHE B 1 13 ? -0.221 26.859 -14.703 1 54.34 13 PHE B C 1
ATOM 2598 O O . PHE B 1 13 ? 0.786 27.406 -14.266 1 54.34 13 PHE B O 1
ATOM 2605 N N . LEU B 1 14 ? -1.271 27.453 -15.211 1 54.09 14 LEU B N 1
ATOM 2606 C CA . LEU B 1 14 ? -1.093 28.875 -15.508 1 54.09 14 LEU B CA 1
ATOM 2607 C C . LEU B 1 14 ? -1.575 29.734 -14.352 1 54.09 14 LEU B C 1
ATOM 2609 O O . LEU B 1 14 ? -1.182 30.906 -14.227 1 54.09 14 LEU B O 1
ATOM 2613 N N . LEU B 1 15 ? -2.385 29.281 -13.516 1 57.38 15 LEU B N 1
ATOM 2614 C CA . LEU B 1 15 ? -2.914 30.172 -12.492 1 57.38 15 LEU B CA 1
ATOM 2615 C C . LEU B 1 15 ? -1.96 30.266 -11.305 1 57.38 15 LEU B C 1
ATOM 2617 O O . LEU B 1 15 ? -1.377 29.25 -10.891 1 57.38 15 LEU B O 1
ATOM 2621 N N . PRO B 1 16 ? -1.689 31.547 -10.992 1 60.16 16 PRO B N 1
ATOM 2622 C CA . PRO B 1 16 ? -0.8 31.719 -9.836 1 60.16 16 PRO B CA 1
ATOM 2623 C C . PRO B 1 16 ? -1.344 31.062 -8.57 1 60.16 16 PRO B C 1
ATOM 2625 O O . PRO B 1 16 ? -2.561 31 -8.375 1 60.16 16 PRO B O 1
ATOM 2628 N N . THR B 1 17 ? -0.501 30.484 -7.824 1 67.81 17 THR B N 1
ATOM 2629 C CA . THR B 1 17 ? -0.864 29.875 -6.551 1 67.81 17 THR B CA 1
ATOM 2630 C C . THR B 1 17 ? -1.14 30.938 -5.496 1 67.81 17 THR B C 1
ATOM 2632 O O . THR B 1 17 ? -0.305 31.812 -5.258 1 67.81 17 THR B O 1
ATOM 2635 N N . ARG B 1 18 ? -2.336 31.281 -5.078 1 75.06 18 ARG B N 1
ATOM 2636 C CA . ARG B 1 18 ? -2.656 32.125 -3.939 1 75.06 18 ARG B CA 1
ATOM 2637 C C . ARG B 1 18 ? -2.121 31.531 -2.641 1 75.06 18 ARG B C 1
ATOM 2639 O O . ARG B 1 18 ? -2.158 30.312 -2.451 1 75.06 18 ARG B O 1
ATOM 2646 N N . ILE B 1 19 ? -1.453 32.25 -1.833 1 85.19 19 ILE B N 1
ATOM 2647 C CA . ILE B 1 19 ? -0.813 31.766 -0.611 1 85.19 19 ILE B CA 1
ATOM 2648 C C . ILE B 1 19 ? -1.606 32.25 0.604 1 85.19 19 ILE B C 1
ATOM 2650 O O . ILE B 1 19 ? -2.285 33.281 0.547 1 85.19 19 ILE B O 1
ATOM 2654 N N . VAL B 1 20 ? -1.486 31.453 1.612 1 88.81 20 VAL B N 1
ATOM 2655 C CA . VAL B 1 20 ? -2.125 31.844 2.865 1 88.81 20 VAL B CA 1
ATOM 2656 C C . VAL B 1 20 ? -1.246 32.844 3.605 1 88.81 20 VAL B C 1
ATOM 2658 O O . VAL B 1 20 ? -0.051 32.969 3.324 1 88.81 20 VAL B O 1
ATOM 2661 N N . GLY B 1 21 ? -1.745 33.812 4.426 1 89.88 21 GLY B N 1
ATOM 2662 C CA . GLY B 1 21 ? -1.021 34.75 5.254 1 89.88 21 GLY B CA 1
ATOM 2663 C C . GLY B 1 21 ? -1.038 34.406 6.727 1 89.88 21 GLY B C 1
ATOM 2664 O O . GLY B 1 21 ? -1.283 33.25 7.086 1 89.88 21 GLY B O 1
ATOM 2665 N N . ASP B 1 22 ? -0.453 35.219 7.562 1 94.25 22 ASP B N 1
ATOM 2666 C CA . ASP B 1 22 ? -0.502 35.125 9.023 1 94.25 22 ASP B CA 1
ATOM 2667 C C . ASP B 1 22 ? 0.257 33.906 9.516 1 94.25 22 ASP B C 1
ATOM 2669 O O . ASP B 1 22 ? -0.254 33.156 10.344 1 94.25 22 ASP B O 1
ATOM 2673 N N . TYR B 1 23 ? 1.438 33.688 8.906 1 96 23 TYR B N 1
ATOM 2674 C CA . TYR B 1 23 ? 2.26 32.531 9.25 1 96 23 TYR B CA 1
ATOM 2675 C C . TYR B 1 23 ? 2.586 32.5 10.742 1 96 23 TYR B C 1
ATOM 2677 O O . TYR B 1 23 ? 2.672 31.438 11.352 1 96 23 TYR B O 1
ATOM 2685 N N . HIS B 1 24 ? 2.664 33.688 11.344 1 95.44 24 HIS B N 1
ATOM 2686 C CA . HIS B 1 24 ? 3.1 33.812 12.727 1 95.44 24 HIS B CA 1
ATOM 2687 C C . HIS B 1 24 ? 2.049 33.25 13.68 1 95.44 24 HIS B C 1
ATOM 2689 O O . HIS B 1 24 ? 2.332 33.031 14.859 1 95.44 24 HIS B O 1
ATOM 2695 N N . ASN B 1 25 ? 0.863 32.938 13.203 1 96.56 25 ASN B N 1
ATOM 2696 C CA . ASN B 1 25 ? -0.186 32.375 14.031 1 96.56 25 ASN B CA 1
ATOM 2697 C C . ASN B 1 25 ? -0.471 30.922 13.641 1 96.56 25 ASN B C 1
ATOM 2699 O O . ASN B 1 25 ? -1.462 30.328 14.078 1 96.56 25 ASN B O 1
ATOM 2703 N N . LYS B 1 26 ? 0.363 30.375 12.805 1 98.12 26 LYS B N 1
ATOM 2704 C CA . LYS B 1 26 ? 0.136 29.031 12.312 1 98.12 26 LYS B CA 1
ATOM 2705 C C . LYS B 1 26 ? 1.175 28.062 12.875 1 98.12 26 LYS B C 1
ATOM 2707 O O . LYS B 1 26 ? 2.361 28.391 12.945 1 98.12 26 LYS B O 1
ATOM 2712 N N . TYR B 1 27 ? 0.714 26.922 13.312 1 98.81 27 TYR B N 1
ATOM 2713 C CA . TYR B 1 27 ? 1.525 25.875 13.93 1 98.81 27 TYR B CA 1
ATOM 2714 C C . TYR B 1 27 ? 1.607 24.656 13.023 1 98.81 27 TYR B C 1
ATOM 2716 O O . TYR B 1 27 ? 0.59 24.188 12.508 1 98.81 27 TYR B O 1
ATOM 2724 N N . VAL B 1 28 ? 2.812 24.125 12.805 1 98.88 28 VAL B N 1
ATOM 2725 C CA . VAL B 1 28 ? 3.035 23 11.898 1 98.88 28 VAL B CA 1
ATOM 2726 C C . VAL B 1 28 ? 3.822 21.906 12.617 1 98.88 28 VAL B C 1
ATOM 2728 O O . VAL B 1 28 ? 4.816 22.188 13.289 1 98.88 28 VAL B O 1
ATOM 2731 N N . LEU B 1 29 ? 3.342 20.688 12.57 1 98.94 29 LEU B N 1
ATOM 2732 C CA . LEU B 1 29 ? 4.094 19.516 13.023 1 98.94 29 LEU B CA 1
ATOM 2733 C C . LEU B 1 29 ? 4.824 18.859 11.867 1 98.94 29 LEU B C 1
ATOM 2735 O O . LEU B 1 29 ? 4.219 18.562 10.836 1 98.94 29 LEU B O 1
ATOM 2739 N N . VAL B 1 30 ? 6.105 18.656 11.977 1 98.88 30 VAL B N 1
ATOM 2740 C CA . VAL B 1 30 ? 6.926 17.969 10.984 1 98.88 30 VAL B CA 1
ATOM 2741 C C . VAL B 1 30 ? 7.598 16.75 11.617 1 98.88 30 VAL B C 1
ATOM 2743 O O . VAL B 1 30 ? 8.289 16.875 12.641 1 98.88 30 VAL B O 1
ATOM 2746 N N . THR B 1 31 ? 7.379 15.578 11.055 1 98.69 31 THR B N 1
ATOM 2747 C CA . THR B 1 31 ? 8.07 14.406 11.578 1 98.69 31 THR B CA 1
ATOM 2748 C C . THR B 1 31 ? 9.375 14.164 10.82 1 98.69 31 THR B C 1
ATOM 2750 O O . THR B 1 31 ? 9.523 14.609 9.68 1 98.69 31 THR B O 1
ATOM 2753 N N . GLY B 1 32 ? 10.297 13.414 11.453 1 97.19 32 GLY B N 1
ATOM 2754 C CA . GLY B 1 32 ? 11.555 13.078 10.812 1 97.19 32 GLY B CA 1
ATOM 2755 C C . GLY B 1 32 ? 12.492 14.258 10.688 1 97.19 32 GLY B C 1
ATOM 2756 O O . GLY B 1 32 ? 13.039 14.516 9.609 1 97.19 32 GLY B O 1
ATOM 2757 N N . CYS B 1 33 ? 12.719 15 11.773 1 97.19 33 CYS B N 1
ATOM 2758 C CA . CYS B 1 33 ? 13.469 16.25 11.703 1 97.19 33 CYS B CA 1
ATOM 2759 C C . CYS B 1 33 ? 14.906 16.047 12.172 1 97.19 33 CYS B C 1
ATOM 2761 O O . CYS B 1 33 ? 15.633 17.016 12.398 1 97.19 33 CYS B O 1
ATOM 2763 N N . ASP B 1 34 ? 15.336 14.781 12.328 1 94.44 34 ASP B N 1
ATOM 2764 C CA . ASP B 1 34 ? 16.719 14.523 12.719 1 94.44 34 ASP B CA 1
ATOM 2765 C C . ASP B 1 34 ? 17.703 15.047 11.672 1 94.44 34 ASP B C 1
ATOM 2767 O O . ASP B 1 34 ? 18.781 15.516 12.008 1 94.44 34 ASP B O 1
ATOM 2771 N N . SER B 1 35 ? 17.328 14.875 10.422 1 87.5 35 SER B N 1
ATOM 2772 C CA . SER B 1 35 ? 18.172 15.242 9.289 1 87.5 35 SER B CA 1
ATOM 2773 C C . SER B 1 35 ? 17.344 15.328 8.008 1 87.5 35 SER B C 1
ATOM 2775 O O . SER B 1 35 ? 16.109 15.25 8.039 1 87.5 35 SER B O 1
ATOM 2777 N N . GLY B 1 36 ? 18 15.758 7.012 1 87.56 36 GLY B N 1
ATOM 2778 C CA . GLY B 1 36 ? 17.438 15.617 5.676 1 87.56 36 GLY B CA 1
ATOM 2779 C C . GLY B 1 36 ? 16.297 16.594 5.402 1 87.56 36 GLY B C 1
ATOM 2780 O O . GLY B 1 36 ? 16.359 17.75 5.809 1 87.56 36 GLY B O 1
ATOM 2781 N N . LEU B 1 37 ? 15.344 16.125 4.711 1 89.44 37 LEU B N 1
ATOM 2782 C CA . LEU B 1 37 ? 14.266 16.938 4.168 1 89.44 37 LEU B CA 1
ATOM 2783 C C . LEU B 1 37 ? 13.375 17.484 5.281 1 89.44 37 LEU B C 1
ATOM 2785 O O . LEU B 1 37 ? 12.93 18.625 5.223 1 89.44 37 LEU B O 1
ATOM 2789 N N . GLY B 1 38 ? 13.148 16.641 6.312 1 95.06 38 GLY B N 1
ATOM 2790 C CA . GLY B 1 38 ? 12.328 17.094 7.426 1 95.06 38 GLY B CA 1
ATOM 2791 C C . GLY B 1 38 ? 12.945 18.25 8.203 1 95.06 38 GLY B C 1
ATOM 2792 O O . GLY B 1 38 ? 12.266 19.203 8.547 1 95.06 38 GLY B O 1
ATOM 2793 N N . ARG B 1 39 ? 14.234 18.094 8.445 1 96 39 ARG B N 1
ATOM 2794 C CA . ARG B 1 39 ? 14.945 19.156 9.148 1 96 39 ARG B CA 1
ATOM 2795 C C . ARG B 1 39 ? 14.992 20.438 8.328 1 96 39 ARG B C 1
ATOM 2797 O O . ARG B 1 39 ? 14.727 21.531 8.844 1 96 39 ARG B O 1
ATOM 2804 N N . ASP B 1 40 ? 15.281 20.297 7.062 1 95.31 40 ASP B N 1
ATOM 2805 C CA . ASP B 1 40 ? 15.352 21.438 6.172 1 95.31 40 ASP B CA 1
ATOM 2806 C C . ASP B 1 40 ? 14.008 22.172 6.102 1 95.31 40 ASP B C 1
ATOM 2808 O O . ASP B 1 40 ? 13.961 23.391 6.094 1 95.31 40 ASP B O 1
ATOM 2812 N N . LEU B 1 41 ? 12.961 21.406 6.062 1 97.62 41 LEU B N 1
ATOM 2813 C CA . LEU B 1 41 ? 11.633 22 6.023 1 97.62 41 LEU B CA 1
ATOM 2814 C C . LEU B 1 41 ? 11.336 22.75 7.316 1 97.62 41 LEU B C 1
ATOM 2816 O O . LEU B 1 41 ? 10.828 23.875 7.281 1 97.62 41 LEU B O 1
ATOM 2820 N N . ALA B 1 42 ? 11.664 22.156 8.453 1 98.5 42 ALA B N 1
ATOM 2821 C CA . ALA B 1 42 ? 11.43 22.797 9.742 1 98.5 42 ALA B CA 1
ATOM 2822 C C . ALA B 1 42 ? 12.164 24.125 9.836 1 98.5 42 ALA B C 1
ATOM 2824 O O . ALA B 1 42 ? 11.586 25.125 10.266 1 98.5 42 ALA B O 1
ATOM 2825 N N . ILE B 1 43 ? 13.375 24.141 9.398 1 98.38 43 ILE B N 1
ATOM 2826 C CA . ILE B 1 43 ? 14.203 25.344 9.445 1 98.38 43 ILE B CA 1
ATOM 2827 C C . ILE B 1 43 ? 13.602 26.422 8.547 1 98.38 43 ILE B C 1
ATOM 2829 O O . ILE B 1 43 ? 13.484 27.578 8.953 1 98.38 43 ILE B O 1
ATOM 2833 N N . ARG B 1 44 ? 13.211 26 7.371 1 98.19 44 ARG B N 1
ATOM 2834 C CA . ARG B 1 44 ? 12.648 26.953 6.422 1 98.19 44 ARG B CA 1
ATOM 2835 C C . ARG B 1 44 ? 11.328 27.531 6.93 1 98.19 44 ARG B C 1
ATOM 2837 O O . ARG B 1 44 ? 11.078 28.734 6.82 1 98.19 44 ARG B O 1
ATOM 2844 N N . LEU B 1 45 ? 10.477 26.703 7.465 1 98.56 45 LEU B N 1
ATOM 2845 C CA . LEU B 1 45 ? 9.203 27.156 8.023 1 98.56 45 LEU B CA 1
ATOM 2846 C C . LEU B 1 45 ? 9.43 28.125 9.18 1 98.56 45 LEU B C 1
ATOM 2848 O O . LEU B 1 45 ? 8.75 29.141 9.281 1 98.56 45 LEU B O 1
ATOM 2852 N N . ASP B 1 46 ? 10.359 27.797 10.031 1 98.69 46 ASP B N 1
ATOM 2853 C CA . ASP B 1 46 ? 10.734 28.672 11.141 1 98.69 46 ASP B CA 1
ATOM 2854 C C . ASP B 1 46 ? 11.156 30.047 10.625 1 98.69 46 ASP B C 1
ATOM 2856 O O . ASP B 1 46 ? 10.727 31.078 11.148 1 98.69 46 ASP B O 1
ATOM 2860 N N . GLY B 1 47 ? 11.953 30.016 9.602 1 98.12 47 GLY B N 1
ATOM 2861 C CA . GLY B 1 47 ? 12.422 31.266 9.008 1 98.12 47 GLY B CA 1
ATOM 2862 C C . GLY B 1 47 ? 11.297 32.094 8.422 1 98.12 47 GLY B C 1
ATOM 2863 O O . GLY B 1 47 ? 11.398 33.344 8.367 1 98.12 47 GLY B O 1
ATOM 2864 N N . MET B 1 48 ? 10.25 31.469 7.996 1 97.69 48 MET B N 1
ATOM 2865 C CA . MET B 1 48 ? 9.109 32.156 7.387 1 97.69 48 MET B CA 1
ATOM 2866 C C . MET B 1 48 ? 8.18 32.719 8.461 1 97.69 48 MET B C 1
ATOM 2868 O O . MET B 1 48 ? 7.281 33.5 8.148 1 97.69 48 MET B O 1
ATOM 2872 N N . GLY B 1 49 ? 8.422 32.25 9.758 1 98 49 GLY B N 1
ATOM 2873 C CA . GLY B 1 49 ? 7.648 32.812 10.852 1 98 49 GLY B CA 1
ATOM 2874 C C . GLY B 1 49 ? 6.652 31.828 11.445 1 98 49 GLY B C 1
ATOM 2875 O O . GLY B 1 49 ? 5.941 32.156 12.398 1 98 49 GLY B O 1
ATOM 2876 N N . PHE B 1 50 ? 6.582 30.578 10.938 1 98.5 50 PHE B N 1
ATOM 2877 C CA . PHE B 1 50 ? 5.684 29.562 11.484 1 98.5 50 PHE B CA 1
ATOM 2878 C C . PHE B 1 50 ? 6.148 29.141 12.875 1 98.5 50 PHE B C 1
ATOM 2880 O O . PHE B 1 50 ? 7.336 29.219 13.195 1 98.5 50 PHE B O 1
ATOM 2887 N N . HIS B 1 51 ? 5.195 28.766 13.711 1 98.69 51 HIS B N 1
ATOM 2888 C CA . HIS B 1 51 ? 5.531 27.906 14.844 1 98.69 51 HIS B CA 1
ATOM 2889 C C . HIS B 1 51 ? 5.672 26.453 14.414 1 98.69 51 HIS B C 1
ATOM 2891 O O . HIS B 1 51 ? 4.773 25.891 13.773 1 98.69 51 HIS B O 1
ATOM 2897 N N . VAL B 1 52 ? 6.812 25.828 14.773 1 98.88 52 VAL B N 1
ATOM 2898 C CA . VAL B 1 52 ? 7.078 24.484 14.258 1 98.88 52 VAL B CA 1
ATOM 2899 C C . VAL B 1 52 ? 7.301 23.516 15.422 1 98.88 52 VAL B C 1
ATOM 2901 O O . VAL B 1 52 ? 8.031 23.844 16.359 1 98.88 52 VAL B O 1
ATOM 2904 N N . PHE B 1 53 ? 6.566 22.453 15.422 1 98.88 53 PHE B N 1
ATOM 2905 C CA . PHE B 1 53 ? 6.91 21.281 16.219 1 98.88 53 PHE B CA 1
ATOM 2906 C C . PHE B 1 53 ? 7.715 20.281 15.398 1 98.88 53 PHE B C 1
ATOM 2908 O O . PHE B 1 53 ? 7.176 19.625 14.5 1 98.88 53 PHE B O 1
ATOM 2915 N N . GLY B 1 54 ? 9.039 20.188 15.656 1 98.81 54 GLY B N 1
ATOM 2916 C CA . GLY B 1 54 ? 9.898 19.266 14.945 1 98.81 54 GLY B CA 1
ATOM 2917 C C . GLY B 1 54 ? 10.117 17.969 15.695 1 98.81 54 GLY B C 1
ATOM 2918 O O . GLY B 1 54 ? 10.828 17.938 16.703 1 98.81 54 GLY B O 1
ATOM 2919 N N . ALA B 1 55 ? 9.539 16.859 15.227 1 98.81 55 ALA B N 1
ATOM 2920 C CA . ALA B 1 55 ? 9.688 15.57 15.875 1 98.81 55 ALA B CA 1
ATOM 2921 C C . ALA B 1 55 ? 10.961 14.867 15.422 1 98.81 55 ALA B C 1
ATOM 2923 O O . ALA B 1 55 ? 11.172 14.648 14.227 1 98.81 55 ALA B O 1
ATOM 2924 N N . CYS B 1 56 ? 11.781 14.531 16.391 1 98.06 56 CYS B N 1
ATOM 2925 C CA . CYS B 1 56 ? 13.047 13.844 16.156 1 98.06 56 CYS B CA 1
ATOM 2926 C C . CYS B 1 56 ? 13.07 12.484 16.844 1 98.06 56 CYS B C 1
ATOM 2928 O O . CYS B 1 56 ? 12.469 12.312 17.906 1 98.06 56 CYS B O 1
ATOM 2930 N N . LEU B 1 57 ? 13.742 11.602 16.172 1 97.25 57 LEU B N 1
ATOM 2931 C CA . LEU B 1 57 ? 13.93 10.281 16.766 1 97.25 57 LEU B CA 1
ATOM 2932 C C . LEU B 1 57 ? 14.969 10.32 17.875 1 97.25 57 LEU B C 1
ATOM 2934 O O . LEU B 1 57 ? 14.867 9.57 18.844 1 97.25 57 LEU B O 1
ATOM 2938 N N . THR B 1 58 ? 15.992 11.219 17.734 1 97.38 58 THR B N 1
ATOM 2939 C CA . THR B 1 58 ? 17.109 11.227 18.656 1 97.38 58 THR B CA 1
ATOM 2940 C C . THR B 1 58 ? 17.141 12.523 19.469 1 97.38 58 THR B C 1
ATOM 2942 O O . THR B 1 58 ? 16.688 13.57 18.984 1 97.38 58 THR B O 1
ATOM 2945 N N . GLN B 1 59 ? 17.703 12.398 20.656 1 97.94 59 GLN B N 1
ATOM 2946 C CA . GLN B 1 59 ? 17.922 13.578 21.484 1 97.94 59 GLN B CA 1
ATOM 2947 C C . GLN B 1 59 ? 18.859 14.57 20.797 1 97.94 59 GLN B C 1
ATOM 2949 O O . GLN B 1 59 ? 18.656 15.781 20.891 1 97.94 59 GLN B O 1
ATOM 2954 N N . GLN B 1 60 ? 19.812 14.055 20.141 1 97.88 60 GLN B N 1
ATOM 2955 C CA . GLN B 1 60 ? 20.766 14.914 19.438 1 97.88 60 GLN B CA 1
ATOM 2956 C C . GLN B 1 60 ? 20.062 15.688 18.312 1 97.88 60 GLN B C 1
ATOM 2958 O O . GLN B 1 60 ? 20.312 16.891 18.141 1 97.88 60 GLN B O 1
ATOM 2963 N N . GLY B 1 61 ? 19.25 14.992 17.547 1 97.06 61 GLY B N 1
ATOM 2964 C CA . GLY B 1 61 ? 18.484 15.664 16.5 1 97.06 61 GLY B CA 1
ATOM 2965 C C . GLY B 1 61 ? 17.594 16.781 17.031 1 97.06 61 GLY B C 1
ATOM 2966 O O . GLY B 1 61 ? 17.547 17.859 16.453 1 97.06 61 GLY B O 1
ATOM 2967 N N . LYS B 1 62 ? 16.984 16.5 18.156 1 98.06 62 LYS B N 1
ATOM 2968 C CA . LYS B 1 62 ? 16.125 17.484 18.797 1 98.06 62 LYS B CA 1
ATOM 2969 C C . LYS B 1 62 ? 16.922 18.719 19.219 1 98.06 62 LYS B C 1
ATOM 2971 O O . LYS B 1 62 ? 16.516 19.844 18.922 1 98.06 62 LYS B O 1
ATOM 2976 N N . ARG B 1 63 ? 18 18.531 19.844 1 97.75 63 ARG B N 1
ATOM 2977 C CA . ARG B 1 63 ? 18.828 19.625 20.328 1 97.75 63 ARG B CA 1
ATOM 2978 C C . ARG B 1 63 ? 19.359 20.453 19.172 1 97.75 63 ARG B C 1
ATOM 2980 O O . ARG B 1 63 ? 19.344 21.688 19.219 1 97.75 63 ARG B O 1
ATOM 2987 N N . ASP B 1 64 ? 19.797 19.734 18.156 1 97.62 64 ASP B N 1
ATOM 2988 C CA . ASP B 1 64 ? 20.359 20.422 17 1 97.62 64 ASP B CA 1
ATOM 2989 C C . ASP B 1 64 ? 19.297 21.297 16.328 1 97.62 64 ASP B C 1
ATOM 2991 O O . ASP B 1 64 ? 19.594 22.406 15.891 1 97.62 64 ASP B O 1
ATOM 2995 N N . LEU B 1 65 ? 18.109 20.797 16.25 1 98 65 LEU B N 1
ATOM 2996 C CA . LEU B 1 65 ? 17.016 21.547 15.641 1 98 65 LEU B CA 1
ATOM 2997 C C . LEU B 1 65 ? 16.688 22.797 16.453 1 98 65 LEU B C 1
ATOM 2999 O O . LEU B 1 65 ? 16.562 23.891 15.883 1 98 65 LEU B O 1
ATOM 3003 N N . GLU B 1 66 ? 16.609 22.672 17.75 1 98.06 66 GLU B N 1
ATOM 3004 C CA . GLU B 1 66 ? 16.25 23.781 18.625 1 98.06 66 GLU B CA 1
ATOM 3005 C C . GLU B 1 66 ? 17.344 24.828 18.656 1 98.06 66 GLU B C 1
ATOM 3007 O O . GLU B 1 66 ? 17.062 26.031 18.797 1 98.06 66 GLU B O 1
ATOM 3012 N N . GLN B 1 67 ? 18.531 24.406 18.469 1 98.06 67 GLN B N 1
ATOM 3013 C CA . GLN B 1 67 ? 19.656 25.344 18.438 1 98.06 67 GLN B CA 1
ATOM 3014 C C . GLN B 1 67 ? 19.688 26.141 17.141 1 98.06 67 GLN B C 1
ATOM 3016 O O . GLN B 1 67 ? 20.125 27.297 17.125 1 98.06 67 GLN B O 1
ATOM 3021 N N . THR B 1 68 ? 19.266 25.516 16.109 1 98.06 68 THR B N 1
ATOM 3022 C CA . THR B 1 68 ? 19.328 26.094 14.773 1 98.06 68 THR B CA 1
ATOM 3023 C C . THR B 1 68 ? 18.156 27.062 14.555 1 98.06 68 THR B C 1
ATOM 3025 O O . THR B 1 68 ? 18.297 28.062 13.859 1 98.06 68 THR B O 1
ATOM 3028 N N . CYS B 1 69 ? 17.047 26.797 15.156 1 98.31 69 CYS B N 1
ATOM 3029 C CA . CYS B 1 69 ? 15.805 27.531 14.898 1 98.31 69 CYS B CA 1
ATOM 3030 C C . CYS B 1 69 ? 15.523 28.531 16 1 98.31 69 CYS B C 1
ATOM 3032 O O . CYS B 1 69 ? 16.234 28.578 17 1 98.31 69 CYS B O 1
ATOM 3034 N N . SER B 1 70 ? 14.625 29.438 15.758 1 98 70 SER B N 1
ATOM 3035 C CA . SER B 1 70 ? 14.18 30.406 16.766 1 98 70 SER B CA 1
ATOM 3036 C C . SER B 1 70 ? 13.375 29.719 17.859 1 98 70 SER B C 1
ATOM 3038 O O . SER B 1 70 ? 13.148 28.5 17.812 1 98 70 SER B O 1
ATOM 3040 N N . LYS B 1 71 ? 12.883 30.484 18.781 1 97.12 71 LYS B N 1
ATOM 3041 C CA . LYS B 1 71 ? 12.109 29.969 19.906 1 97.12 71 LYS B CA 1
ATOM 3042 C C . LYS B 1 71 ? 10.727 29.5 19.469 1 97.12 71 LYS B C 1
ATOM 3044 O O . LYS B 1 71 ? 10.031 28.812 20.219 1 97.12 71 LYS B O 1
ATOM 3049 N N . ARG B 1 72 ? 10.352 29.797 18.266 1 97.62 72 ARG B N 1
ATOM 3050 C CA . ARG B 1 72 ? 9.062 29.375 17.734 1 97.62 72 ARG B CA 1
ATOM 3051 C C . ARG B 1 72 ? 9.086 27.875 17.391 1 97.62 72 ARG B C 1
ATOM 3053 O O . ARG B 1 72 ? 8.031 27.266 17.188 1 97.62 72 ARG B O 1
ATOM 3060 N N . THR B 1 73 ? 10.266 27.328 17.297 1 98.44 73 THR B N 1
ATOM 3061 C CA . THR B 1 73 ? 10.398 25.906 17 1 98.44 73 THR B CA 1
ATOM 3062 C C . THR B 1 73 ? 10.633 25.094 18.266 1 98.44 73 THR B C 1
ATOM 3064 O O . THR B 1 73 ? 11.578 25.375 19.016 1 98.44 73 THR B O 1
ATOM 3067 N N . VAL B 1 74 ? 9.789 24.172 18.516 1 98.38 74 VAL B N 1
ATOM 3068 C CA . VAL B 1 74 ? 9.898 23.266 19.641 1 98.38 74 VAL B CA 1
ATOM 3069 C C . VAL B 1 74 ? 10.25 21.859 19.141 1 98.38 74 VAL B C 1
ATOM 3071 O O . VAL B 1 74 ? 9.555 21.312 18.281 1 98.38 74 VAL B O 1
ATOM 3074 N N . GLY B 1 75 ? 11.336 21.328 19.688 1 98.31 75 GLY B N 1
ATOM 3075 C CA . GLY B 1 75 ? 11.688 19.953 19.375 1 98.31 75 GLY B CA 1
ATOM 3076 C C . GLY B 1 75 ? 10.906 18.938 20.203 1 98.31 75 GLY B C 1
ATOM 3077 O O . GLY B 1 75 ? 10.664 19.141 21.391 1 98.31 75 GLY B O 1
ATOM 3078 N N . LEU B 1 76 ? 10.445 17.875 19.531 1 98.56 76 LEU B N 1
ATOM 3079 C CA . LEU B 1 76 ? 9.773 16.75 20.172 1 98.56 76 LEU B CA 1
ATOM 3080 C C . LEU B 1 76 ? 10.57 15.461 20 1 98.56 76 LEU B C 1
ATOM 3082 O O . LEU B 1 76 ? 11.133 15.219 18.922 1 98.56 76 LEU B O 1
ATOM 3086 N N . LEU B 1 77 ? 10.727 14.758 21.062 1 98.31 77 LEU B N 1
ATOM 3087 C CA . LEU B 1 77 ? 11.195 13.383 20.922 1 98.31 77 LEU B CA 1
ATOM 3088 C C . LEU B 1 77 ? 10.039 12.438 20.609 1 98.31 77 LEU B C 1
ATOM 3090 O O . LEU B 1 77 ? 9.156 12.242 21.453 1 98.31 77 LEU B O 1
ATOM 3094 N N . MET B 1 78 ? 10.078 11.82 19.406 1 98.44 78 MET B N 1
ATOM 3095 C CA . MET B 1 78 ? 8.938 11.008 19 1 98.44 78 MET B CA 1
ATOM 3096 C C . MET B 1 78 ? 9.359 9.953 17.969 1 98.44 78 MET B C 1
ATOM 3098 O O . MET B 1 78 ? 9.75 10.289 16.859 1 98.44 78 MET B O 1
ATOM 3102 N N . ASP B 1 79 ? 9.328 8.742 18.406 1 98.56 79 ASP B N 1
ATOM 3103 C CA . ASP B 1 79 ? 9.391 7.605 17.484 1 98.56 79 ASP B CA 1
ATOM 3104 C C . ASP B 1 79 ? 8.016 7.285 16.906 1 98.56 79 ASP B C 1
ATOM 3106 O O . ASP B 1 79 ? 7.117 6.855 17.641 1 98.56 79 ASP B O 1
ATOM 3110 N N . VAL B 1 80 ? 7.891 7.441 15.594 1 98.62 80 VAL B N 1
ATOM 3111 C CA . VAL B 1 80 ? 6.574 7.312 14.977 1 98.62 80 VAL B CA 1
ATOM 3112 C C . VAL B 1 80 ? 6.094 5.867 15.078 1 98.62 80 VAL B C 1
ATOM 3114 O O . VAL B 1 80 ? 4.926 5.574 14.82 1 98.62 80 VAL B O 1
ATOM 3117 N N . THR B 1 81 ? 7.004 4.902 15.461 1 98.38 81 THR B N 1
ATOM 3118 C CA . THR B 1 81 ? 6.594 3.508 15.602 1 98.38 81 THR B CA 1
ATOM 3119 C C . THR B 1 81 ? 6.055 3.236 17 1 98.38 81 THR B C 1
ATOM 3121 O O . THR B 1 81 ? 5.613 2.123 17.297 1 98.38 81 THR B O 1
ATOM 3124 N N . SER B 1 82 ? 6.105 4.23 17.875 1 98.62 82 SER B N 1
ATOM 3125 C CA . SER B 1 82 ? 5.621 4.09 19.234 1 98.62 82 SER B CA 1
ATOM 3126 C C . SER B 1 82 ? 4.371 4.926 19.469 1 98.62 82 SER B C 1
ATOM 3128 O O . SER B 1 82 ? 4.449 6.152 19.594 1 98.62 82 SER B O 1
ATOM 3130 N N . HIS B 1 83 ? 3.275 4.242 19.641 1 98.19 83 HIS B N 1
ATOM 3131 C CA . HIS B 1 83 ? 2.039 4.973 19.891 1 98.19 83 HIS B CA 1
ATOM 3132 C C . HIS B 1 83 ? 2.133 5.781 21.188 1 98.19 83 HIS B C 1
ATOM 3134 O O . HIS B 1 83 ? 1.562 6.871 21.281 1 98.19 83 HIS B O 1
ATOM 3140 N N . GLU B 1 84 ? 2.793 5.246 22.125 1 98.31 84 GLU B N 1
ATOM 3141 C CA . GLU B 1 84 ? 2.959 5.938 23.406 1 98.31 84 GLU B CA 1
ATOM 3142 C C . GLU B 1 84 ? 3.691 7.262 23.219 1 98.31 84 GLU B C 1
ATOM 3144 O O . GLU B 1 84 ? 3.281 8.289 23.781 1 98.31 84 GLU B O 1
ATOM 3149 N N . GLN B 1 85 ? 4.734 7.273 22.422 1 98.62 85 GLN B N 1
ATOM 3150 C CA . GLN B 1 85 ? 5.488 8.5 22.188 1 98.62 85 GLN B CA 1
ATOM 3151 C C . GLN B 1 85 ? 4.68 9.484 21.344 1 98.62 85 GLN B C 1
ATOM 3153 O O . GLN B 1 85 ? 4.77 10.695 21.547 1 98.62 85 GLN B O 1
ATOM 3158 N N . ILE B 1 86 ? 3.881 8.961 20.453 1 98.81 86 ILE B N 1
ATOM 3159 C CA . ILE B 1 86 ? 3.023 9.812 19.641 1 98.81 86 ILE B CA 1
ATOM 3160 C C . ILE B 1 86 ? 1.987 10.5 20.516 1 98.81 86 ILE B C 1
ATOM 3162 O O . ILE B 1 86 ? 1.756 11.711 20.391 1 98.81 86 ILE B O 1
ATOM 3166 N N . ALA B 1 87 ? 1.419 9.742 21.438 1 98.44 87 ALA B N 1
ATOM 3167 C CA . ALA B 1 87 ? 0.434 10.289 22.359 1 98.44 87 ALA B CA 1
ATOM 3168 C C . ALA B 1 87 ? 1.062 11.344 23.266 1 98.44 87 ALA B C 1
ATOM 3170 O O . ALA B 1 87 ? 0.443 12.375 23.547 1 98.44 87 ALA B O 1
ATOM 3171 N N . GLU B 1 88 ? 2.246 11.086 23.703 1 98.56 88 GLU B N 1
ATOM 3172 C CA . GLU B 1 88 ? 2.961 12.055 24.531 1 98.56 88 GLU B CA 1
ATOM 3173 C C . GLU B 1 88 ? 3.24 13.336 23.766 1 98.56 88 GLU B C 1
ATOM 3175 O O . GLU B 1 88 ? 3.092 14.438 24.297 1 98.56 88 GLU B O 1
ATOM 3180 N N . ALA B 1 89 ? 3.672 13.18 22.547 1 98.81 89 ALA B N 1
ATOM 3181 C CA . ALA B 1 89 ? 3.91 14.344 21.688 1 98.81 89 ALA B CA 1
ATOM 3182 C C . ALA B 1 89 ? 2.629 15.148 21.484 1 98.81 89 ALA B C 1
ATOM 3184 O O . ALA B 1 89 ? 2.66 16.375 21.469 1 98.81 89 ALA B O 1
ATOM 3185 N N . PHE B 1 90 ? 1.521 14.445 21.312 1 98.75 90 PHE B N 1
ATOM 3186 C CA . PHE B 1 90 ? 0.226 15.102 21.156 1 98.75 90 PHE B CA 1
ATOM 3187 C C . PHE B 1 90 ? -0.072 15.992 22.359 1 98.75 90 PHE B C 1
ATOM 3189 O O . PHE B 1 90 ? -0.48 17.141 22.203 1 98.75 90 PHE B O 1
ATOM 3196 N N . GLU B 1 91 ? 0.169 15.461 23.516 1 98.5 91 GLU B N 1
ATOM 3197 C CA . GLU B 1 91 ? -0.093 16.219 24.734 1 98.5 91 GLU B CA 1
ATOM 3198 C C . GLU B 1 91 ? 0.855 17.406 24.859 1 98.5 91 GLU B C 1
ATOM 3200 O O . GLU B 1 91 ? 0.454 18.484 25.312 1 98.5 91 GLU B O 1
ATOM 3205 N N . GLN B 1 92 ? 2.055 17.219 24.484 1 98.44 92 GLN B N 1
ATOM 3206 C CA . GLN B 1 92 ? 3.012 18.328 24.516 1 98.44 92 GLN B CA 1
ATOM 3207 C C . GLN B 1 92 ? 2.6 19.438 23.547 1 98.44 92 GLN B C 1
ATOM 3209 O O . GLN B 1 92 ? 2.643 20.609 23.906 1 98.44 92 GLN B O 1
ATOM 3214 N N . VAL B 1 93 ? 2.201 19.078 22.344 1 98.75 93 VAL B N 1
ATOM 3215 C CA . VAL B 1 93 ? 1.753 20.031 21.344 1 98.75 93 VAL B CA 1
ATOM 3216 C C . VAL B 1 93 ? 0.542 20.797 21.859 1 98.75 93 VAL B C 1
ATOM 3218 O O . VAL B 1 93 ? 0.501 22.031 21.797 1 98.75 93 VAL B O 1
ATOM 3221 N N . LYS B 1 94 ? -0.382 20.078 22.453 1 97.75 94 LYS B N 1
ATOM 3222 C CA . LYS B 1 94 ? -1.597 20.688 22.984 1 97.75 94 LYS B CA 1
ATOM 3223 C C . LYS B 1 94 ? -1.27 21.703 24.062 1 97.75 94 LYS B C 1
ATOM 3225 O O . LYS B 1 94 ? -1.922 22.75 24.172 1 97.75 94 LYS B O 1
ATOM 3230 N N . SER B 1 95 ? -0.264 21.391 24.812 1 97.44 95 SER B N 1
ATOM 3231 C CA . SER B 1 95 ? 0.085 22.266 25.922 1 97.44 95 SER B CA 1
ATOM 3232 C C . SER B 1 95 ? 0.72 23.562 25.438 1 97.44 95 SER B C 1
ATOM 3234 O O . SER B 1 95 ? 0.682 24.578 26.141 1 97.44 95 SER B O 1
ATOM 3236 N N . VAL B 1 96 ? 1.328 23.531 24.281 1 97.25 96 VAL B N 1
ATOM 3237 C CA . VAL B 1 96 ? 2.014 24.688 23.719 1 97.25 96 VAL B CA 1
ATOM 3238 C C . VAL B 1 96 ? 1.025 25.547 22.938 1 97.25 96 VAL B C 1
ATOM 3240 O O . VAL B 1 96 ? 1.161 26.781 22.891 1 97.25 96 VAL B O 1
ATOM 3243 N N . LEU B 1 97 ? 0.031 24.953 22.344 1 97.94 97 LEU B N 1
ATOM 3244 C CA . LEU B 1 97 ? -0.931 25.641 21.5 1 97.94 97 LEU B CA 1
ATOM 3245 C C . LEU B 1 97 ? -1.777 26.609 22.328 1 97.94 97 LEU B C 1
ATOM 3247 O O . LEU B 1 97 ? -2.236 26.266 23.406 1 97.94 97 LEU B O 1
ATOM 3251 N N . PRO B 1 98 ? -1.981 27.875 21.844 1 96.94 98 PRO B N 1
ATOM 3252 C CA . PRO B 1 98 ? -2.957 28.75 22.484 1 96.94 98 PRO B CA 1
ATOM 3253 C C . PRO B 1 98 ? -4.371 28.172 22.469 1 96.94 98 PRO B C 1
ATOM 3255 O O . PRO B 1 98 ? -4.711 27.375 21.594 1 96.94 98 PRO B O 1
ATOM 3258 N N . SER B 1 99 ? -5.117 28.688 23.391 1 94.31 99 SER B N 1
ATOM 3259 C CA . SER B 1 99 ? -6.5 28.219 23.484 1 94.31 99 SER B CA 1
ATOM 3260 C C . SER B 1 99 ? -7.25 28.453 22.172 1 94.31 99 SER B C 1
ATOM 3262 O O . SER B 1 99 ? -7.148 29.531 21.578 1 94.31 99 SER B O 1
ATOM 3264 N N . GLY B 1 100 ? -7.875 27.375 21.75 1 93.81 100 GLY B N 1
ATOM 3265 C CA . GLY B 1 100 ? -8.703 27.484 20.562 1 93.81 100 GLY B CA 1
ATOM 3266 C C . GLY B 1 100 ? -7.902 27.406 19.266 1 93.81 100 GLY B C 1
ATOM 3267 O O . GLY B 1 100 ? -8.438 27.656 18.188 1 93.81 100 GLY B O 1
ATOM 3268 N N . THR B 1 101 ? -6.625 27.203 19.406 1 96.56 101 THR B N 1
ATOM 3269 C CA . THR B 1 101 ? -5.766 27.094 18.234 1 96.56 101 THR B CA 1
ATOM 3270 C C . THR B 1 101 ? -5.445 25.625 17.938 1 96.56 101 THR B C 1
ATOM 3272 O O . THR B 1 101 ? -5.195 24.844 18.859 1 96.56 101 THR B O 1
ATOM 3275 N N . GLY B 1 102 ? -5.531 25.266 16.656 1 98.12 102 GLY B N 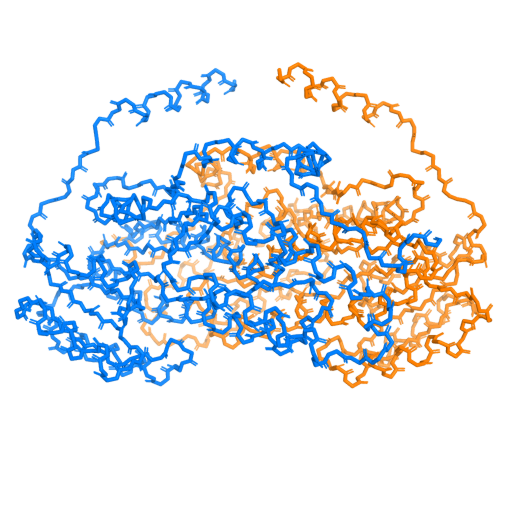1
ATOM 3276 C CA . GLY B 1 102 ? -5.18 23.922 16.234 1 98.12 102 GLY B CA 1
ATOM 3277 C C . GLY B 1 102 ? -3.885 23.875 15.438 1 98.12 102 GLY B C 1
ATOM 3278 O O . GLY B 1 102 ? -3.037 24.766 15.57 1 98.12 102 GLY B O 1
ATOM 3279 N N . LEU B 1 103 ? -3.68 22.812 14.727 1 98.75 103 LEU B N 1
ATOM 3280 C CA . LEU B 1 103 ? -2.521 22.641 13.852 1 98.75 103 LEU B CA 1
ATOM 3281 C C . LEU B 1 103 ? -2.867 23.016 12.414 1 98.75 103 LEU B C 1
ATOM 3283 O O . LEU B 1 103 ? -3.795 22.453 11.828 1 98.75 103 LEU B O 1
ATOM 3287 N N . TRP B 1 104 ? -2.121 23.922 11.914 1 98.69 104 TRP B N 1
ATOM 3288 C CA . TRP B 1 104 ? -2.305 24.312 10.523 1 98.69 104 TRP B CA 1
ATOM 3289 C C . TRP B 1 104 ? -1.914 23.188 9.578 1 98.69 104 TRP B C 1
ATOM 3291 O O . TRP B 1 104 ? -2.57 22.969 8.555 1 98.69 104 TRP B O 1
ATOM 3301 N N . ALA B 1 105 ? -0.838 22.484 9.977 1 98.88 105 ALA B N 1
ATOM 3302 C CA . ALA B 1 105 ? -0.416 21.391 9.109 1 98.88 105 ALA B CA 1
ATOM 3303 C C . ALA B 1 105 ? 0.299 20.297 9.898 1 98.88 105 ALA B C 1
ATOM 3305 O O . ALA B 1 105 ? 0.968 20.578 10.898 1 98.88 105 ALA B O 1
ATOM 3306 N N . VAL B 1 106 ? 0.049 19.109 9.516 1 98.94 106 VAL B N 1
ATOM 3307 C CA . VAL B 1 106 ? 0.873 17.969 9.867 1 98.94 106 VAL B CA 1
ATOM 3308 C C . VAL B 1 106 ? 1.617 17.469 8.633 1 98.94 106 VAL B C 1
ATOM 3310 O O . VAL B 1 106 ? 0.997 17.109 7.633 1 98.94 106 VAL B O 1
ATOM 3313 N N . TYR B 1 107 ? 2.918 17.547 8.68 1 98.88 107 TYR B N 1
ATOM 3314 C CA . TYR B 1 107 ? 3.779 17.078 7.594 1 98.88 107 TYR B CA 1
ATOM 3315 C C . TYR B 1 107 ? 4.477 15.773 7.969 1 98.88 107 TYR B C 1
ATOM 3317 O O . TYR B 1 107 ? 5.434 15.773 8.742 1 98.88 107 TYR B O 1
ATOM 3325 N N . ASN B 1 108 ? 3.996 14.695 7.406 1 98.62 108 ASN B N 1
ATOM 3326 C CA . ASN B 1 108 ? 4.555 13.375 7.668 1 98.62 108 ASN B CA 1
ATOM 3327 C C . ASN B 1 108 ? 5.723 13.07 6.734 1 98.62 108 ASN B C 1
ATOM 3329 O O . ASN B 1 108 ? 5.52 12.648 5.594 1 98.62 108 ASN B O 1
ATOM 3333 N N . ASN B 1 109 ? 6.891 13.102 7.312 1 96.19 109 ASN B N 1
ATOM 3334 C CA . ASN B 1 109 ? 8.117 12.945 6.531 1 96.19 109 ASN B CA 1
ATOM 3335 C C . ASN B 1 109 ? 8.922 11.734 6.992 1 96.19 109 ASN B C 1
ATOM 3337 O O . ASN B 1 109 ? 9.742 11.211 6.238 1 96.19 109 ASN B O 1
ATOM 3341 N N . ALA B 1 110 ? 8.734 11.336 8.242 1 94.88 110 ALA B N 1
ATOM 3342 C CA . ALA B 1 110 ? 9.516 10.227 8.789 1 94.88 110 ALA B CA 1
ATOM 3343 C C . ALA B 1 110 ? 9.422 9 7.891 1 94.88 110 ALA B C 1
ATOM 3345 O O . ALA B 1 110 ? 8.336 8.609 7.457 1 94.88 110 ALA B O 1
ATOM 3346 N N . GLY B 1 111 ? 10.531 8.422 7.555 1 92.44 111 GLY B N 1
ATOM 3347 C CA . GLY B 1 111 ? 10.594 7.242 6.707 1 92.44 111 GLY B CA 1
ATOM 3348 C C . GLY B 1 111 ? 12.008 6.898 6.27 1 92.44 111 GLY B C 1
ATOM 3349 O O . GLY B 1 111 ? 12.938 7.676 6.5 1 92.44 111 GLY B O 1
ATOM 3350 N N . TYR B 1 112 ? 12.148 5.742 5.746 1 90 112 TYR B N 1
ATOM 3351 C CA . TYR B 1 112 ? 13.43 5.305 5.199 1 90 112 TYR B CA 1
ATOM 3352 C C . TYR B 1 112 ? 13.234 4.277 4.09 1 90 112 TYR B C 1
ATOM 3354 O O . TYR B 1 112 ? 12.109 3.84 3.838 1 90 112 TYR B O 1
ATOM 3362 N N . MET B 1 113 ? 14.336 4.051 3.371 1 89.5 113 MET B N 1
ATOM 3363 C CA . MET B 1 113 ? 14.305 3.105 2.258 1 89.5 113 MET B CA 1
ATOM 3364 C C . MET B 1 113 ? 15.531 2.199 2.283 1 89.5 113 MET B C 1
ATOM 3366 O O . MET B 1 113 ? 16.641 2.648 2.605 1 89.5 113 MET B O 1
ATOM 3370 N N . THR B 1 114 ? 15.336 0.963 2.008 1 88.69 114 THR B N 1
ATOM 3371 C CA . THR B 1 114 ? 16.406 0.011 1.714 1 88.69 114 THR B CA 1
ATOM 3372 C C . THR B 1 114 ? 16.156 -0.669 0.368 1 88.69 114 THR B C 1
ATOM 3374 O O . THR B 1 114 ? 15.016 -0.844 -0.051 1 88.69 114 THR B O 1
ATOM 3377 N N . LEU B 1 115 ? 17.266 -1.012 -0.315 1 89.5 115 LEU B N 1
ATOM 3378 C CA . LEU B 1 115 ? 17.172 -1.571 -1.659 1 89.5 115 LEU B CA 1
ATOM 3379 C C . LEU B 1 115 ? 17.797 -2.963 -1.714 1 89.5 115 LEU B C 1
ATOM 3381 O O . LEU B 1 115 ? 18.891 -3.176 -1.202 1 89.5 115 LEU B O 1
ATOM 3385 N N . ALA B 1 116 ? 17.156 -3.865 -2.277 1 93.56 116 ALA B N 1
ATOM 3386 C CA . ALA B 1 116 ? 17.625 -5.223 -2.559 1 93.56 116 ALA B CA 1
ATOM 3387 C C . ALA B 1 116 ? 16.562 -6.016 -3.324 1 93.56 116 ALA B C 1
ATOM 3389 O O . ALA B 1 116 ? 15.406 -5.59 -3.422 1 93.56 116 ALA B O 1
ATOM 3390 N N . PRO B 1 117 ? 16.984 -7.086 -3.979 1 92.88 117 PRO B N 1
ATOM 3391 C CA . PRO B 1 117 ? 15.961 -7.949 -4.578 1 92.88 117 PRO B CA 1
ATOM 3392 C C . PRO B 1 117 ? 14.883 -8.367 -3.58 1 92.88 117 PRO B C 1
ATOM 3394 O O . PRO B 1 117 ? 15.18 -8.617 -2.412 1 92.88 117 PRO B O 1
ATOM 3397 N N . LEU B 1 118 ? 13.695 -8.422 -4.07 1 95.69 118 LEU B N 1
ATOM 3398 C CA . LEU B 1 118 ? 12.516 -8.633 -3.234 1 95.69 118 LEU B CA 1
ATOM 3399 C C . LEU B 1 118 ? 12.633 -9.93 -2.439 1 95.69 118 LEU B C 1
ATOM 3401 O O . LEU B 1 118 ? 12.18 -10.008 -1.296 1 95.69 118 LEU B O 1
ATOM 3405 N N . GLU B 1 119 ? 13.312 -10.945 -3.029 1 95.75 119 GLU B N 1
ATOM 3406 C CA . GLU B 1 119 ? 13.414 -12.258 -2.402 1 95.75 119 GLU B CA 1
ATOM 3407 C C . GLU B 1 119 ? 14.359 -12.227 -1.207 1 95.75 119 GLU B C 1
ATOM 3409 O O . GLU B 1 119 ? 14.305 -13.102 -0.341 1 95.75 119 GLU B O 1
ATOM 3414 N N . TRP B 1 120 ? 15.219 -11.234 -1.214 1 96.44 120 TRP B N 1
ATOM 3415 C CA . TRP B 1 120 ? 16.281 -11.227 -0.206 1 96.44 120 TRP B CA 1
ATOM 3416 C C . TRP B 1 120 ? 15.742 -10.711 1.129 1 96.44 120 TRP B C 1
ATOM 3418 O O . TRP B 1 120 ? 16.328 -10.969 2.18 1 96.44 120 TRP B O 1
ATOM 3428 N N . PHE B 1 121 ? 14.648 -9.953 1.133 1 96.62 121 PHE B N 1
ATOM 3429 C CA . PHE B 1 121 ? 14.109 -9.359 2.35 1 96.62 121 PHE B CA 1
ATOM 3430 C C . PHE B 1 121 ? 13.344 -10.398 3.16 1 96.62 121 PHE B C 1
ATOM 3432 O O . PHE B 1 121 ? 12.398 -11.016 2.656 1 96.62 121 PHE B O 1
ATOM 3439 N N . PRO B 1 122 ? 13.781 -10.656 4.426 1 96.5 122 PRO B N 1
ATOM 3440 C CA . PRO B 1 122 ? 12.836 -11.375 5.289 1 96.5 122 PRO B CA 1
ATOM 3441 C C . PRO B 1 122 ? 11.539 -10.609 5.5 1 96.5 122 PRO B C 1
ATOM 3443 O O . PRO B 1 122 ? 11.516 -9.375 5.391 1 96.5 122 PRO B O 1
ATOM 3446 N N . LEU B 1 123 ? 10.477 -11.305 5.797 1 97.62 123 LEU B N 1
ATOM 3447 C CA . LEU B 1 123 ? 9.172 -10.664 5.973 1 97.62 123 LEU B CA 1
ATOM 3448 C C . LEU B 1 123 ? 9.242 -9.586 7.047 1 97.62 123 LEU B C 1
ATOM 3450 O O . LEU B 1 123 ? 8.586 -8.547 6.934 1 97.62 123 LEU B O 1
ATOM 3454 N N . ASP B 1 124 ? 10.039 -9.797 8.062 1 97.12 124 ASP B N 1
ATOM 3455 C CA . ASP B 1 124 ? 10.148 -8.844 9.164 1 97.12 124 ASP B CA 1
ATOM 3456 C C . ASP B 1 124 ? 10.711 -7.516 8.68 1 97.12 124 ASP B C 1
ATOM 3458 O O . ASP B 1 124 ? 10.375 -6.457 9.211 1 97.12 124 ASP B O 1
ATOM 3462 N N . ASP B 1 125 ? 11.594 -7.535 7.668 1 96.5 125 ASP B N 1
ATOM 3463 C CA . ASP B 1 125 ? 12.109 -6.297 7.098 1 96.5 125 ASP B CA 1
ATOM 3464 C C . ASP B 1 125 ? 11 -5.504 6.414 1 96.5 125 ASP B C 1
ATOM 3466 O O . ASP B 1 125 ? 10.953 -4.273 6.516 1 96.5 125 ASP B O 1
ATOM 3470 N N . TYR B 1 126 ? 10.125 -6.223 5.688 1 97.88 126 TYR B N 1
ATOM 3471 C CA . TYR B 1 126 ? 8.969 -5.578 5.086 1 97.88 126 TYR B CA 1
ATOM 3472 C C . TYR B 1 126 ? 8.133 -4.863 6.141 1 97.88 126 TYR B C 1
ATOM 3474 O O . TYR B 1 126 ? 7.824 -3.678 6 1 97.88 126 TYR B O 1
ATOM 3482 N N . LYS B 1 127 ? 7.836 -5.602 7.188 1 98.19 127 LYS B N 1
ATOM 3483 C CA . LYS B 1 127 ? 6.945 -5.102 8.227 1 98.19 127 LYS B CA 1
ATOM 3484 C C . LYS B 1 127 ? 7.59 -3.951 9 1 98.19 127 LYS B C 1
ATOM 3486 O O . LYS B 1 127 ? 6.918 -2.982 9.359 1 98.19 127 LYS B O 1
ATOM 3491 N N . ARG B 1 128 ? 8.875 -4.039 9.258 1 97.56 128 ARG B N 1
ATOM 3492 C CA . ARG B 1 128 ? 9.578 -2.98 9.977 1 97.56 128 ARG B CA 1
ATOM 3493 C C . ARG B 1 128 ? 9.547 -1.675 9.188 1 97.56 128 ARG B C 1
ATOM 3495 O O . ARG B 1 128 ? 9.344 -0.602 9.766 1 97.56 128 ARG B O 1
ATOM 3502 N N . MET B 1 129 ? 9.789 -1.743 7.91 1 97.19 129 MET B N 1
ATOM 3503 C CA . MET B 1 129 ? 9.727 -0.538 7.09 1 97.19 129 MET B CA 1
ATOM 3504 C C . MET B 1 129 ? 8.32 0.043 7.082 1 97.19 129 MET B C 1
ATOM 3506 O O . MET B 1 129 ? 8.148 1.262 7.137 1 97.19 129 MET B O 1
ATOM 3510 N N . ALA B 1 130 ? 7.332 -0.834 7.016 1 98.5 130 ALA B N 1
ATOM 3511 C CA . ALA B 1 130 ? 5.945 -0.378 7.047 1 98.5 130 ALA B CA 1
ATOM 3512 C C . ALA B 1 130 ? 5.621 0.292 8.375 1 98.5 130 ALA B C 1
ATOM 3514 O O . ALA B 1 130 ? 4.824 1.234 8.43 1 98.5 130 ALA B O 1
ATOM 3515 N N . ASP B 1 131 ? 6.211 -0.199 9.445 1 98.56 131 ASP B N 1
ATOM 3516 C CA . ASP B 1 131 ? 5.973 0.379 10.766 1 98.56 131 ASP B CA 1
ATOM 3517 C C . ASP B 1 131 ? 6.359 1.856 10.789 1 98.56 131 ASP B C 1
ATOM 3519 O O . ASP B 1 131 ? 5.664 2.672 11.406 1 98.56 131 ASP B O 1
ATOM 3523 N N . VAL B 1 132 ? 7.387 2.158 10.109 1 97.94 132 VAL B N 1
ATOM 3524 C CA . VAL B 1 132 ? 7.883 3.531 10.117 1 97.94 132 VAL B CA 1
ATOM 3525 C C . VAL B 1 132 ? 7.184 4.34 9.031 1 97.94 132 VAL B C 1
ATOM 3527 O O . VAL B 1 132 ? 6.531 5.348 9.32 1 97.94 132 VAL B O 1
ATOM 3530 N N . ASN B 1 133 ? 7.23 3.877 7.77 1 97.06 133 ASN B N 1
ATOM 3531 C CA . ASN B 1 133 ? 6.84 4.652 6.598 1 97.06 133 ASN B CA 1
ATOM 3532 C C . ASN B 1 133 ? 5.32 4.77 6.484 1 97.06 133 ASN B C 1
ATOM 3534 O O . ASN B 1 133 ? 4.812 5.715 5.875 1 97.06 133 ASN B O 1
ATOM 3538 N N . LEU B 1 134 ? 4.629 3.771 7.012 1 98.38 134 LEU B N 1
ATOM 3539 C CA . LEU B 1 134 ? 3.201 3.695 6.73 1 98.38 134 LEU B CA 1
ATOM 3540 C C . LEU B 1 134 ? 2.389 3.77 8.016 1 98.38 134 LEU B C 1
ATOM 3542 O O . LEU B 1 134 ? 1.685 4.754 8.258 1 98.38 134 LEU B O 1
ATOM 3546 N N . TRP B 1 135 ? 2.58 2.781 8.906 1 98.81 135 TRP B N 1
ATOM 3547 C CA . TRP B 1 135 ? 1.762 2.736 10.117 1 98.81 135 TRP B CA 1
ATOM 3548 C C . TRP B 1 135 ? 2.07 3.918 11.031 1 98.81 135 TRP B C 1
ATOM 3550 O O . TRP B 1 135 ? 1.176 4.449 11.688 1 98.81 135 TRP B O 1
ATOM 3560 N N . GLY B 1 136 ? 3.377 4.289 11.133 1 98.81 136 GLY B N 1
ATOM 3561 C CA . GLY B 1 136 ? 3.721 5.496 11.867 1 98.81 136 GLY B CA 1
ATOM 3562 C C . GLY B 1 136 ? 3.021 6.734 11.336 1 98.81 136 GLY B C 1
ATOM 3563 O O . GLY B 1 136 ? 2.492 7.531 12.109 1 98.81 136 GLY B O 1
ATOM 3564 N N . LEU B 1 137 ? 2.996 6.898 10.031 1 98.69 137 LEU B N 1
ATOM 3565 C CA . LEU B 1 137 ? 2.326 8.008 9.367 1 98.69 137 LEU B CA 1
ATOM 3566 C C . LEU B 1 137 ? 0.832 8 9.664 1 98.69 137 LEU B C 1
ATOM 3568 O O . LEU B 1 137 ? 0.252 9.047 9.984 1 98.69 137 LEU B O 1
ATOM 3572 N N . VAL B 1 138 ? 0.172 6.836 9.594 1 98.81 138 VAL B N 1
ATOM 3573 C CA . VAL B 1 138 ? -1.252 6.695 9.875 1 98.81 138 VAL B CA 1
ATOM 3574 C C . VAL B 1 138 ? -1.531 7.078 11.328 1 98.81 138 VAL B C 1
ATOM 3576 O O . VAL B 1 138 ? -2.469 7.828 11.609 1 98.81 138 VAL B O 1
ATOM 3579 N N . ASP B 1 139 ? -0.688 6.594 12.211 1 98.81 139 ASP B N 1
ATOM 3580 C CA . ASP B 1 139 ? -0.883 6.82 13.641 1 98.81 139 ASP B CA 1
ATOM 3581 C C . ASP B 1 139 ? -0.716 8.297 13.992 1 98.81 139 ASP B C 1
ATOM 3583 O O . ASP B 1 139 ? -1.547 8.875 14.695 1 98.81 139 ASP B O 1
ATOM 3587 N N . VAL B 1 140 ? 0.329 8.891 13.469 1 98.88 140 VAL B N 1
ATOM 3588 C CA . VAL B 1 140 ? 0.552 10.312 13.703 1 98.88 140 VAL B CA 1
ATOM 3589 C C . VAL B 1 140 ? -0.627 11.117 13.156 1 98.88 140 VAL B C 1
ATOM 3591 O O . VAL B 1 140 ? -1.167 11.984 13.852 1 98.88 140 VAL B O 1
ATOM 3594 N N . THR B 1 141 ? -1.031 10.852 11.93 1 98.88 141 THR B N 1
ATOM 3595 C CA . THR B 1 141 ? -2.113 11.586 11.281 1 98.88 141 THR B CA 1
ATOM 3596 C C . THR B 1 141 ? -3.396 11.492 12.102 1 98.88 141 THR B C 1
ATOM 3598 O O . THR B 1 141 ? -4.012 12.508 12.43 1 98.88 141 THR B O 1
ATOM 3601 N N . LYS B 1 142 ? -3.756 10.305 12.484 1 98.38 142 LYS B N 1
ATOM 3602 C CA . LYS B 1 142 ? -5.012 10.094 13.203 1 98.38 142 LYS B CA 1
ATOM 3603 C C . LYS B 1 142 ? -4.965 10.742 14.586 1 98.38 142 LYS B C 1
ATOM 3605 O O . LYS B 1 142 ? -5.949 11.328 15.039 1 98.38 142 LYS B O 1
ATOM 3610 N N . THR B 1 143 ? -3.852 10.641 15.258 1 98.5 143 THR B N 1
ATOM 3611 C CA . THR B 1 143 ? -3.707 11.18 16.609 1 98.5 143 THR B CA 1
ATOM 3612 C C . THR B 1 143 ? -3.824 12.703 16.594 1 98.5 143 THR B C 1
ATOM 3614 O O . THR B 1 143 ? -4.434 13.289 17.5 1 98.5 143 THR B O 1
ATOM 3617 N N . PHE B 1 144 ? -3.309 13.367 15.578 1 98.75 144 PHE B N 1
ATOM 3618 C CA . PHE B 1 144 ? -3.25 14.828 15.57 1 98.75 144 PHE B CA 1
ATOM 3619 C C . PHE B 1 144 ? -4.406 15.406 14.758 1 98.75 144 PHE B C 1
ATOM 3621 O O . PHE B 1 144 ? -4.566 16.625 14.695 1 98.75 144 PHE B O 1
ATOM 3628 N N . LEU B 1 145 ? -5.211 14.555 14.172 1 98.06 145 LEU B N 1
ATOM 3629 C CA . LEU B 1 145 ? -6.262 14.969 13.242 1 98.06 145 LEU B CA 1
ATOM 3630 C C . LEU B 1 145 ? -7.246 15.914 13.922 1 98.06 145 LEU B C 1
ATOM 3632 O O . LEU B 1 145 ? -7.691 16.891 13.32 1 98.06 145 LEU B O 1
ATOM 3636 N N . PRO B 1 146 ? -7.598 15.695 15.234 1 96.94 146 PRO B N 1
ATOM 3637 C CA . PRO B 1 146 ? -8.516 16.641 15.883 1 96.94 146 PRO B CA 1
ATOM 3638 C C . PRO B 1 146 ? -7.992 18.062 15.891 1 96.94 146 PRO B C 1
ATOM 3640 O O . PRO B 1 146 ? -8.766 19.016 15.711 1 96.94 146 PRO B O 1
ATOM 3643 N N . LEU B 1 147 ? -6.734 18.266 16.062 1 98.38 147 LEU B N 1
ATOM 3644 C CA . LEU B 1 147 ? -6.141 19.594 16.062 1 98.38 147 LEU B CA 1
ATOM 3645 C C . LEU B 1 147 ? -6.125 20.172 14.648 1 98.38 147 LEU B C 1
ATOM 3647 O O . LEU B 1 147 ? -6.266 21.391 14.469 1 98.38 147 LEU B O 1
ATOM 3651 N N . VAL B 1 148 ? -5.945 19.312 13.648 1 98.62 148 VAL B N 1
ATOM 3652 C CA . VAL B 1 148 ? -5.949 19.766 12.258 1 98.62 148 VAL B CA 1
ATOM 3653 C C . VAL B 1 148 ? -7.355 20.203 11.867 1 98.62 148 VAL B C 1
ATOM 3655 O O . VAL B 1 148 ? -7.527 21.234 11.195 1 98.62 148 VAL B O 1
ATOM 3658 N N . LYS B 1 149 ? -8.352 19.422 12.305 1 96.25 149 LYS B N 1
ATOM 3659 C CA . LYS B 1 149 ? -9.742 19.781 12.047 1 96.25 149 LYS B CA 1
ATOM 3660 C C . LYS B 1 149 ? -10.086 21.125 12.664 1 96.25 149 LYS B C 1
ATOM 3662 O O . LYS B 1 149 ? -10.75 21.953 12.031 1 96.25 149 LYS B O 1
ATOM 3667 N N . MET B 1 150 ? -9.617 21.312 13.836 1 96.31 150 MET B N 1
ATOM 3668 C CA . MET B 1 150 ? -9.883 22.562 14.547 1 96.31 150 MET B CA 1
ATOM 3669 C C . MET B 1 150 ? -9.375 23.75 13.758 1 96.31 150 MET B C 1
ATOM 3671 O O . MET B 1 150 ? -10.031 24.797 13.711 1 96.31 150 MET B O 1
ATOM 3675 N N . ALA B 1 151 ? -8.297 23.609 13.078 1 97.12 151 ALA B N 1
ATOM 3676 C CA . ALA B 1 151 ? -7.672 24.719 12.344 1 97.12 151 ALA B CA 1
ATOM 3677 C C . ALA B 1 151 ? -8.141 24.734 10.891 1 97.12 151 ALA B C 1
ATOM 3679 O O . ALA B 1 151 ? -7.77 25.625 10.125 1 97.12 151 ALA B O 1
ATOM 3680 N N . ARG B 1 152 ? -8.977 23.734 10.523 1 96.44 152 ARG B N 1
ATOM 3681 C CA . ARG B 1 152 ? -9.258 23.547 9.102 1 96.44 152 ARG B CA 1
ATOM 3682 C C . ARG B 1 152 ? -7.98 23.594 8.273 1 96.44 152 ARG B C 1
ATOM 3684 O O . ARG B 1 152 ? -7.902 24.312 7.285 1 96.44 152 ARG B O 1
ATOM 3691 N N . GLY B 1 153 ? -7 22.828 8.789 1 98 153 GLY B N 1
ATOM 3692 C CA . GLY B 1 153 ? -5.652 22.859 8.242 1 98 153 GLY B CA 1
ATOM 3693 C C . GLY B 1 153 ? -5.434 21.844 7.141 1 98 153 GLY B C 1
ATOM 3694 O O . GLY B 1 153 ? -6.273 21.703 6.25 1 98 153 GLY B O 1
ATOM 3695 N N . ARG B 1 154 ? -4.195 21.234 7.164 1 98.06 154 ARG B N 1
ATOM 3696 C CA . ARG B 1 154 ? -3.889 20.297 6.086 1 98.06 154 ARG B CA 1
ATOM 3697 C C . ARG B 1 154 ? -2.936 19.219 6.562 1 98.06 154 ARG B C 1
ATOM 3699 O O . ARG B 1 154 ? -2.229 19.391 7.559 1 98.06 154 ARG B O 1
ATOM 3706 N N . VAL B 1 155 ? -3.068 18.109 5.988 1 98.75 155 VAL B N 1
ATOM 3707 C CA . VAL B 1 155 ? -2.135 17 6.145 1 98.75 155 VAL B CA 1
ATOM 3708 C C . VAL B 1 155 ? -1.321 16.828 4.863 1 98.75 155 VAL B C 1
ATOM 3710 O O . VAL B 1 155 ? -1.882 16.797 3.766 1 98.75 155 VAL B O 1
ATOM 3713 N N . VAL B 1 156 ? -0.011 16.859 4.977 1 98.75 156 VAL B N 1
ATOM 3714 C CA . VAL B 1 156 ? 0.889 16.641 3.85 1 98.75 156 VAL B CA 1
ATOM 3715 C C . VAL B 1 156 ? 1.706 15.367 4.086 1 98.75 156 VAL B C 1
ATOM 3717 O O . VAL B 1 156 ? 2.443 15.266 5.07 1 98.75 156 VAL B O 1
ATOM 3720 N N . ASN B 1 157 ? 1.527 14.391 3.238 1 97.75 157 ASN B N 1
ATOM 3721 C CA . ASN B 1 157 ? 2.215 13.109 3.35 1 97.75 157 ASN B CA 1
ATOM 3722 C C . ASN B 1 157 ? 3.285 12.953 2.273 1 97.75 157 ASN B C 1
ATOM 3724 O O . ASN B 1 157 ? 3.066 13.312 1.116 1 97.75 157 ASN B O 1
ATOM 3728 N N . VAL B 1 158 ? 4.41 12.438 2.678 1 94.38 158 VAL B N 1
ATOM 3729 C CA . VAL B 1 158 ? 5.488 12.219 1.719 1 94.38 158 VAL B CA 1
ATOM 3730 C C . VAL B 1 158 ? 5.441 10.789 1.198 1 94.38 158 VAL B C 1
ATOM 3732 O O . VAL B 1 158 ? 5.582 9.836 1.971 1 94.38 158 VAL B O 1
ATOM 3735 N N . SER B 1 159 ? 5.199 10.664 -0.014 1 90.44 159 SER B N 1
ATOM 3736 C CA . SER B 1 159 ? 5.273 9.391 -0.721 1 90.44 159 SER B CA 1
ATOM 3737 C C . SER B 1 159 ? 6.52 9.312 -1.595 1 90.44 159 SER B C 1
ATOM 3739 O O . SER B 1 159 ? 7.633 9.555 -1.121 1 90.44 159 SER B O 1
ATOM 3741 N N . SER B 1 160 ? 6.461 8.828 -2.732 1 79 160 SER B N 1
ATOM 3742 C CA . SER B 1 160 ? 7.539 8.703 -3.705 1 79 160 SER B CA 1
ATOM 3743 C C . SER B 1 160 ? 6.996 8.57 -5.125 1 79 160 SER B C 1
ATOM 3745 O O . SER B 1 160 ? 5.828 8.219 -5.316 1 79 160 SER B O 1
ATOM 3747 N N . ILE B 1 161 ? 7.801 9.055 -6.051 1 61.28 161 ILE B N 1
ATOM 3748 C CA . ILE B 1 161 ? 7.363 8.844 -7.43 1 61.28 161 ILE B CA 1
ATOM 3749 C C . ILE B 1 161 ? 7.207 7.352 -7.699 1 61.28 161 ILE B C 1
ATOM 3751 O O . ILE B 1 161 ? 6.414 6.945 -8.555 1 61.28 161 ILE B O 1
ATOM 3755 N N . VAL B 1 162 ? 8.07 6.59 -7.059 1 53.44 162 VAL B N 1
ATOM 3756 C CA . VAL B 1 162 ? 7.906 5.145 -7.168 1 53.44 162 VAL B CA 1
ATOM 3757 C C . VAL B 1 162 ? 6.617 4.715 -6.477 1 53.44 162 VAL B C 1
ATOM 3759 O O . VAL B 1 162 ? 6.047 3.672 -6.809 1 53.44 162 VAL B O 1
ATOM 3762 N N . GLY B 1 163 ? 5.91 5.363 -5.672 1 42.09 163 GLY B N 1
ATOM 3763 C CA . GLY B 1 163 ? 4.645 5.117 -4.996 1 42.09 163 GLY B CA 1
ATOM 3764 C C . GLY B 1 163 ? 3.457 5.73 -5.711 1 42.09 163 GLY B C 1
ATOM 3765 O O . GLY B 1 163 ? 2.406 5.098 -5.84 1 42.09 163 GLY B O 1
ATOM 3766 N N . GLY B 1 164 ? 3.467 7.082 -5.996 1 40.78 164 GLY B N 1
ATOM 3767 C CA . GLY B 1 164 ? 2.387 7.91 -6.504 1 40.78 164 GLY B CA 1
ATOM 3768 C C . GLY B 1 164 ? 1.976 7.555 -7.918 1 40.78 164 GLY B C 1
ATOM 3769 O O . GLY B 1 164 ? 0.835 7.148 -8.156 1 40.78 164 GLY B O 1
ATOM 3770 N N . CYS B 1 165 ? 2.758 8.109 -8.828 1 45.5 165 CYS B N 1
ATOM 3771 C CA . CYS B 1 165 ? 2.561 7.875 -10.258 1 45.5 165 CYS B CA 1
ATOM 3772 C C . CYS B 1 165 ? 3.057 6.492 -10.656 1 45.5 165 CYS B C 1
ATOM 3774 O O . CYS B 1 165 ? 3.746 6.344 -11.672 1 45.5 165 CYS B O 1
ATOM 3776 N N . LEU B 1 166 ? 2.812 5.484 -9.82 1 51.75 166 LEU B N 1
ATOM 3777 C CA . LEU B 1 166 ? 3.301 4.398 -8.977 1 51.75 166 LEU B CA 1
ATOM 3778 C C . LEU B 1 166 ? 3.979 3.322 -9.812 1 51.75 166 LEU B C 1
ATOM 3780 O O . LEU B 1 166 ? 3.314 2.605 -10.57 1 51.75 166 LEU B O 1
ATOM 3784 N N . ILE B 1 167 ? 5.098 3.674 -10.227 1 58.66 167 ILE B N 1
ATOM 3785 C CA . ILE B 1 167 ? 5.961 2.617 -10.742 1 58.66 167 ILE B CA 1
ATOM 3786 C C . ILE B 1 167 ? 6.742 1.983 -9.594 1 58.66 167 ILE B C 1
ATOM 3788 O O . ILE B 1 167 ? 7.457 2.676 -8.859 1 58.66 167 ILE B O 1
ATOM 3792 N N . ALA B 1 168 ? 6.336 0.806 -9.305 1 68.81 168 ALA B N 1
ATOM 3793 C CA . ALA B 1 168 ? 7.16 0.016 -8.391 1 68.81 168 ALA B CA 1
ATOM 3794 C C . ALA B 1 168 ? 8.312 -0.656 -9.133 1 68.81 168 ALA B C 1
ATOM 3796 O O . ALA B 1 168 ? 8.102 -1.607 -9.891 1 68.81 168 ALA B O 1
ATOM 3797 N N . ASN B 1 169 ? 9.5 -0.114 -8.805 1 72.62 169 ASN B N 1
ATOM 3798 C CA . ASN B 1 169 ? 10.664 -0.594 -9.547 1 72.62 169 ASN B CA 1
ATOM 3799 C C . ASN B 1 169 ? 11.359 -1.736 -8.812 1 72.62 169 ASN B C 1
ATOM 3801 O O . ASN B 1 169 ? 11.133 -1.945 -7.617 1 72.62 169 ASN B O 1
ATOM 3805 N N . GLU B 1 170 ? 12.219 -2.393 -9.516 1 81.06 170 GLU B N 1
ATOM 3806 C CA . GLU B 1 170 ? 13.023 -3.461 -8.93 1 81.06 170 GLU B CA 1
ATOM 3807 C C . GLU B 1 170 ? 13.812 -2.963 -7.727 1 81.06 170 GLU B C 1
ATOM 3809 O O . GLU B 1 170 ? 14.203 -1.793 -7.672 1 81.06 170 GLU B O 1
ATOM 3814 N N . LEU B 1 171 ? 13.977 -3.783 -6.77 1 86.94 171 LEU B N 1
ATOM 3815 C CA . LEU B 1 171 ? 14.805 -3.596 -5.582 1 86.94 171 LEU B CA 1
ATOM 3816 C C . LEU B 1 171 ? 14.055 -2.787 -4.523 1 86.94 171 LEU B C 1
ATOM 3818 O O . LEU B 1 171 ? 14.562 -2.586 -3.418 1 86.94 171 LEU B O 1
ATOM 3822 N N . THR B 1 172 ? 12.82 -2.369 -4.797 1 88.62 172 THR B N 1
ATOM 3823 C CA . THR B 1 172 ? 12.172 -1.419 -3.904 1 88.62 172 THR B CA 1
ATOM 3824 C C . THR B 1 172 ? 10.922 -2.033 -3.281 1 88.62 172 THR B C 1
ATOM 3826 O O . THR B 1 172 ? 10.047 -1.315 -2.785 1 88.62 172 THR B O 1
ATOM 3829 N N . ALA B 1 173 ? 10.805 -3.279 -3.275 1 92.81 173 ALA B N 1
ATOM 3830 C CA . ALA B 1 173 ? 9.531 -3.916 -2.939 1 92.81 173 ALA B CA 1
ATOM 3831 C C . ALA B 1 173 ? 9.023 -3.441 -1.582 1 92.81 173 ALA B C 1
ATOM 3833 O O . ALA B 1 173 ? 7.918 -2.902 -1.481 1 92.81 173 ALA B O 1
ATOM 3834 N N . PRO B 1 174 ? 9.82 -3.604 -0.45 1 95.25 174 PRO B N 1
ATOM 3835 C CA . PRO B 1 174 ? 9.297 -3.127 0.829 1 95.25 174 PRO B CA 1
ATOM 3836 C C . PRO B 1 174 ? 8.969 -1.634 0.813 1 95.25 174 PRO B C 1
ATOM 3838 O O . PRO B 1 174 ? 7.949 -1.214 1.36 1 95.25 174 PRO B O 1
ATOM 3841 N N . TYR B 1 175 ? 9.773 -0.875 0.213 1 92.94 175 TYR B N 1
ATOM 3842 C CA . TYR B 1 175 ? 9.586 0.571 0.16 1 92.94 175 TYR B CA 1
ATOM 3843 C C . TYR B 1 175 ? 8.359 0.933 -0.664 1 92.94 175 TYR B C 1
ATOM 3845 O O . TYR B 1 175 ? 7.512 1.708 -0.216 1 92.94 175 TYR B O 1
ATOM 3853 N N . SER B 1 176 ? 8.25 0.354 -1.899 1 91.31 176 SER B N 1
ATOM 3854 C CA . SER B 1 176 ? 7.125 0.632 -2.783 1 91.31 176 SER B CA 1
ATOM 3855 C C . SER B 1 176 ? 5.801 0.271 -2.121 1 91.31 176 SER B C 1
ATOM 3857 O O . SER B 1 176 ? 4.812 0.997 -2.26 1 91.31 176 SER B O 1
ATOM 3859 N N . ILE B 1 177 ? 5.785 -0.825 -1.423 1 94.81 177 ILE B N 1
ATOM 3860 C CA . ILE B 1 177 ? 4.574 -1.242 -0.72 1 94.81 177 ILE B CA 1
ATOM 3861 C C . ILE B 1 177 ? 4.137 -0.145 0.247 1 94.81 177 ILE B C 1
ATOM 3863 O O . ILE B 1 177 ? 2.961 0.228 0.281 1 94.81 177 ILE B O 1
ATOM 3867 N N . THR B 1 178 ? 5.066 0.406 1.025 1 95.75 178 THR B N 1
ATOM 3868 C CA . THR B 1 178 ? 4.719 1.414 2.021 1 95.75 178 THR B CA 1
ATOM 3869 C C . THR B 1 178 ? 4.234 2.695 1.348 1 95.75 178 THR B C 1
ATOM 3871 O O . THR B 1 178 ? 3.26 3.305 1.791 1 95.75 178 THR B O 1
ATOM 3874 N N . LYS B 1 179 ? 4.883 3.082 0.328 1 92.5 179 LYS B N 1
ATOM 3875 C CA . LYS B 1 179 ? 4.543 4.352 -0.306 1 92.5 179 LYS B CA 1
ATOM 3876 C C . LYS B 1 179 ? 3.234 4.242 -1.088 1 92.5 179 LYS B C 1
ATOM 3878 O O . LYS B 1 179 ? 2.473 5.207 -1.169 1 92.5 179 LYS B O 1
ATOM 3883 N N . TYR B 1 180 ? 2.984 3.078 -1.688 1 90.69 180 TYR B N 1
ATOM 3884 C CA . TYR B 1 180 ? 1.654 2.83 -2.232 1 90.69 180 TYR B CA 1
ATOM 3885 C C . TYR B 1 180 ? 0.592 2.932 -1.144 1 90.69 180 TYR B C 1
ATOM 3887 O O . TYR B 1 180 ? -0.48 3.5 -1.365 1 90.69 180 TYR B O 1
ATOM 3895 N N . GLY B 1 181 ? 0.905 2.361 -0.034 1 93.88 181 GLY B N 1
ATOM 3896 C CA . GLY B 1 181 ? -0.003 2.48 1.095 1 93.88 181 GLY B CA 1
ATOM 3897 C C . GLY B 1 181 ? -0.263 3.918 1.502 1 93.88 181 GLY B C 1
ATOM 3898 O O . GLY B 1 181 ? -1.399 4.289 1.807 1 93.88 181 GLY B O 1
ATOM 3899 N N . VAL B 1 182 ? 0.756 4.719 1.487 1 95 182 VAL B N 1
ATOM 3900 C CA . VAL B 1 182 ? 0.64 6.137 1.821 1 95 182 VAL B CA 1
ATOM 3901 C C . VAL B 1 182 ? -0.289 6.828 0.825 1 95 182 VAL B C 1
ATOM 3903 O O . VAL B 1 182 ? -1.119 7.652 1.211 1 95 182 VAL B O 1
ATOM 3906 N N . GLU B 1 183 ? -0.154 6.484 -0.444 1 90.19 183 GLU B N 1
ATOM 3907 C CA . GLU B 1 183 ? -1.025 7.051 -1.47 1 90.19 183 GLU B CA 1
ATOM 3908 C C . GLU B 1 183 ? -2.49 6.723 -1.193 1 90.19 183 GLU B C 1
ATOM 3910 O O . GLU B 1 183 ? -3.346 7.609 -1.223 1 90.19 183 GLU B O 1
ATOM 3915 N N . ALA B 1 184 ? -2.729 5.48 -0.929 1 90.44 184 ALA B N 1
ATOM 3916 C CA . ALA B 1 184 ? -4.094 5.031 -0.671 1 90.44 184 ALA B CA 1
ATOM 3917 C C . ALA B 1 184 ? -4.68 5.734 0.552 1 90.44 184 ALA B C 1
ATOM 3919 O O . ALA B 1 184 ? -5.793 6.262 0.5 1 90.44 184 ALA B O 1
ATOM 3920 N N . PHE B 1 185 ? -3.906 5.75 1.618 1 95.56 185 PHE B N 1
ATOM 3921 C CA . PHE B 1 185 ? -4.348 6.395 2.85 1 95.56 185 PHE B CA 1
ATOM 3922 C C . PHE B 1 185 ? -4.668 7.863 2.609 1 95.56 185 PHE B C 1
ATOM 3924 O O . PHE B 1 185 ? -5.695 8.367 3.072 1 95.56 185 PHE B O 1
ATOM 3931 N N . SER B 1 186 ? -3.816 8.508 1.873 1 94 186 SER B N 1
ATOM 3932 C CA . SER B 1 186 ? -3.945 9.938 1.625 1 94 186 SER B CA 1
ATOM 3933 C C . SER B 1 186 ? -5.191 10.25 0.801 1 94 186 SER B C 1
ATOM 3935 O O . SER B 1 186 ? -5.891 11.227 1.065 1 94 186 SER B O 1
ATOM 3937 N N . ASP B 1 187 ? -5.449 9.469 -0.17 1 88.69 187 ASP B N 1
ATOM 3938 C CA . ASP B 1 187 ? -6.617 9.68 -1.016 1 88.69 187 ASP B CA 1
ATOM 3939 C C . ASP B 1 187 ? -7.91 9.531 -0.217 1 88.69 187 ASP B C 1
ATOM 3941 O O . ASP B 1 187 ? -8.836 10.336 -0.354 1 88.69 187 ASP B O 1
ATOM 3945 N N . VAL B 1 188 ? -7.957 8.477 0.594 1 90.38 188 VAL B N 1
ATOM 3946 C CA . VAL B 1 188 ? -9.148 8.266 1.404 1 90.38 188 VAL B CA 1
ATOM 3947 C C . VAL B 1 188 ? -9.289 9.398 2.42 1 90.38 188 VAL B C 1
ATOM 3949 O O . VAL B 1 188 ? -10.383 9.938 2.615 1 90.38 188 VAL B O 1
ATOM 3952 N N . LEU B 1 189 ? -8.18 9.75 3.033 1 94.94 189 LEU B N 1
ATOM 3953 C CA . LEU B 1 189 ? -8.18 10.844 3.996 1 94.94 189 LEU B CA 1
ATOM 3954 C C . LEU B 1 189 ? -8.703 12.133 3.359 1 94.94 189 LEU B C 1
ATOM 3956 O O . LEU B 1 189 ? -9.539 12.82 3.949 1 94.94 189 LEU B O 1
ATOM 3960 N N . ARG B 1 190 ? -8.195 12.438 2.191 1 92.19 190 ARG B N 1
ATOM 3961 C CA . ARG B 1 190 ? -8.594 13.648 1.48 1 92.19 190 ARG B CA 1
ATOM 3962 C C . ARG B 1 190 ? -10.109 13.695 1.286 1 92.19 190 ARG B C 1
ATOM 3964 O O . ARG B 1 190 ? -10.742 14.711 1.578 1 92.19 190 ARG B O 1
ATOM 3971 N N . ARG B 1 191 ? -10.664 12.609 0.873 1 86.56 191 ARG B N 1
ATOM 3972 C CA . ARG B 1 191 ? -12.094 12.547 0.574 1 86.56 191 ARG B CA 1
ATOM 3973 C C . ARG B 1 191 ? -12.922 12.633 1.851 1 86.56 191 ARG B C 1
ATOM 3975 O O . ARG B 1 191 ? -13.953 13.32 1.885 1 86.56 191 ARG B O 1
ATOM 3982 N N . GLU B 1 192 ? -12.508 12.016 2.875 1 90.56 192 GLU B N 1
ATOM 3983 C CA . GLU B 1 192 ? -13.297 11.953 4.098 1 90.56 192 GLU B CA 1
ATOM 3984 C C . GLU B 1 192 ? -13.148 13.227 4.922 1 90.56 192 GLU B C 1
ATOM 3986 O O . GLU B 1 192 ? -14.016 13.547 5.742 1 90.56 192 GLU B O 1
ATOM 3991 N N . MET B 1 193 ? -12.078 13.992 4.688 1 92.56 193 MET B N 1
ATOM 3992 C CA . MET B 1 193 ? -11.836 15.188 5.496 1 92.56 193 MET B CA 1
ATOM 3993 C C . MET B 1 193 ? -12.344 16.438 4.785 1 92.56 193 MET B C 1
ATOM 3995 O O . MET B 1 193 ? -12.375 17.516 5.371 1 92.56 193 MET B O 1
ATOM 3999 N N . LEU B 1 194 ? -12.773 16.25 3.584 1 87.19 194 LEU B N 1
ATOM 4000 C CA . LEU B 1 194 ? -13.227 17.391 2.785 1 87.19 194 LEU B CA 1
ATOM 4001 C C . LEU B 1 194 ? -14.32 18.156 3.52 1 87.19 194 LEU B C 1
ATOM 4003 O O . LEU B 1 194 ? -14.258 19.391 3.602 1 87.19 194 LEU B O 1
ATOM 4007 N N . PRO B 1 195 ? -15.297 17.469 4.16 1 87.06 195 PRO B N 1
ATOM 4008 C CA . PRO B 1 195 ? -16.344 18.219 4.852 1 87.06 195 PRO B CA 1
ATOM 4009 C C . PRO B 1 195 ? -15.812 19.031 6.023 1 87.06 195 PRO B C 1
ATOM 4011 O O . PRO B 1 195 ? -16.453 20 6.457 1 87.06 195 PRO B O 1
ATOM 4014 N N . TRP B 1 196 ? -14.672 18.688 6.531 1 92.88 196 TRP B N 1
ATOM 4015 C CA . TRP B 1 196 ? -14.094 19.375 7.684 1 92.88 196 TRP B CA 1
ATOM 4016 C C . TRP B 1 196 ? -13.219 20.531 7.238 1 92.88 196 TRP B C 1
ATOM 4018 O O . TRP B 1 196 ? -12.648 21.25 8.07 1 92.88 196 TRP B O 1
ATOM 4028 N N . GLY B 1 197 ? -13.078 20.672 5.879 1 92.56 197 GLY B N 1
ATOM 4029 C CA . GLY B 1 197 ? -12.234 21.75 5.359 1 92.56 197 GLY B CA 1
ATOM 4030 C C . GLY B 1 197 ? -10.758 21.438 5.457 1 92.56 197 GLY B C 1
ATOM 4031 O O . GLY B 1 197 ? -9.922 22.344 5.352 1 92.56 197 GLY B O 1
ATOM 4032 N N . VAL B 1 198 ? -10.438 20.203 5.754 1 95.62 198 VAL B N 1
ATOM 4033 C CA . VAL B 1 198 ? -9.047 19.781 5.84 1 95.62 198 VAL B CA 1
ATOM 4034 C C . VAL B 1 198 ? -8.539 19.406 4.453 1 95.62 198 VAL B C 1
ATOM 4036 O O . VAL B 1 198 ? -9.203 18.672 3.721 1 95.62 198 VAL B O 1
ATOM 4039 N N . ARG B 1 199 ? -7.406 19.969 4.059 1 95.06 199 ARG B N 1
ATOM 4040 C CA . ARG B 1 199 ? -6.777 19.641 2.787 1 95.06 199 ARG B CA 1
ATOM 4041 C C . ARG B 1 199 ? -5.719 18.562 2.971 1 95.06 199 ARG B C 1
ATOM 4043 O O . ARG B 1 199 ? -5.07 18.484 4.016 1 95.06 199 ARG B O 1
ATOM 4050 N N . VAL B 1 200 ? -5.609 17.688 1.967 1 95.81 200 VAL B N 1
ATOM 4051 C CA . VAL B 1 200 ? -4.617 16.625 2.016 1 95.81 200 VAL B CA 1
ATOM 4052 C C . VAL B 1 200 ? -3.779 16.625 0.738 1 95.81 200 VAL B C 1
ATOM 4054 O O . VAL B 1 200 ? -4.324 16.641 -0.368 1 95.81 200 VAL B O 1
ATOM 4057 N N . SER B 1 201 ? -2.484 16.719 0.883 1 94.75 201 SER B N 1
ATOM 4058 C CA . SER B 1 201 ? -1.555 16.703 -0.242 1 94.75 201 SER B CA 1
ATOM 4059 C C . SER B 1 201 ? -0.527 15.586 -0.096 1 94.75 201 SER B C 1
ATOM 4061 O O . SER B 1 201 ? -0.213 15.164 1.019 1 94.75 201 SER B O 1
ATOM 4063 N N . ILE B 1 202 ? -0.043 15.125 -1.217 1 93.44 202 ILE B N 1
ATOM 4064 C CA . ILE B 1 202 ? 1.014 14.117 -1.262 1 93.44 202 ILE B CA 1
ATOM 4065 C C . ILE B 1 202 ? 2.236 14.688 -1.977 1 93.44 202 ILE B C 1
ATOM 4067 O O . ILE B 1 202 ? 2.123 15.227 -3.078 1 93.44 202 ILE B O 1
ATOM 4071 N N . ILE B 1 203 ? 3.379 14.664 -1.311 1 92.88 203 ILE B N 1
ATOM 4072 C CA . ILE B 1 203 ? 4.645 14.969 -1.973 1 92.88 203 ILE B CA 1
ATOM 4073 C C . ILE B 1 203 ? 5.223 13.695 -2.584 1 92.88 203 ILE B C 1
ATOM 4075 O O . ILE B 1 203 ? 5.383 12.688 -1.895 1 92.88 203 ILE B O 1
ATOM 4079 N N . GLU B 1 204 ? 5.531 13.711 -3.818 1 88.69 204 GLU B N 1
ATOM 4080 C CA . GLU B 1 204 ? 6.047 12.547 -4.523 1 88.69 204 GLU B CA 1
ATOM 4081 C C . GLU B 1 204 ? 7.434 12.812 -5.102 1 88.69 204 GLU B C 1
ATOM 4083 O O . GLU B 1 204 ? 7.574 13.062 -6.297 1 88.69 204 GLU B O 1
ATOM 4088 N N . PRO B 1 205 ? 8.422 12.648 -4.277 1 85.88 205 PRO B N 1
ATOM 4089 C CA . PRO B 1 205 ? 9.781 12.93 -4.75 1 85.88 205 PRO B CA 1
ATOM 4090 C C . PRO B 1 205 ? 10.359 11.797 -5.594 1 85.88 205 PRO B C 1
ATOM 4092 O O . PRO B 1 205 ? 10.078 10.625 -5.34 1 85.88 205 PRO B O 1
ATOM 4095 N N . GLN B 1 206 ? 11.18 12.188 -6.523 1 77.62 206 GLN B N 1
ATOM 4096 C CA . GLN B 1 206 ? 12.055 11.219 -7.176 1 77.62 206 GLN B CA 1
ATOM 4097 C C . GLN B 1 206 ? 13.266 10.891 -6.301 1 77.62 206 GLN B C 1
ATOM 4099 O O . GLN B 1 206 ? 13.398 11.422 -5.195 1 77.62 206 GLN B O 1
ATOM 4104 N N . ALA B 1 207 ? 14.023 10 -6.84 1 72.12 207 ALA B N 1
ATOM 4105 C CA . ALA B 1 207 ? 15.258 9.68 -6.121 1 72.12 207 ALA B CA 1
ATOM 4106 C C . ALA B 1 207 ? 16.25 10.828 -6.195 1 72.12 207 ALA B C 1
ATOM 4108 O O . ALA B 1 207 ? 16.5 11.375 -7.273 1 72.12 207 ALA B O 1
ATOM 4109 N N . PHE B 1 208 ? 16.609 11.242 -5.023 1 72.06 208 PHE B N 1
ATOM 4110 C CA . PHE B 1 208 ? 17.641 12.273 -4.957 1 72.06 208 PHE B CA 1
ATOM 4111 C C . PHE B 1 208 ? 18.906 11.734 -4.305 1 72.06 208 PHE B C 1
ATOM 4113 O O . PHE B 1 208 ? 18.859 10.812 -3.492 1 72.06 208 PHE B O 1
ATOM 4120 N N . LYS B 1 209 ? 19.984 12.242 -4.809 1 72.62 209 LYS B N 1
ATOM 4121 C CA . LYS B 1 209 ? 21.266 11.875 -4.203 1 72.62 209 LYS B CA 1
ATOM 4122 C C . LYS B 1 209 ? 21.469 12.602 -2.875 1 72.62 209 LYS B C 1
ATOM 4124 O O . LYS B 1 209 ? 21.469 13.828 -2.824 1 72.62 209 LYS B O 1
ATOM 4129 N N . THR B 1 210 ? 21.172 11.867 -1.832 1 64 210 THR B N 1
ATOM 4130 C CA . THR B 1 210 ? 21.578 12.445 -0.554 1 64 210 THR B CA 1
ATOM 4131 C C . THR B 1 210 ? 22.906 11.867 -0.099 1 64 210 THR B C 1
ATOM 4133 O O . THR B 1 210 ? 23.297 10.773 -0.509 1 64 210 THR B O 1
ATOM 4136 N N . PRO B 1 211 ? 23.797 12.695 0.515 1 56.94 211 PRO B N 1
ATOM 4137 C CA . PRO B 1 211 ? 25.156 12.266 0.876 1 56.94 211 PRO B CA 1
ATOM 4138 C C . PRO B 1 211 ? 25.172 10.906 1.574 1 56.94 211 PRO B C 1
ATOM 4140 O O . PRO B 1 211 ? 26.156 10.172 1.454 1 56.94 211 PRO B O 1
ATOM 4143 N N . LEU B 1 212 ? 24.125 10.555 2.217 1 57.25 212 LEU B N 1
ATOM 4144 C CA . LEU B 1 212 ? 24.188 9.32 3.004 1 57.25 212 LEU B CA 1
ATOM 4145 C C . LEU B 1 212 ? 23.5 8.18 2.279 1 57.25 212 LEU B C 1
ATOM 4147 O O . LEU B 1 212 ? 23.594 7.02 2.693 1 57.25 212 LEU B O 1
ATOM 4151 N N . TRP B 1 213 ? 23.047 8.461 1.105 1 62.62 213 TRP B N 1
ATOM 4152 C CA . TRP B 1 213 ? 22.203 7.457 0.483 1 62.62 213 TRP B CA 1
ATOM 4153 C C . TRP B 1 213 ? 23.031 6.312 -0.087 1 62.62 213 TRP B C 1
ATOM 4155 O O . TRP B 1 213 ? 22.656 5.145 0.038 1 62.62 213 TRP B O 1
ATOM 4165 N N . ASP B 1 214 ? 24.125 6.703 -0.604 1 60.75 214 ASP B N 1
ATOM 4166 C CA . ASP B 1 214 ? 24.922 5.672 -1.265 1 60.75 214 ASP B CA 1
ATOM 4167 C C . ASP B 1 214 ? 25.406 4.629 -0.263 1 60.75 214 ASP B C 1
ATOM 4169 O O . ASP B 1 214 ? 25.172 3.43 -0.443 1 60.75 214 ASP B O 1
ATOM 4173 N N . ASN B 1 215 ? 25.938 5.125 0.764 1 65.81 215 ASN B N 1
ATOM 4174 C CA . ASN B 1 215 ? 26.516 4.211 1.744 1 65.81 215 ASN B CA 1
ATOM 4175 C C . ASN B 1 215 ? 25.438 3.398 2.455 1 65.81 215 ASN B C 1
ATOM 4177 O O . ASN B 1 215 ? 25.578 2.191 2.65 1 65.81 215 ASN B O 1
ATOM 4181 N N . ILE B 1 216 ? 24.406 3.996 2.605 1 69.25 216 ILE B N 1
ATOM 4182 C CA . ILE B 1 216 ? 23.344 3.336 3.367 1 69.25 216 ILE B CA 1
ATOM 4183 C C . ILE B 1 216 ? 22.656 2.291 2.492 1 69.25 216 ILE B C 1
ATOM 4185 O O . ILE B 1 216 ? 22.453 1.152 2.92 1 69.25 216 ILE B O 1
ATOM 4189 N N . ALA B 1 217 ? 22.5 2.617 1.243 1 72.81 217 ALA B N 1
ATOM 4190 C CA . ALA B 1 217 ? 21.781 1.716 0.336 1 72.81 217 ALA B CA 1
ATOM 4191 C C . ALA B 1 217 ? 22.625 0.485 0.019 1 72.81 217 ALA B C 1
ATOM 4193 O O . ALA B 1 217 ? 22.141 -0.644 0.072 1 72.81 217 ALA B O 1
ATOM 4194 N N . THR B 1 218 ? 23.891 0.753 -0.146 1 82.12 218 THR B N 1
ATOM 4195 C CA . THR B 1 218 ? 24.75 -0.363 -0.535 1 82.12 218 THR B CA 1
ATOM 4196 C C . THR B 1 218 ? 25.094 -1.228 0.675 1 82.12 218 THR B C 1
ATOM 4198 O O . THR B 1 218 ? 25.219 -2.447 0.557 1 82.12 218 THR B O 1
ATOM 4201 N N . LYS B 1 219 ? 25.188 -0.565 1.766 1 85.88 219 LYS B N 1
ATOM 4202 C CA . LYS B 1 219 ? 25.5 -1.322 2.973 1 85.88 219 LYS B CA 1
ATOM 4203 C C . LYS B 1 219 ? 24.391 -2.309 3.311 1 85.88 219 LYS B C 1
ATOM 4205 O O . LYS B 1 219 ? 24.656 -3.473 3.613 1 85.88 219 LYS B O 1
ATOM 4210 N N . LYS B 1 220 ? 23.203 -1.888 3.299 1 88.5 220 LYS B N 1
ATOM 4211 C CA . LYS B 1 220 ? 22.078 -2.779 3.59 1 88.5 220 LYS B CA 1
ATOM 4212 C C . LYS B 1 220 ? 21.953 -3.863 2.523 1 88.5 220 LYS B C 1
ATOM 4214 O O . LYS B 1 220 ? 21.688 -5.023 2.842 1 88.5 220 LYS B O 1
ATOM 4219 N N . TYR B 1 221 ? 22.156 -3.467 1.258 1 92.88 221 TYR B N 1
ATOM 4220 C CA . TYR B 1 221 ? 22.156 -4.43 0.162 1 92.88 221 TYR B CA 1
ATOM 4221 C C . TYR B 1 221 ? 23.125 -5.57 0.43 1 92.88 221 TYR B C 1
ATOM 4223 O O . TYR B 1 221 ? 22.75 -6.742 0.362 1 92.88 221 TYR B O 1
ATOM 4231 N N . MET B 1 222 ? 24.344 -5.195 0.809 1 93.94 222 MET B N 1
ATOM 4232 C CA . MET B 1 222 ? 25.391 -6.191 1.024 1 93.94 222 MET B CA 1
ATOM 4233 C C . MET B 1 222 ? 25.125 -6.988 2.299 1 93.94 222 MET B C 1
ATOM 4235 O O . MET B 1 222 ? 25.438 -8.18 2.369 1 93.94 222 MET B O 1
ATOM 4239 N N . SER B 1 223 ? 24.594 -6.293 3.271 1 95.19 223 SER B N 1
ATOM 4240 C CA . SER B 1 223 ? 24.234 -6.996 4.5 1 95.19 223 SER B CA 1
ATOM 4241 C C . SER B 1 223 ? 23.219 -8.094 4.23 1 95.19 223 SER B C 1
ATOM 4243 O O . SER B 1 223 ? 23.328 -9.195 4.766 1 95.19 223 SER B O 1
ATOM 4245 N N . LEU B 1 224 ? 22.266 -7.859 3.381 1 95.44 224 LEU B N 1
ATOM 4246 C CA . LEU B 1 224 ? 21.25 -8.859 3.023 1 95.44 224 LEU B CA 1
ATOM 4247 C C . LEU B 1 224 ? 21.875 -9.992 2.215 1 95.44 224 LEU B C 1
ATOM 4249 O O . LEU B 1 224 ? 21.625 -11.164 2.492 1 95.44 224 LEU B O 1
ATOM 4253 N N . TRP B 1 225 ? 22.703 -9.625 1.288 1 95.75 225 TRP B N 1
ATOM 4254 C CA . TRP B 1 225 ? 23.406 -10.625 0.488 1 95.75 225 TRP B CA 1
ATOM 4255 C C . TRP B 1 225 ? 24.203 -11.578 1.377 1 95.75 225 TRP B C 1
ATOM 4257 O O . TRP B 1 225 ? 24.094 -12.797 1.24 1 95.75 225 TRP B O 1
ATOM 4267 N N . ASN B 1 226 ? 24.922 -10.992 2.26 1 95.94 226 ASN B N 1
ATOM 4268 C CA . ASN B 1 226 ? 25.812 -11.773 3.115 1 95.94 226 ASN B CA 1
ATOM 4269 C C . ASN B 1 226 ? 25.016 -12.695 4.047 1 95.94 226 ASN B C 1
ATOM 4271 O O . ASN B 1 226 ? 25.516 -13.742 4.461 1 95.94 226 ASN B O 1
ATOM 4275 N N . GLY B 1 227 ? 23.781 -12.289 4.336 1 95.62 227 GLY B N 1
ATOM 4276 C CA . GLY B 1 227 ? 22.969 -13.062 5.262 1 95.62 227 GLY B CA 1
ATOM 4277 C C . GLY B 1 227 ? 22.109 -14.109 4.574 1 95.62 227 GLY B C 1
ATOM 4278 O O . GLY B 1 227 ? 21.422 -14.875 5.238 1 95.62 227 GLY B O 1
ATOM 4279 N N . LEU B 1 228 ? 22.156 -14.219 3.271 1 95.69 228 LEU B N 1
ATOM 4280 C CA . LEU B 1 228 ? 21.328 -15.172 2.537 1 95.69 228 LEU B CA 1
ATOM 4281 C C . LEU B 1 228 ? 21.797 -16.594 2.781 1 95.69 228 LEU B C 1
ATOM 4283 O O . LEU B 1 228 ? 22.969 -16.828 3.088 1 95.69 228 LEU B O 1
ATOM 4287 N N . ASP B 1 229 ? 20.859 -17.5 2.684 1 94.19 229 ASP B N 1
ATOM 4288 C CA . ASP B 1 229 ? 21.266 -18.906 2.748 1 94.19 229 ASP B CA 1
ATOM 4289 C C . ASP B 1 229 ? 22.078 -19.312 1.518 1 94.19 229 ASP B C 1
ATOM 4291 O O . ASP B 1 229 ? 22.016 -18.641 0.482 1 94.19 229 ASP B O 1
ATOM 4295 N N . PRO B 1 230 ? 22.844 -20.359 1.595 1 94.5 230 PRO B N 1
ATOM 4296 C CA . PRO B 1 230 ? 23.75 -20.766 0.515 1 94.5 230 PRO B CA 1
ATOM 4297 C C . PRO B 1 230 ? 23.016 -21.062 -0.792 1 94.5 230 PRO B C 1
ATOM 4299 O O . PRO B 1 230 ? 23.531 -20.766 -1.874 1 94.5 230 PRO B O 1
ATOM 4302 N N . GLU B 1 231 ? 21.859 -21.547 -0.701 1 91.38 231 GLU B N 1
ATOM 4303 C CA . GLU B 1 231 ? 21.109 -21.875 -1.907 1 91.38 231 GLU B CA 1
ATOM 4304 C C . GLU B 1 231 ? 20.719 -20.625 -2.686 1 91.38 231 GLU B C 1
ATOM 4306 O O . GLU B 1 231 ? 20.875 -20.578 -3.908 1 91.38 231 GLU B O 1
ATOM 4311 N N . MET B 1 232 ? 20.281 -19.672 -1.995 1 92.94 232 MET B N 1
ATOM 4312 C CA . MET B 1 232 ? 19.922 -18.406 -2.623 1 92.94 232 MET B CA 1
ATOM 4313 C C . MET B 1 232 ? 21.156 -17.703 -3.18 1 92.94 232 MET B C 1
ATOM 4315 O O . MET B 1 232 ? 21.109 -17.094 -4.246 1 92.94 232 MET B O 1
ATOM 4319 N N . LYS B 1 233 ? 22.266 -17.766 -2.477 1 94.06 233 LYS B N 1
ATOM 4320 C CA . LYS B 1 233 ? 23.516 -17.172 -2.957 1 94.06 233 LYS B CA 1
ATOM 4321 C C . LYS B 1 233 ? 23.953 -17.797 -4.27 1 94.06 233 LYS B C 1
ATOM 4323 O O . LYS B 1 233 ? 24.422 -17.109 -5.176 1 94.06 233 LYS B O 1
ATOM 4328 N N . LYS B 1 234 ? 23.797 -19.062 -4.285 1 93.75 234 LYS B N 1
ATOM 4329 C CA . LYS B 1 234 ? 24.156 -19.781 -5.508 1 93.75 234 LYS B CA 1
ATOM 4330 C C . LYS B 1 234 ? 23.234 -19.406 -6.656 1 93.75 234 LYS B C 1
ATOM 4332 O O . LYS B 1 234 ? 23.672 -19.266 -7.801 1 93.75 234 LYS B O 1
ATOM 4337 N N . GLU B 1 235 ? 22.016 -19.266 -6.32 1 93.38 235 GLU B N 1
ATOM 4338 C CA . GLU B 1 235 ? 21 -18.953 -7.316 1 93.38 235 GLU B CA 1
ATOM 4339 C C . GLU B 1 235 ? 21.266 -17.578 -7.949 1 93.38 235 GLU B C 1
ATOM 4341 O O . GLU B 1 235 ? 21.109 -17.422 -9.164 1 93.38 235 GLU B O 1
ATOM 4346 N N . TYR B 1 236 ? 21.625 -16.609 -7.195 1 93.62 236 TYR B N 1
ATOM 4347 C CA . TYR B 1 236 ? 21.844 -15.266 -7.719 1 93.62 236 TYR B CA 1
ATOM 4348 C C . TYR B 1 236 ? 23.281 -15.109 -8.211 1 93.62 236 TYR B C 1
ATOM 4350 O O . TYR B 1 236 ? 23.516 -14.555 -9.289 1 93.62 236 TYR B O 1
ATOM 4358 N N . GLY B 1 237 ? 24.266 -15.578 -7.473 1 94.5 237 GLY B N 1
ATOM 4359 C CA . GLY B 1 237 ? 25.672 -15.547 -7.867 1 94.5 237 GLY B CA 1
ATOM 4360 C C . GLY B 1 237 ? 26.359 -14.234 -7.52 1 94.5 237 GLY B C 1
ATOM 4361 O O . GLY B 1 237 ? 25.734 -13.172 -7.562 1 94.5 237 GLY B O 1
ATOM 4362 N N . GLU B 1 238 ? 27.656 -14.297 -7.32 1 93.19 238 GLU B N 1
ATOM 4363 C CA . GLU B 1 238 ? 28.469 -13.141 -6.938 1 93.19 238 GLU B CA 1
ATOM 4364 C C . GLU B 1 238 ? 28.547 -12.125 -8.078 1 93.19 238 GLU B C 1
ATOM 4366 O O . GLU B 1 238 ? 28.562 -10.914 -7.832 1 93.19 238 GLU B O 1
ATOM 4371 N N . LYS B 1 239 ? 28.562 -12.609 -9.234 1 92.62 239 LYS B N 1
ATOM 4372 C CA . LYS B 1 239 ? 28.656 -11.711 -10.383 1 92.62 239 LYS B CA 1
ATOM 4373 C C . LYS B 1 239 ? 27.406 -10.828 -10.484 1 92.62 239 LYS B C 1
ATOM 4375 O O . LYS B 1 239 ? 27.5 -9.648 -10.828 1 92.62 239 LYS B O 1
ATOM 4380 N N . PHE B 1 240 ? 26.266 -11.461 -10.211 1 91.94 240 PHE B N 1
ATOM 4381 C CA . PHE B 1 240 ? 25.016 -10.695 -10.188 1 91.94 240 PHE B CA 1
ATOM 4382 C C . PHE B 1 240 ? 25.109 -9.547 -9.195 1 91.94 240 PHE B C 1
ATOM 4384 O O . PHE B 1 240 ? 24.75 -8.414 -9.516 1 91.94 240 PHE B O 1
ATOM 4391 N N . VAL B 1 241 ? 25.625 -9.836 -8.039 1 92.69 241 VAL B N 1
ATOM 4392 C CA . VAL B 1 241 ? 25.703 -8.867 -6.949 1 92.69 241 VAL B CA 1
ATOM 4393 C C . VAL B 1 241 ? 26.625 -7.727 -7.336 1 92.69 241 VAL B C 1
ATOM 4395 O O . VAL B 1 241 ? 26.297 -6.555 -7.156 1 92.69 241 VAL B O 1
ATOM 4398 N N . GLU B 1 242 ? 27.734 -8.062 -7.898 1 91.75 242 GLU B N 1
ATOM 4399 C CA . GLU B 1 242 ? 28.703 -7.055 -8.312 1 91.75 242 GLU B CA 1
ATOM 4400 C C . GLU B 1 242 ? 28.109 -6.109 -9.352 1 91.75 242 GLU B C 1
ATOM 4402 O O . GLU B 1 242 ? 28.234 -4.891 -9.234 1 91.75 242 GLU B O 1
ATOM 4407 N N . GLU B 1 243 ? 27.484 -6.699 -10.312 1 89.62 243 GLU B N 1
ATOM 4408 C CA . GLU B 1 243 ? 26.906 -5.906 -11.391 1 89.62 243 GLU B CA 1
ATOM 4409 C C . GLU B 1 243 ? 25.719 -5.078 -10.898 1 89.62 243 GLU B C 1
ATOM 4411 O O . GLU B 1 243 ? 25.547 -3.932 -11.312 1 89.62 243 GLU B O 1
ATOM 4416 N N . ASP B 1 244 ? 24.922 -5.695 -10.047 1 88.62 244 ASP B N 1
ATOM 4417 C CA . ASP B 1 244 ? 23.75 -5.004 -9.531 1 88.62 244 ASP B CA 1
ATOM 4418 C C . ASP B 1 244 ? 24.141 -3.826 -8.648 1 88.62 244 ASP B C 1
ATOM 4420 O O . ASP B 1 244 ? 23.562 -2.748 -8.734 1 88.62 244 ASP B O 1
ATOM 4424 N N . VAL B 1 245 ? 25.141 -4.012 -7.805 1 88.62 245 VAL B N 1
ATOM 4425 C CA . VAL B 1 245 ? 25.641 -2.961 -6.926 1 88.62 245 VAL B CA 1
ATOM 4426 C C . VAL B 1 245 ? 26.266 -1.844 -7.754 1 88.62 245 VAL B C 1
ATOM 4428 O O . VAL B 1 245 ? 26.078 -0.662 -7.453 1 88.62 245 VAL B O 1
ATOM 4431 N N . ALA B 1 246 ? 26.984 -2.242 -8.805 1 86.62 246 ALA B N 1
ATOM 4432 C CA . ALA B 1 246 ? 27.562 -1.242 -9.695 1 86.62 246 ALA B CA 1
ATOM 4433 C C . ALA B 1 246 ? 26.484 -0.403 -10.359 1 86.62 246 ALA B C 1
ATOM 4435 O O . ALA B 1 246 ? 26.625 0.814 -10.5 1 86.62 246 ALA B O 1
ATOM 4436 N N . GLY B 1 247 ? 25.438 -1.098 -10.82 1 82.56 247 GLY B N 1
ATOM 4437 C CA . GLY B 1 247 ? 24.297 -0.393 -11.398 1 82.56 247 GLY B CA 1
ATOM 4438 C C . GLY B 1 247 ? 23.625 0.554 -10.422 1 82.56 247 GLY B C 1
ATOM 4439 O O . GLY B 1 247 ? 23.234 1.663 -10.797 1 82.56 247 GLY B O 1
ATOM 4440 N N . LEU B 1 248 ? 23.469 0.102 -9.203 1 82.31 248 LEU B N 1
ATOM 4441 C CA . LEU B 1 248 ? 22.859 0.915 -8.156 1 82.31 248 LEU B CA 1
ATOM 4442 C C . LEU B 1 248 ? 23.688 2.164 -7.891 1 82.31 248 LEU B C 1
ATOM 4444 O O . LEU B 1 248 ? 23.141 3.26 -7.746 1 82.31 248 LEU B O 1
ATOM 4448 N N . ARG B 1 249 ? 24.969 2.021 -7.789 1 83 249 ARG B N 1
ATOM 4449 C CA . ARG B 1 249 ? 25.875 3.15 -7.566 1 83 249 ARG B CA 1
ATOM 4450 C C . ARG B 1 249 ? 25.766 4.164 -8.703 1 83 249 ARG B C 1
ATOM 4452 O O . ARG B 1 249 ? 25.766 5.371 -8.461 1 83 249 ARG B O 1
ATOM 4459 N N . LYS B 1 250 ? 25.719 3.611 -9.898 1 80.25 250 LYS B N 1
ATOM 4460 C CA . LYS B 1 250 ? 25.578 4.484 -11.062 1 80.25 250 LYS B CA 1
ATOM 4461 C C . LYS B 1 250 ? 24.266 5.27 -11.008 1 80.25 250 LYS B C 1
ATOM 4463 O O . LYS B 1 250 ? 24.234 6.457 -11.336 1 80.25 250 LYS B O 1
ATOM 4468 N N . TYR B 1 251 ? 23.25 4.582 -10.617 1 75.25 251 TYR B N 1
ATOM 4469 C CA . TYR B 1 251 ? 21.938 5.219 -10.492 1 75.25 251 TYR B CA 1
ATOM 4470 C C . TYR B 1 251 ? 21.969 6.336 -9.453 1 75.25 251 TYR B C 1
ATOM 4472 O O . TYR B 1 251 ? 21.438 7.422 -9.688 1 75.25 251 TYR B O 1
ATOM 4480 N N . ILE B 1 252 ? 22.516 6.113 -8.328 1 76.44 252 ILE B N 1
ATOM 4481 C CA . ILE B 1 252 ? 22.609 7.082 -7.242 1 76.44 252 ILE B CA 1
ATOM 4482 C C . ILE B 1 252 ? 23.438 8.289 -7.688 1 76.44 252 ILE B C 1
ATOM 4484 O O . ILE B 1 252 ? 23.062 9.438 -7.43 1 76.44 252 ILE B O 1
ATOM 4488 N N . ASP B 1 253 ? 24.469 8.016 -8.414 1 77.25 253 ASP B N 1
ATOM 4489 C CA . ASP B 1 253 ? 25.375 9.07 -8.859 1 77.25 253 ASP B CA 1
ATOM 4490 C C . ASP B 1 253 ? 24.688 9.977 -9.883 1 77.25 253 ASP B C 1
ATOM 4492 O O . ASP B 1 253 ? 25 11.164 -9.977 1 77.25 253 ASP B O 1
ATOM 4496 N N . MET B 1 254 ? 23.75 9.414 -10.602 1 74.06 254 MET B N 1
ATOM 4497 C CA . MET B 1 254 ? 23.078 10.156 -11.656 1 74.06 254 MET B CA 1
ATOM 4498 C C . MET B 1 254 ? 21.875 10.914 -11.102 1 74.06 254 MET B C 1
ATOM 4500 O O . MET B 1 254 ? 21.297 11.766 -11.789 1 74.06 254 MET B O 1
ATOM 4504 N N . SER B 1 255 ? 21.516 10.609 -9.906 1 76.31 255 SER B N 1
ATOM 4505 C CA . SER B 1 255 ? 20.344 11.25 -9.32 1 76.31 255 SER B CA 1
ATOM 4506 C C . SER B 1 255 ? 20.625 12.711 -8.984 1 76.31 255 SER B C 1
ATOM 4508 O O . SER B 1 255 ? 21.766 13.086 -8.703 1 76.31 255 SER B O 1
ATOM 4510 N N . SER B 1 256 ? 19.578 13.477 -9.078 1 76.06 256 SER B N 1
ATOM 4511 C CA . SER B 1 256 ? 19.688 14.914 -8.844 1 76.06 256 SER B CA 1
ATOM 4512 C C . SER B 1 256 ? 20.062 15.211 -7.402 1 76.06 256 SER B C 1
ATOM 4514 O O . SER B 1 256 ? 19.672 14.5 -6.484 1 76.06 256 SER B O 1
ATOM 4516 N N . THR B 1 257 ? 20.812 16.266 -7.262 1 78.5 257 THR B N 1
ATOM 4517 C CA . THR B 1 257 ? 21.172 16.734 -5.93 1 78.5 257 THR B CA 1
ATOM 4518 C C . THR B 1 257 ? 20.281 17.891 -5.504 1 78.5 257 THR B C 1
ATOM 4520 O O . THR B 1 257 ? 20.516 18.516 -4.461 1 78.5 257 THR B O 1
ATOM 4523 N N . ALA B 1 258 ? 19.281 18.141 -6.328 1 80.31 258 ALA B N 1
ATOM 4524 C CA . ALA B 1 258 ? 18.422 19.297 -6.082 1 80.31 258 ALA B CA 1
ATOM 4525 C C . ALA B 1 258 ? 17.297 18.969 -5.109 1 80.31 258 ALA B C 1
ATOM 4527 O O . ALA B 1 258 ? 16.125 19.156 -5.418 1 80.31 258 ALA B O 1
ATOM 4528 N N . PHE B 1 259 ? 17.672 18.578 -3.924 1 81.56 259 PHE B N 1
ATOM 4529 C CA . PHE B 1 259 ? 16.719 18.141 -2.898 1 81.56 259 PHE B CA 1
ATOM 4530 C C . PHE B 1 259 ? 15.867 19.312 -2.426 1 81.56 259 PHE B C 1
ATOM 4532 O O . PHE B 1 259 ? 14.789 19.109 -1.872 1 81.56 259 PHE B O 1
ATOM 4539 N N . TYR B 1 260 ? 16.328 20.516 -2.721 1 86.62 260 TYR B N 1
ATOM 4540 C CA . TYR B 1 260 ? 15.594 21.703 -2.303 1 86.62 260 TYR B CA 1
ATOM 4541 C C . TYR B 1 260 ? 14.219 21.75 -2.965 1 86.62 260 TYR B C 1
ATOM 4543 O O . TYR B 1 260 ? 13.289 22.375 -2.436 1 86.62 260 TYR B O 1
ATOM 4551 N N . MET B 1 261 ? 14.086 21.047 -4.07 1 88.56 261 MET B N 1
ATOM 4552 C CA . MET B 1 261 ? 12.812 21.047 -4.789 1 88.56 261 MET B CA 1
ATOM 4553 C C . MET B 1 261 ? 11.719 20.375 -3.961 1 88.56 261 MET B C 1
ATOM 4555 O O . MET B 1 261 ? 10.547 20.734 -4.062 1 88.56 261 MET B O 1
ATOM 4559 N N . VAL B 1 262 ? 12.148 19.391 -3.199 1 91.62 262 VAL B N 1
ATOM 4560 C CA . VAL B 1 262 ? 11.188 18.703 -2.346 1 91.62 262 VAL B CA 1
ATOM 4561 C C . VAL B 1 262 ? 10.695 19.641 -1.248 1 91.62 262 VAL B C 1
ATOM 4563 O O . VAL B 1 262 ? 9.5 19.688 -0.958 1 91.62 262 VAL B O 1
ATOM 4566 N N . VAL B 1 263 ? 11.602 20.406 -0.701 1 94.81 263 VAL B N 1
ATOM 4567 C CA . VAL B 1 263 ? 11.25 21.359 0.345 1 94.81 263 VAL B CA 1
ATOM 4568 C C . VAL B 1 263 ? 10.375 22.469 -0.239 1 94.81 263 VAL B C 1
ATOM 4570 O O . VAL B 1 263 ? 9.414 22.922 0.399 1 94.81 263 VAL B O 1
ATOM 4573 N N . ASP B 1 264 ? 10.648 22.891 -1.477 1 94.44 264 ASP B N 1
ATOM 4574 C CA . ASP B 1 264 ? 9.828 23.891 -2.146 1 94.44 264 ASP B CA 1
ATOM 4575 C C . ASP B 1 264 ? 8.391 23.406 -2.322 1 94.44 264 ASP B C 1
ATOM 4577 O O . ASP B 1 264 ? 7.441 24.156 -2.104 1 94.44 264 ASP B O 1
ATOM 4581 N N . ALA B 1 265 ? 8.305 22.156 -2.723 1 93.25 265 ALA B N 1
ATOM 4582 C CA . ALA B 1 265 ? 6.977 21.578 -2.891 1 93.25 265 ALA B CA 1
ATOM 4583 C C . ALA B 1 265 ? 6.234 21.5 -1.56 1 93.25 265 ALA B C 1
ATOM 4585 O O . ALA B 1 265 ? 5.031 21.766 -1.498 1 93.25 265 ALA B O 1
ATOM 4586 N N . ALA B 1 266 ? 6.988 21.172 -0.535 1 97.06 266 ALA B N 1
ATOM 4587 C CA . ALA B 1 266 ? 6.406 21.109 0.803 1 97.06 266 ALA B CA 1
ATOM 4588 C C . ALA B 1 266 ? 5.895 22.469 1.246 1 97.06 266 ALA B C 1
ATOM 4590 O O . ALA B 1 266 ? 4.785 22.578 1.773 1 97.06 266 ALA B O 1
ATOM 4591 N N . ILE B 1 267 ? 6.676 23.469 1 1 97.5 267 ILE B N 1
ATOM 4592 C CA . ILE B 1 267 ? 6.285 24.828 1.366 1 97.5 267 ILE B CA 1
ATOM 4593 C C . ILE B 1 267 ? 5.031 25.234 0.595 1 97.5 267 ILE B C 1
ATOM 4595 O O . ILE B 1 267 ? 4.105 25.812 1.166 1 97.5 267 ILE B O 1
ATOM 4599 N N . ASP B 1 268 ? 4.984 24.859 -0.646 1 95.44 268 ASP B N 1
ATOM 4600 C CA . ASP B 1 268 ? 3.797 25.172 -1.439 1 95.44 268 ASP B CA 1
ATOM 4601 C C . ASP B 1 268 ? 2.564 24.469 -0.877 1 95.44 268 ASP B C 1
ATOM 4603 O O . ASP B 1 268 ? 1.506 25.078 -0.729 1 95.44 268 ASP B O 1
ATOM 4607 N N . ALA B 1 269 ? 2.738 23.234 -0.561 1 96.44 269 ALA B N 1
ATOM 4608 C CA . ALA B 1 269 ? 1.626 22.453 -0.025 1 96.44 269 ALA B CA 1
ATOM 4609 C C . ALA B 1 269 ? 1.125 23.047 1.291 1 96.44 269 ALA B C 1
ATOM 4611 O O . ALA B 1 269 ? -0.07 23 1.588 1 96.44 269 ALA B O 1
ATOM 4612 N N . ILE B 1 270 ? 1.997 23.625 2.043 1 98.19 270 ILE B N 1
ATOM 4613 C CA . ILE B 1 270 ? 1.674 24.125 3.377 1 98.19 270 ILE B CA 1
ATOM 4614 C C . ILE B 1 270 ? 1.137 25.547 3.283 1 98.19 270 ILE B C 1
ATOM 4616 O O . ILE B 1 270 ? 0.271 25.938 4.066 1 98.19 270 ILE B O 1
ATOM 4620 N N . THR B 1 271 ? 1.492 26.297 2.258 1 97.56 271 THR B N 1
ATOM 4621 C CA . THR B 1 271 ? 1.2 27.719 2.279 1 97.56 271 THR B CA 1
ATOM 4622 C C . THR B 1 271 ? 0.172 28.078 1.211 1 97.56 271 THR B C 1
ATOM 4624 O O . THR B 1 271 ? -0.403 29.172 1.234 1 97.56 271 THR B O 1
ATOM 4627 N N . SER B 1 272 ? -0.048 27.203 0.281 1 94.31 272 SER B N 1
ATOM 4628 C CA . SER B 1 272 ? -1.004 27.5 -0.777 1 94.31 272 SER B CA 1
ATOM 4629 C C . SER B 1 272 ? -2.432 27.531 -0.242 1 94.31 272 SER B C 1
ATOM 4631 O O . SER B 1 272 ? -2.807 26.703 0.589 1 94.31 272 SER B O 1
ATOM 4633 N N . ARG B 1 273 ? -3.238 28.453 -0.716 1 92.06 273 ARG B N 1
ATOM 4634 C CA . ARG B 1 273 ? -4.652 28.484 -0.355 1 92.06 273 ARG B CA 1
ATOM 4635 C C . ARG B 1 273 ? -5.387 27.25 -0.875 1 92.06 273 ARG B C 1
ATOM 4637 O O . ARG B 1 273 ? -6.273 26.734 -0.203 1 92.06 273 ARG B O 1
ATOM 4644 N N . ASP B 1 274 ? -5 26.906 -2.078 1 89.12 274 ASP B N 1
ATOM 4645 C CA . ASP B 1 274 ? -5.559 25.719 -2.715 1 89.12 274 ASP B CA 1
ATOM 4646 C C . ASP B 1 274 ? -4.453 24.734 -3.119 1 89.12 274 ASP B C 1
ATOM 4648 O O . ASP B 1 274 ? -4.152 24.594 -4.305 1 89.12 274 ASP B O 1
ATOM 4652 N N . PRO B 1 275 ? -3.924 24.031 -2.143 1 92.06 275 PRO B N 1
ATOM 4653 C CA . PRO B 1 275 ? -2.826 23.109 -2.457 1 92.06 275 PRO B CA 1
ATOM 4654 C C . PRO B 1 275 ? -3.252 21.984 -3.391 1 92.06 275 PRO B C 1
ATOM 4656 O O . PRO B 1 275 ? -4.414 21.578 -3.381 1 92.06 275 PRO B O 1
ATOM 4659 N N . LYS B 1 276 ? -2.299 21.562 -4.168 1 87.44 276 LYS B N 1
ATOM 4660 C CA . LYS B 1 276 ? -2.537 20.422 -5.047 1 87.44 276 LYS B CA 1
ATOM 4661 C C . LYS B 1 276 ? -2.656 19.125 -4.25 1 87.44 276 LYS B C 1
ATOM 4663 O O . LYS B 1 276 ? -2.125 19.031 -3.141 1 87.44 276 LYS B O 1
ATOM 4668 N N . HIS B 1 277 ? -3.357 18.188 -4.855 1 86.81 277 HIS B N 1
ATOM 4669 C CA . HIS B 1 277 ? -3.475 16.891 -4.215 1 86.81 277 HIS B CA 1
ATOM 4670 C C . HIS B 1 277 ? -2.152 16.125 -4.266 1 86.81 277 HIS B C 1
ATOM 4672 O O . HIS B 1 277 ? -1.854 15.336 -3.371 1 86.81 277 HIS B O 1
ATOM 4678 N N . ARG B 1 278 ? -1.439 16.328 -5.344 1 86.94 278 ARG B N 1
ATOM 4679 C CA . ARG B 1 278 ? -0.168 15.648 -5.551 1 86.94 278 ARG B CA 1
ATOM 4680 C C . ARG B 1 278 ? 0.89 16.609 -6.086 1 86.94 278 ARG B C 1
ATOM 4682 O O . ARG B 1 278 ? 0.6 17.438 -6.945 1 86.94 278 ARG B O 1
ATOM 4689 N N . TYR B 1 279 ? 2.07 16.516 -5.512 1 86.94 279 TYR B N 1
ATOM 4690 C CA . TYR B 1 279 ? 3.238 17.281 -5.938 1 86.94 279 TYR B CA 1
ATOM 4691 C C . TYR B 1 279 ? 4.355 16.359 -6.41 1 86.94 279 TYR B C 1
ATOM 4693 O O . TYR B 1 279 ? 5.219 15.969 -5.625 1 86.94 279 TYR B O 1
ATOM 4701 N N . PRO B 1 280 ? 4.324 15.938 -7.676 1 83.69 280 PRO B N 1
ATOM 4702 C CA . PRO B 1 280 ? 5.508 15.234 -8.18 1 83.69 280 PRO B CA 1
ATOM 4703 C C . PRO B 1 280 ? 6.746 16.125 -8.219 1 83.69 280 PRO B C 1
ATOM 4705 O O . PRO B 1 280 ? 6.672 17.281 -8.664 1 83.69 280 PRO B O 1
ATOM 4708 N N . VAL B 1 281 ? 7.797 15.648 -7.699 1 85.06 281 VAL B N 1
ATOM 4709 C CA . VAL B 1 281 ? 8.992 16.484 -7.594 1 85.06 281 VAL B CA 1
ATOM 4710 C C . VAL B 1 281 ? 10.148 15.805 -8.328 1 85.06 281 VAL B C 1
ATOM 4712 O O . VAL B 1 281 ? 10.469 14.641 -8.062 1 85.06 281 VAL B O 1
ATOM 4715 N N . GLY B 1 282 ? 10.812 16.531 -9.156 1 77.25 282 GLY B N 1
ATOM 4716 C CA . GLY B 1 282 ? 11.969 16.062 -9.906 1 77.25 282 GLY B CA 1
ATOM 4717 C C . GLY B 1 282 ? 11.805 16.219 -11.406 1 77.25 282 GLY B C 1
ATOM 4718 O O . GLY B 1 282 ? 10.695 16.453 -11.898 1 77.25 282 GLY B O 1
ATOM 4719 N N . TRP B 1 283 ? 12.922 16.219 -12.148 1 62.41 283 TRP B N 1
ATOM 4720 C CA . TRP B 1 283 ? 12.93 16.469 -13.586 1 62.41 283 TRP B CA 1
ATOM 4721 C C . TRP B 1 283 ? 12.227 15.336 -14.328 1 62.41 283 TRP B C 1
ATOM 4723 O O . TRP B 1 283 ? 11.586 15.562 -15.359 1 62.41 283 TRP B O 1
ATOM 4733 N N . ASN B 1 284 ? 12.344 14.234 -13.695 1 61.41 284 ASN B N 1
ATOM 4734 C CA . ASN B 1 284 ? 11.766 13.078 -14.375 1 61.41 284 ASN B CA 1
ATOM 4735 C C . ASN B 1 284 ? 10.359 12.766 -13.859 1 61.41 284 ASN B C 1
ATOM 4737 O O . ASN B 1 284 ? 9.727 11.812 -14.32 1 61.41 284 ASN B O 1
ATOM 4741 N N . ALA B 1 285 ? 9.945 13.656 -13.016 1 59.22 285 ALA B N 1
ATOM 4742 C CA . ALA B 1 285 ? 8.688 13.328 -12.352 1 59.22 285 ALA B CA 1
ATOM 4743 C C . ALA B 1 285 ? 7.52 13.383 -13.328 1 59.22 285 ALA B C 1
ATOM 4745 O O . ALA B 1 285 ? 6.598 12.57 -13.25 1 59.22 285 ALA B O 1
ATOM 4746 N N . LYS B 1 286 ? 7.664 14.258 -14.227 1 58.19 286 LYS B N 1
ATOM 4747 C CA . LYS B 1 286 ? 6.574 14.383 -15.188 1 58.19 286 LYS B CA 1
ATOM 4748 C C . LYS B 1 286 ? 6.543 13.188 -16.141 1 58.19 286 LYS B C 1
ATOM 4750 O O . LYS B 1 286 ? 5.469 12.688 -16.484 1 58.19 286 LYS B O 1
ATOM 4755 N N . VAL B 1 287 ? 7.758 12.75 -16.453 1 58.62 287 VAL B N 1
ATOM 4756 C CA . VAL B 1 287 ? 7.836 11.594 -17.328 1 58.62 287 VAL B CA 1
ATOM 4757 C C . VAL B 1 287 ? 7.293 10.359 -16.609 1 58.62 287 VAL B C 1
ATOM 4759 O O . VAL B 1 287 ? 6.516 9.586 -17.188 1 58.62 287 VAL B O 1
ATOM 4762 N N . VAL B 1 288 ? 7.613 10.344 -15.422 1 58.56 288 VAL B N 1
ATOM 4763 C CA . VAL B 1 288 ? 7.23 9.172 -14.648 1 58.56 288 VAL B CA 1
ATOM 4764 C C . VAL B 1 288 ? 5.723 9.188 -14.398 1 58.56 288 VAL B C 1
ATOM 4766 O O . VAL B 1 288 ? 5.078 8.133 -14.406 1 58.56 288 VAL B O 1
ATOM 4769 N N . SER B 1 289 ? 5.273 10.359 -14.305 1 58.94 289 SER B N 1
ATOM 4770 C CA . SER B 1 289 ? 3.834 10.469 -14.086 1 58.94 289 SER B CA 1
ATOM 4771 C C . SER B 1 289 ? 3.055 9.992 -15.312 1 58.94 289 SER B C 1
ATOM 4773 O O . SER B 1 289 ? 1.979 9.406 -15.18 1 58.94 289 SER B O 1
ATOM 4775 N N . ILE B 1 290 ? 3.65 10.148 -16.422 1 57.12 290 ILE B N 1
ATOM 4776 C CA . ILE B 1 290 ? 3.021 9.695 -17.656 1 57.12 290 ILE B CA 1
ATOM 4777 C C . ILE B 1 290 ? 3.119 8.172 -17.75 1 57.12 290 ILE B C 1
ATOM 4779 O O . ILE B 1 290 ? 2.154 7.508 -18.141 1 57.12 290 ILE B O 1
ATOM 4783 N N . LEU B 1 291 ? 4.227 7.684 -17.344 1 55.03 291 LEU B N 1
ATOM 4784 C CA . LEU B 1 291 ? 4.449 6.242 -17.422 1 55.03 291 LEU B CA 1
ATOM 4785 C C . LEU B 1 291 ? 3.488 5.504 -16.5 1 55.03 291 LEU B C 1
ATOM 4787 O O . LEU B 1 291 ? 3.074 4.379 -16.797 1 55.03 291 LEU B O 1
ATOM 4791 N N . GLY B 1 292 ? 3.131 6.188 -15.445 1 54.16 292 GLY B N 1
ATOM 4792 C CA . GLY B 1 292 ? 2.254 5.566 -14.469 1 54.16 292 GLY B CA 1
ATOM 4793 C C . GLY B 1 292 ? 0.853 5.316 -14.992 1 54.16 292 GLY B C 1
ATOM 4794 O O . GLY B 1 292 ? 0.122 4.48 -14.453 1 54.16 292 GLY B O 1
ATOM 4795 N N . VAL B 1 293 ? 0.574 5.965 -16.031 1 56.59 293 VAL B N 1
ATOM 4796 C CA . VAL B 1 293 ? -0.789 5.824 -16.547 1 56.59 293 VAL B CA 1
ATOM 4797 C C . VAL B 1 293 ? -0.796 4.922 -17.766 1 56.59 293 VAL B C 1
ATOM 4799 O O . VAL B 1 293 ? -1.859 4.512 -18.25 1 56.59 293 VAL B O 1
ATOM 4802 N N . LEU B 1 294 ? 0.448 4.484 -18.125 1 57.84 294 LEU B N 1
ATOM 4803 C CA . LEU B 1 294 ? 0.564 3.615 -19.281 1 57.84 294 LEU B CA 1
ATOM 4804 C C . LEU B 1 294 ? 0.338 2.156 -18.906 1 57.84 294 LEU B C 1
ATOM 4806 O O . LEU B 1 294 ? 0.467 1.792 -17.734 1 57.84 294 LEU B O 1
ATOM 4810 N N . PRO B 1 295 ? -0.063 1.397 -19.953 1 55.53 295 PRO B N 1
ATOM 4811 C CA . PRO B 1 295 ? -0.146 -0.039 -19.688 1 55.53 295 PRO B CA 1
ATOM 4812 C C . PRO B 1 295 ? 1.15 -0.606 -19.109 1 55.53 295 PRO B C 1
ATOM 4814 O O . PRO B 1 295 ? 2.24 -0.185 -19.5 1 55.53 295 PRO B O 1
ATOM 4817 N N . SER B 1 296 ? 0.996 -1.482 -18.188 1 56.84 296 SER B N 1
ATOM 4818 C CA . SER B 1 296 ? 2.127 -2.039 -17.453 1 56.84 296 SER B CA 1
ATOM 4819 C C . SER B 1 296 ? 3.189 -2.584 -18.391 1 56.84 296 SER B C 1
ATOM 4821 O O . SER B 1 296 ? 4.387 -2.475 -18.125 1 56.84 296 SER B O 1
ATOM 4823 N N . GLY B 1 297 ? 2.76 -3.188 -19.453 1 59.72 297 GLY B N 1
ATOM 4824 C CA . GLY B 1 297 ? 3.725 -3.711 -20.406 1 59.72 297 GLY B CA 1
ATOM 4825 C C . GLY B 1 297 ? 4.641 -2.645 -20.969 1 59.72 297 GLY B C 1
ATOM 4826 O O . GLY B 1 297 ? 5.836 -2.883 -21.172 1 59.72 297 GLY B O 1
ATOM 4827 N N . TRP B 1 298 ? 4.07 -1.431 -21.172 1 57 298 TRP B N 1
ATOM 4828 C CA . TRP B 1 298 ? 4.867 -0.326 -21.688 1 57 298 TRP B CA 1
ATOM 4829 C C . TRP B 1 298 ? 5.828 0.203 -20.641 1 57 298 TRP B C 1
ATOM 4831 O O . TRP B 1 298 ? 6.992 0.488 -20.922 1 57 298 TRP B O 1
ATOM 4841 N N . THR B 1 299 ? 5.309 0.218 -19.531 1 60.5 299 THR B N 1
ATOM 4842 C CA . THR B 1 299 ? 6.145 0.684 -18.422 1 60.5 299 THR B CA 1
ATOM 4843 C C . THR B 1 299 ? 7.312 -0.272 -18.188 1 60.5 299 THR B C 1
ATOM 4845 O O . THR B 1 299 ? 8.453 0.162 -18.016 1 60.5 299 THR B O 1
ATOM 4848 N N . ASP B 1 300 ? 7.012 -1.527 -18.234 1 66.44 300 ASP B N 1
ATOM 4849 C CA . ASP B 1 300 ? 8.062 -2.525 -18.047 1 66.44 300 ASP B CA 1
ATOM 4850 C C . ASP B 1 300 ? 9.117 -2.43 -19.141 1 66.44 300 ASP B C 1
ATOM 4852 O O . ASP B 1 300 ? 10.312 -2.49 -18.859 1 66.44 300 ASP B O 1
ATOM 4856 N N . ALA B 1 301 ? 8.617 -2.314 -20.344 1 64.12 301 ALA B N 1
ATOM 4857 C CA . ALA B 1 301 ? 9.539 -2.199 -21.484 1 64.12 301 ALA B CA 1
ATOM 4858 C C . ALA B 1 301 ? 10.438 -0.975 -21.328 1 64.12 301 ALA B C 1
ATOM 4860 O O . ALA B 1 301 ? 11.641 -1.047 -21.594 1 64.12 301 ALA B O 1
ATOM 4861 N N . PHE B 1 302 ? 9.883 0.116 -20.969 1 64.12 302 PHE B N 1
ATOM 4862 C CA . PHE B 1 302 ? 10.648 1.338 -20.75 1 64.12 302 PHE B CA 1
ATOM 4863 C C . PHE B 1 302 ? 11.68 1.15 -19.656 1 64.12 302 PHE B C 1
ATOM 4865 O O . PHE B 1 302 ? 12.852 1.508 -19.812 1 64.12 302 PHE B O 1
ATOM 4872 N N . LEU B 1 303 ? 11.266 0.565 -18.609 1 63.34 303 LEU B N 1
ATOM 4873 C CA . LEU B 1 303 ? 12.164 0.404 -17.469 1 63.34 303 LEU B CA 1
ATOM 4874 C C . LEU B 1 303 ? 13.289 -0.565 -17.797 1 63.34 303 LEU B C 1
ATOM 4876 O O . LEU B 1 303 ? 14.438 -0.348 -17.391 1 63.34 303 LEU B O 1
ATOM 4880 N N . TRP B 1 304 ? 12.906 -1.587 -18.453 1 64.81 304 TRP B N 1
ATOM 4881 C CA . TRP B 1 304 ? 13.914 -2.58 -18.812 1 64.81 304 TRP B CA 1
ATOM 4882 C C . TRP B 1 304 ? 14.953 -1.983 -19.766 1 64.81 304 TRP B C 1
ATOM 4884 O O . TRP B 1 304 ? 16.141 -2.33 -19.688 1 64.81 304 TRP B O 1
ATOM 4894 N N . THR B 1 305 ? 14.461 -1.047 -20.562 1 63.16 305 THR B N 1
ATOM 4895 C CA . THR B 1 305 ? 15.359 -0.419 -21.531 1 63.16 305 THR B CA 1
ATOM 4896 C C . THR B 1 305 ? 16.172 0.688 -20.859 1 63.16 305 THR B C 1
ATOM 4898 O O . THR B 1 305 ? 17.375 0.816 -21.109 1 63.16 305 THR B O 1
ATOM 4901 N N . ALA B 1 306 ? 15.539 1.401 -20.031 1 64.25 306 ALA B N 1
ATOM 4902 C CA . ALA B 1 306 ? 16.188 2.564 -19.422 1 64.25 306 ALA B CA 1
ATOM 4903 C C . ALA B 1 306 ? 17.141 2.146 -18.312 1 64.25 306 ALA B C 1
ATOM 4905 O O . ALA B 1 306 ? 18.188 2.77 -18.109 1 64.25 306 ALA B O 1
ATOM 4906 N N . TRP B 1 307 ? 16.719 0.998 -17.609 1 66.69 307 TRP B N 1
ATOM 4907 C CA . TRP B 1 307 ? 17.531 0.538 -16.484 1 66.69 307 TRP B CA 1
ATOM 4908 C C . TRP B 1 307 ? 17.656 -0.982 -16.5 1 66.69 307 TRP B C 1
ATOM 4910 O O . TRP B 1 307 ? 17.156 -1.657 -15.594 1 66.69 307 TRP B O 1
ATOM 4920 N N . PRO B 1 308 ? 18.406 -1.459 -17.5 1 64.31 308 PRO B N 1
ATOM 4921 C CA . PRO B 1 308 ? 18.578 -2.912 -17.547 1 64.31 308 PRO B CA 1
ATOM 4922 C C . PRO B 1 308 ? 19.297 -3.465 -16.312 1 64.31 308 PRO B C 1
ATOM 4924 O O . PRO B 1 308 ? 20.234 -2.846 -15.82 1 64.31 308 PRO B O 1
ATOM 4927 N N . ARG B 1 309 ? 18.734 -4.426 -15.828 1 71.62 309 ARG B N 1
ATOM 4928 C CA . ARG B 1 309 ? 19.359 -5.102 -14.695 1 71.62 309 ARG B CA 1
ATOM 4929 C C . ARG B 1 309 ? 19.922 -6.453 -15.109 1 71.62 309 ARG B C 1
ATOM 4931 O O . ARG B 1 309 ? 19.438 -7.078 -16.047 1 71.62 309 ARG B O 1
ATOM 4938 N N . PRO B 1 310 ? 21 -6.801 -14.312 1 77 310 PRO B N 1
ATOM 4939 C CA . PRO B 1 310 ? 21.547 -8.125 -14.617 1 77 310 PRO B CA 1
ATOM 494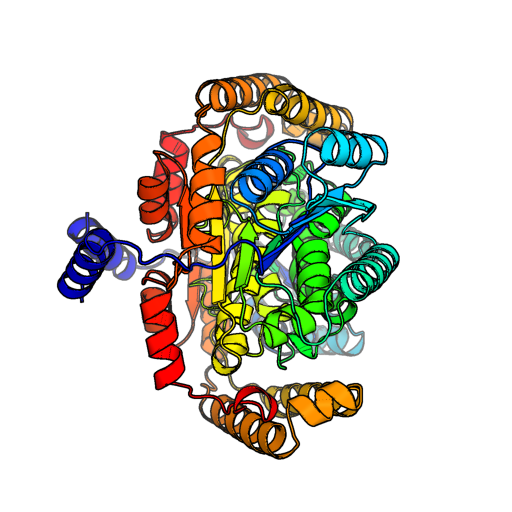0 C C . PRO B 1 310 ? 20.578 -9.258 -14.273 1 77 310 PRO B C 1
ATOM 4942 O O . PRO B 1 310 ? 19.656 -9.07 -13.484 1 77 310 PRO B O 1
ATOM 4945 N N . SER B 1 311 ? 20.781 -10.359 -14.938 1 75.56 311 SER B N 1
ATOM 4946 C CA . SER B 1 311 ? 20.016 -11.562 -14.648 1 75.56 311 SER B CA 1
ATOM 4947 C C . SER B 1 311 ? 20.734 -12.453 -13.648 1 75.56 311 SER B C 1
ATOM 4949 O O . SER B 1 311 ? 21.938 -12.68 -13.758 1 75.56 311 SER B O 1
ATOM 4951 N N . PRO B 1 312 ? 19.969 -12.93 -12.656 1 78.44 312 PRO B N 1
ATOM 4952 C CA . PRO B 1 312 ? 20.594 -13.883 -11.727 1 78.44 312 PRO B CA 1
ATOM 4953 C C . PRO B 1 312 ? 21.094 -15.148 -12.43 1 78.44 312 PRO B C 1
ATOM 4955 O O . PRO B 1 312 ? 20.594 -15.508 -13.5 1 78.44 312 PRO B O 1
ATOM 4958 N N . LEU B 1 313 ? 22.047 -15.789 -11.805 1 80.5 313 LEU B N 1
ATOM 4959 C CA . LEU B 1 313 ? 22.688 -16.969 -12.391 1 80.5 313 LEU B CA 1
ATOM 4960 C C . LEU B 1 313 ? 21.672 -18.078 -12.633 1 80.5 313 LEU B C 1
ATOM 4962 O O . LEU B 1 313 ? 21.656 -18.688 -13.703 1 80.5 313 LEU B O 1
ATOM 4966 N N . GLY B 1 314 ? 20.75 -18.25 -11.719 1 78.25 314 GLY B N 1
ATOM 4967 C CA . GLY B 1 314 ? 19.781 -19.344 -11.805 1 78.25 314 GLY B CA 1
ATOM 4968 C C . GLY B 1 314 ? 18.719 -19.109 -12.859 1 78.25 314 GLY B C 1
ATOM 4969 O O . GLY B 1 314 ? 18.016 -20.047 -13.258 1 78.25 314 GLY B O 1
ATOM 4970 N N . ALA B 1 315 ? 18.656 -17.938 -13.305 1 80.31 315 ALA B N 1
ATOM 4971 C CA . ALA B 1 315 ? 17.641 -17.625 -14.312 1 80.31 315 ALA B CA 1
ATOM 4972 C C . ALA B 1 315 ? 18.156 -17.922 -15.719 1 80.31 315 ALA B C 1
ATOM 4974 O O . ALA B 1 315 ? 17.391 -17.938 -16.672 1 80.31 315 ALA B O 1
ATOM 4975 N N . LYS B 1 316 ? 19.391 -18.031 -15.945 1 69.31 316 LYS B N 1
ATOM 4976 C CA . LYS B 1 316 ? 20.016 -18.281 -17.234 1 69.31 316 LYS B CA 1
ATOM 4977 C C . LYS B 1 316 ? 19.891 -19.766 -17.625 1 69.31 316 LYS B C 1
ATOM 4979 O O . LYS B 1 316 ? 20.156 -20.125 -18.766 1 69.31 316 LYS B O 1
ATOM 4984 N N . LYS B 1 317 ? 19.266 -20.531 -16.781 1 61.97 317 LYS B N 1
ATOM 4985 C CA . LYS B 1 317 ? 19.188 -21.953 -17.094 1 61.97 317 LYS B CA 1
ATOM 4986 C C . LYS B 1 317 ? 17.891 -22.281 -17.828 1 61.97 317 LYS B C 1
ATOM 4988 O O . LYS B 1 317 ? 16.859 -21.625 -17.609 1 61.97 317 LYS B O 1
#

Radius of gyration: 24.49 Å; Cα contacts (8 Å, |Δi|>4): 1197; chains: 2; bounding box: 57×72×57 Å

Organism: Nematostella vectensis (NCBI:txid45351)

Nearest PDB structures (foldseek):
  4trr-assembly2_H  TM=7.925E-01  e=1.673E-14  Burkholderia cenocepacia J2315
  4trr-assembly1_C  TM=7.375E-01  e=4.367E-15  Burkholderia cenocepacia J2315
  4g81-assembly1_D  TM=7.386E-01  e=5.204E-15  Salmonella enterica subsp. enterica serovar Enteritidis str. P125109
  3wye-assembly1_A-2  TM=7.343E-01  e=7.387E-15  Klebsiella pneumoniae
  4trr-assembly1_D  TM=7.365E-01  e=1.250E-14  Burkholderia cenocepacia J2315

Foldseek 3Di:
DVVVVVVVVVVVVPDDFAWADDQLQAEEEFEPCLDDLRVVLQQVSLVVNHQYEYEHCDPVSQVVSPVNGDPSYHYAHAQLLDLVSLLVVLVVVVVPHPPLAFHQEYEYDWADFEFAAPVLDDVVNLVVRLSTLAVSLVSNCVSRVVRNLSNLHEYEHEAALCQALPVVDGRGVSRNVNRVNVNVVQVVCQVVCVVSSYHYAYEHEYDAQDVCCLVVHLVVHVVSLVPDDPVVCQQQDPVLNVQQNVLVNVVSVPHHNPSVQSSVLVCSQSTGPDRDRYHYTDPCSVVSSVLSVDPPVVNVVVCCVVRPGDDGPNVVD/DVVVVVVVVVVVVPDDFAWADDQLQAEEEFEPCLDDLRVVLQQVSLVVNHQYEYEHCDPVSQVVSPVSGDPSYHYAHAQLLDLVSLLVVLVVVVVPHPPLAFHQEYEYDWADFEFAAPVLDDVVNLVVRLSTLAVSLVSNCVSRVVRNLSNLHEYEHEAALCQALNVVDGRGVSRNVNRVNVNVVQVVCQVVCVVSSYHYAYEHEYDAQDVCCLVVHLVVHVVSLVPDDPVVCQQQDPVLSVQQNVLVNVVSVPHHNPSVQSSVLVCSQSTGPDRDRYHYTDPCSVVSSVLSVDDPVVNVVVCCVVRPGDDGPNVVD

Sequence (634 aa):
IAVLFVSWLSLKFLLPTRIVGDYHNKYVLVTGCDSGLGRDLAIRLDGMGFHVFGACLTQQGKRDLEQTCSKRTVGLLMDVTSHEQIAEAFEQVKSVLPSGTGLWAVYNNAGYMTLAPLEWFPLDDYKRMADVNLWGLVDVTKTFLPLVKMARGRVVNVSSIVGGCLIANELTAPYSITKYGVEAFSDVLRREMLPWGVRVSIIEPQAFKTPLWDNIATKKYMSLWNGLDPEMKKEYGEKFVEEDVAGLRKYIDMSSTAFYMVVDAAIDAITSRDPKHRYPVGWNAKVVSILGVLPSGWTDAFLWTAWPRPSPLGAKKIAVLFVSWLSLKFLLPTRIVGDYHNKYVLVTGCDSGLGRDLAIRLDGMGFHVFGACLTQQGKRDLEQTCSKRTVGLLMDVTSHEQIAEAFEQVKSVLPSGTGLWAVYNNAGYMTLAPLEWFPLDDYKRMADVNLWGLVDVTKTFLPLVKMARGRVVNVSSIVGGCLIANELTAPYSITKYGVEAFSDVLRREMLPWGVRVSIIEPQAFKTPLWDNIATKKYMSLWNGLDPEMKKEYGEKFVEEDVAGLRKYIDMSSTAFYMVVDAAIDAITSRDPKHRYPVGWNAKVVSILGVLPSGWTDAFLWTAWPRPSPLGAKK